Protein 9OP2 (pdb70)

InterPro domains:
  IPR004617 Bis(5'-nucleosyl)-tetraphosphatase, symmetrical [MF_00199] (1-271)
  IPR004617 Bis(5'-nucleosyl)-tetraphosphatase, symmetrical [PIRSF000903] (1-272)
  IPR004617 Bis(5'-nucleosyl)-tetraphosphatase, symmetrical [TIGR00668] (1-278)
  IPR004617 Bis(5'-nucleosyl)-tetraphosphatase, symmetrical [cd07422] (3-259)
  IPR004843 Calcineurin-like, phosphoesterase domain [PF00149] (4-126)
  IPR029052 Metallo-dependent phosphatase-like [G3DSA:3.60.21.10] (1-280)
  IPR029052 Metallo-dependent phosphatase-like [SSF56300] (1-259)

B-factor: mean 23.91, std 8.94, range [7.49, 66.82]

Nearest PDB structures (foldseek):
  2dfj-assembly1_B  TM=1.000E+00  e=1.066E-49  Shigella flexneri 2a
  2qjc-assembly1_A  TM=8.490E-01  e=8.755E-14  Trypanosoma brucei
  1g5b-assembly2_B  TM=6.052E-01  e=8.150E-08  Lambdavirus lambda
  1wao-assembly4_4  TM=6.183E-01  e=1.266E-05  Homo sapiens
  4ja7-assembly1_A  TM=6.057E-01  e=1.792E-05  Rattus norvegicus

Sequence (538 aa):
ATYLIGDVHGCYDELIALLHKVEFTPGKDTLWLTGDLVARGPGSLDVLRYVKSLGDSVRLVLGNHDLHLLAVFAGISRNKPKDRRLTPLLEAPDADELLNWLRRQPLLQIDEEKKLVMAHAGITPQWDLQTAKECARDVEAVLSSDSYPFFLDAMYGDMPNNWSPELRGLGRLRFITNAFTRMRFCFPNGQLDMMYSKESPEEAPAPLKPWFAIPGPVAEEYSIAFGHWASLEGKGTPEGIYALDTGCCWGGTLTCLRWEDKQQYFVQPSNRATYLIGDVHGCYDELIALLHKVEFTPGKDTLWLTGDLVARGPGSLDVLRYVKSLGDSVRLVLGNHDLHLLAVFAGISRNKPKDRRLTPLLEAPDADELLNWLRRQPLLQIDEEKKLVMAHAGITPQWDLQTAKECARDVEAVLSSSDSYPFFFLDAMMYGDMPNNNWSPELRGLGRLRFITNAFTRMRFCFPNGQLDMYSKESPEEAPAPLKPWFAIPGPVAEEYSIAFGHWASLEGKGTPEGIYALDTGCCWGGTLTCLRWEDKQYFVQPSNR

Organism: Escherichia coli (strain K12) (NCBI:txid83333)

Structure (mmCIF, N/CA/C/O backbone):
data_9OP2
#
_entry.id   9OP2
#
_cell.length_a   166.666
_cell.length_b   55.048
_cell.length_c   120.249
_cell.angle_alpha   90.00
_cell.angle_beta   129.90
_cell.angle_gamma   90.00
#
_symmetry.space_group_name_H-M   'C 1 2 1'
#
loop_
_entity.id
_entity.type
_entity.pdbx_description
1 polymer "Bis(5'-nucleosyl)-tetraphosphatase [symmetrical]"
2 non-polymer '[[(2~{R},3~{S},4~{R},5~{R})-5-(6-aminopurin-9-yl)-3,4-bis(oxidanyl)oxolan-2-yl]methoxy-oxidanyl-phosphoryl] [[[(2~{R},3~{S},4~{R},5~{R})-5-(2-azanyl-6-oxidanylidene-1~{H}-purin-9-yl)-3,4-bis(oxidanyl)oxolan-2-yl]methoxy-oxidanyl-phosphoryl]oxy-oxidanyl-phosphoryl] hydrogen phosphate'
3 non-polymer 'SULFATE ION'
4 non-polymer 'MANGANESE (II) ION'
5 non-polymer 'MAGNESIUM ION'
6 non-polymer '4-(2-HYDROXYETHYL)-1-PIPERAZINE ETHANESULFONIC ACID'
7 water water
#
loop_
_atom_site.group_PDB
_atom_site.id
_atom_site.type_symbol
_atom_site.label_atom_id
_atom_site.label_alt_id
_atom_site.label_comp_id
_atom_site.label_asym_id
_atom_site.label_entity_id
_atom_site.label_seq_id
_atom_site.pdbx_PDB_ins_code
_atom_site.Cartn_x
_atom_site.Cartn_y
_atom_site.Cartn_z
_atom_site.occupancy
_atom_site.B_iso_or_equiv
_atom_site.auth_seq_id
_atom_site.auth_comp_id
_atom_site.auth_asym_id
_atom_site.auth_atom_id
_atom_site.pdbx_PDB_model_num
ATOM 1 N N . ALA A 1 2 ? 45.569 -25.709 -3.128 1.00 18.82 2 ALA A N 1
ATO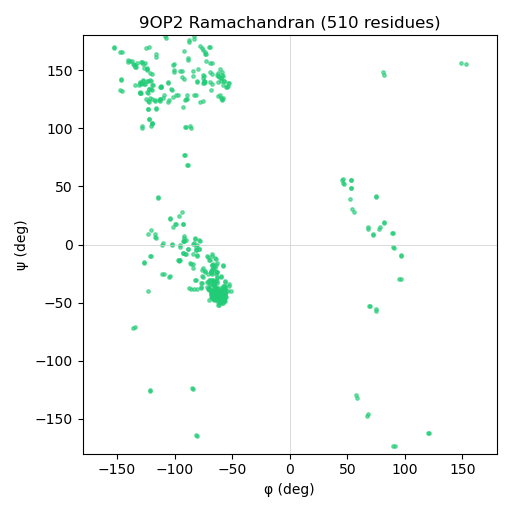M 2 C CA . ALA A 1 2 ? 44.699 -26.203 -2.059 1.00 15.02 2 ALA A CA 1
ATOM 3 C C . ALA A 1 2 ? 43.307 -25.657 -2.258 1.00 16.15 2 ALA A C 1
ATOM 4 O O . ALA A 1 2 ? 43.125 -24.604 -2.880 1.00 16.41 2 ALA A O 1
ATOM 6 N N . THR A 1 3 ? 42.334 -26.372 -1.697 1.00 15.90 3 THR A N 1
ATOM 7 C CA . THR A 1 3 ? 40.926 -25.991 -1.761 1.00 14.82 3 THR A CA 1
ATOM 8 C C . THR A 1 3 ? 40.466 -25.624 -0.365 1.00 14.18 3 THR A C 1
ATOM 9 O O . THR A 1 3 ? 40.564 -26.445 0.556 1.00 15.10 3 THR A O 1
ATOM 13 N N . TYR A 1 4 ? 39.942 -24.412 -0.203 1.00 13.47 4 TYR A N 1
ATOM 14 C CA . TYR A 1 4 ? 39.462 -23.945 1.088 1.00 14.30 4 TYR A CA 1
ATOM 15 C C . TYR A 1 4 ? 37.983 -23.632 0.981 1.00 14.63 4 TYR A C 1
ATOM 16 O O . TYR A 1 4 ? 37.550 -23.039 -0.013 1.00 15.98 4 TYR A O 1
ATOM 25 N N . LEU A 1 5 ? 37.219 -24.035 1.995 1.00 13.70 5 LEU A N 1
ATOM 26 C CA . LEU A 1 5 ? 35.784 -23.776 2.060 1.00 14.25 5 LEU A CA 1
ATOM 27 C C . LEU A 1 5 ? 35.478 -22.995 3.324 1.00 14.69 5 LEU A C 1
ATOM 28 O O . LEU A 1 5 ? 35.852 -23.418 4.425 1.00 15.09 5 LEU A O 1
ATOM 33 N N . ILE A 1 6 ? 34.811 -21.851 3.172 1.00 13.16 6 ILE A N 1
ATOM 34 C CA . ILE A 1 6 ? 34.496 -20.988 4.304 1.00 12.43 6 ILE A CA 1
ATOM 35 C C . ILE A 1 6 ? 32.987 -20.771 4.366 1.00 14.08 6 ILE A C 1
ATOM 36 O O . ILE A 1 6 ? 32.327 -20.656 3.328 1.00 13.73 6 ILE A O 1
ATOM 41 N N . GLY A 1 7 ? 32.444 -20.754 5.584 1.00 15.66 7 GLY A N 1
ATOM 42 C CA . GLY A 1 7 ? 31.019 -20.551 5.797 1.00 13.87 7 GLY A CA 1
ATOM 43 C C . GLY A 1 7 ? 30.611 -19.086 5.745 1.00 16.85 7 GLY A C 1
ATOM 44 O O . GLY A 1 7 ? 31.345 -18.224 5.253 1.00 16.65 7 GLY A O 1
ATOM 45 N N . ASP A 1 8 ? 29.406 -18.803 6.256 1.00 15.28 8 ASP A N 1
ATOM 46 C CA . ASP A 1 8 ? 28.786 -17.492 6.023 1.00 14.66 8 ASP A CA 1
ATOM 47 C C . ASP A 1 8 ? 29.656 -16.369 6.580 1.00 13.80 8 ASP A C 1
ATOM 48 O O . ASP A 1 8 ? 29.960 -16.342 7.773 1.00 16.27 8 ASP A O 1
ATOM 53 N N . VAL A 1 9 ? 29.984 -15.394 5.734 1.00 14.30 9 VAL A N 1
ATOM 54 C CA . VAL A 1 9 ? 30.863 -14.299 6.147 1.00 13.83 9 VAL A CA 1
ATOM 55 C C . VAL A 1 9 ? 30.085 -13.155 6.788 1.00 15.91 9 VAL A C 1
ATOM 56 O O . VAL A 1 9 ? 30.557 -12.532 7.742 1.00 15.25 9 VAL A O 1
ATOM 60 N N . HIS A 1 10 ? 28.890 -12.857 6.278 1.00 15.35 10 HIS A N 1
ATOM 61 C CA . HIS A 1 10 ? 28.013 -11.842 6.867 1.00 15.82 10 HIS A CA 1
ATOM 62 C C . HIS A 1 10 ? 28.762 -10.552 7.204 1.00 16.10 10 HIS A C 1
ATOM 63 O O . HIS A 1 10 ? 28.692 -10.033 8.320 1.00 16.08 10 HIS A O 1
ATOM 70 N N . GLY A 1 11 ? 29.471 -10.017 6.214 1.00 15.54 11 GLY A N 1
ATOM 71 C CA . GLY A 1 11 ? 30.107 -8.719 6.394 1.00 15.95 11 GLY A CA 1
ATOM 72 C C . GLY A 1 11 ? 31.304 -8.713 7.314 1.00 17.50 11 GLY A C 1
ATOM 73 O O . GLY A 1 11 ? 31.805 -7.633 7.654 1.00 17.64 11 GLY A O 1
ATOM 74 N N . CYS A 1 12 ? 31.780 -9.879 7.730 1.00 15.64 12 CYS A N 1
ATOM 75 C CA . CYS A 1 12 ? 32.894 -9.973 8.678 1.00 16.36 12 CYS A CA 1
ATOM 76 C C . CYS A 1 12 ? 34.198 -9.997 7.879 1.00 16.35 12 CYS A C 1
ATOM 77 O O . CYS A 1 12 ? 34.918 -10.994 7.813 1.00 17.61 12 CYS A O 1
ATOM 80 N N . TYR A 1 13 ? 34.487 -8.845 7.262 1.00 16.25 13 TYR A N 1
ATOM 81 C CA . TYR A 1 13 ? 35.642 -8.731 6.378 1.00 16.26 13 TYR A CA 1
ATOM 82 C C . TYR A 1 13 ? 36.950 -8.973 7.129 1.00 15.67 13 TYR A C 1
ATOM 83 O O . TYR A 1 13 ? 37.825 -9.704 6.649 1.00 15.21 13 TYR A O 1
ATOM 92 N N . ASP A 1 14 ? 37.112 -8.366 8.309 1.00 15.98 14 ASP A N 1
ATOM 93 C CA . ASP A 1 14 ? 38.379 -8.521 9.019 1.00 16.48 14 ASP A CA 1
ATOM 94 C C . ASP A 1 14 ? 38.645 -9.980 9.343 1.00 17.15 14 ASP A C 1
ATOM 95 O O . ASP A 1 14 ? 39.775 -10.474 9.196 1.00 18.00 14 ASP A O 1
ATOM 100 N N . GLU A 1 15 ? 37.608 -10.698 9.775 1.00 17.16 15 GLU A N 1
ATOM 101 C CA . GLU A 1 15 ? 37.795 -12.105 10.113 1.00 16.09 15 GLU A CA 1
ATOM 102 C C . GLU A 1 15 ? 38.091 -12.934 8.875 1.00 17.23 15 GLU A C 1
ATOM 103 O O . GLU A 1 15 ? 38.894 -13.874 8.931 1.00 16.89 15 GLU A O 1
ATOM 109 N N . LEU A 1 16 ? 37.422 -12.629 7.758 1.00 15.63 16 LEU A N 1
ATOM 110 C CA . LEU A 1 16 ? 37.679 -13.364 6.525 1.00 15.68 16 LEU A CA 1
ATOM 111 C C . LEU A 1 16 ? 39.140 -13.239 6.115 1.00 15.90 16 LEU A C 1
ATOM 112 O O . LEU A 1 16 ? 39.812 -14.239 5.839 1.00 15.49 16 LEU A O 1
ATOM 117 N N . ILE A 1 17 ? 39.652 -12.008 6.076 1.00 16.03 17 ILE A N 1
ATOM 118 C CA . ILE A 1 17 ? 41.037 -11.807 5.659 1.00 14.81 17 ILE A CA 1
ATOM 119 C C . ILE A 1 17 ? 42.002 -12.453 6.640 1.00 15.51 17 ILE A C 1
ATOM 120 O O . ILE A 1 17 ? 43.008 -13.047 6.229 1.00 15.63 17 ILE A O 1
ATOM 125 N N . ALA A 1 18 ? 41.727 -12.339 7.945 1.00 16.01 18 ALA A N 1
ATOM 126 C CA . ALA A 1 18 ? 42.606 -12.967 8.928 1.00 15.60 18 ALA A CA 1
ATOM 127 C C . ALA A 1 18 ? 42.646 -14.478 8.747 1.00 15.89 18 ALA A C 1
ATOM 128 O O . ALA A 1 18 ? 43.712 -15.098 8.847 1.00 17.48 18 ALA A O 1
ATOM 130 N N . LEU A 1 19 ? 41.494 -15.085 8.461 1.00 15.86 19 LEU A N 1
ATOM 131 C CA . LEU A 1 19 ? 41.454 -16.530 8.268 1.00 15.26 19 LEU A CA 1
ATOM 132 C C . LEU A 1 19 ? 42.196 -16.934 7.001 1.00 15.67 19 LEU A C 1
ATOM 133 O O . LEU A 1 19 ? 42.921 -17.941 6.981 1.00 17.03 19 LEU A O 1
ATOM 138 N N . LEU A 1 20 ? 42.019 -16.170 5.921 1.00 15.58 20 LEU A N 1
ATOM 139 C CA . LEU A 1 20 ? 42.727 -16.479 4.689 1.00 15.09 20 LEU A CA 1
ATOM 140 C C . LEU A 1 20 ? 44.230 -16.301 4.872 1.00 17.17 20 LEU A C 1
ATOM 141 O O . LEU A 1 20 ? 45.020 -17.049 4.296 1.00 17.54 20 LEU A O 1
ATOM 146 N N . HIS A 1 21 ? 44.647 -15.319 5.670 1.00 18.03 21 HIS A N 1
ATOM 147 C CA . HIS A 1 21 ? 46.080 -15.167 5.916 1.00 19.06 21 HIS A CA 1
ATOM 148 C C . HIS A 1 21 ? 46.606 -16.329 6.756 1.00 19.34 21 HIS A C 1
ATOM 149 O O . HIS A 1 21 ? 47.741 -16.782 6.551 1.00 21.18 21 HIS A O 1
ATOM 156 N N . LYS A 1 22 ? 45.784 -16.852 7.673 1.00 18.12 22 LYS A N 1
ATOM 157 C CA . LYS A 1 22 ? 46.181 -17.998 8.487 1.00 20.15 22 LYS A CA 1
ATOM 158 C C . LYS A 1 22 ? 46.538 -19.199 7.618 1.00 22.20 22 LYS A C 1
ATOM 159 O O . LYS A 1 22 ? 47.499 -19.923 7.912 1.00 25.91 22 LYS A O 1
ATOM 165 N N . VAL A 1 23 ? 45.761 -19.449 6.553 1.00 17.86 23 VAL A N 1
ATOM 166 C CA . VAL A 1 23 ? 46.033 -20.581 5.665 1.00 18.04 23 VAL A CA 1
ATOM 167 C C . VAL A 1 23 ? 46.930 -20.199 4.492 1.00 19.39 23 VAL A C 1
ATOM 168 O O . VAL A 1 23 ? 47.213 -21.042 3.628 1.00 20.32 23 VAL A O 1
ATOM 172 N N . GLU A 1 24 ? 47.397 -18.958 4.438 1.00 17.72 24 GLU A N 1
ATOM 173 C CA . GLU A 1 24 ? 48.212 -18.463 3.330 1.00 16.67 24 GLU A CA 1
ATOM 174 C C . GLU A 1 24 ? 47.519 -18.705 1.989 1.00 17.30 24 GLU A C 1
ATOM 175 O O . GLU A 1 24 ? 48.103 -19.199 1.022 1.00 19.29 24 GLU A O 1
ATOM 181 N N . PHE A 1 25 ? 46.240 -18.321 1.930 1.00 17.35 25 PHE A N 1
ATOM 182 C CA . PHE A 1 25 ? 45.483 -18.453 0.692 1.00 17.22 25 PHE A CA 1
ATOM 183 C C . PHE A 1 25 ? 46.150 -17.663 -0.425 1.00 19.37 25 PHE A C 1
ATOM 184 O O . PHE A 1 25 ? 46.372 -16.450 -0.301 1.00 20.60 25 PHE A O 1
ATOM 192 N N . THR A 1 26 ? 46.447 -18.343 -1.526 1.00 17.54 26 THR A N 1
ATOM 193 C CA . THR A 1 26 ? 47.161 -17.745 -2.652 1.00 18.73 26 THR A CA 1
ATOM 194 C C . THR A 1 26 ? 46.408 -17.993 -3.958 1.00 17.90 26 THR A C 1
ATOM 195 O O . THR A 1 26 ? 46.488 -19.095 -4.526 1.00 19.42 26 THR A O 1
ATOM 199 N N . PRO A 1 27 ? 45.661 -17.008 -4.462 1.00 18.90 27 PRO A N 1
ATOM 200 C CA . PRO A 1 27 ? 45.007 -17.173 -5.765 1.00 21.29 27 PRO A CA 1
ATOM 201 C C . PRO A 1 27 ? 46.034 -17.594 -6.802 1.00 24.09 27 PRO A C 1
ATOM 202 O O . PRO A 1 27 ? 47.169 -17.107 -6.813 1.00 25.48 27 PRO A O 1
ATOM 206 N N . GLY A 1 28 ? 45.634 -18.524 -7.669 1.00 30.21 28 GLY A N 1
ATOM 207 C CA . GLY A 1 28 ? 46.515 -19.122 -8.642 1.00 29.34 28 GLY A CA 1
ATOM 208 C C . GLY A 1 28 ? 47.089 -20.452 -8.203 1.00 29.16 28 GLY A C 1
ATOM 209 O O . GLY A 1 28 ? 47.384 -21.302 -9.049 1.00 38.88 28 GLY A O 1
ATOM 210 N N . LYS A 1 29 ? 47.268 -20.640 -6.900 1.00 23.35 29 LYS A N 1
ATOM 211 C CA . LYS A 1 29 ? 47.624 -21.922 -6.304 1.00 20.83 29 LYS A CA 1
ATOM 212 C C . LYS A 1 29 ? 46.430 -22.567 -5.607 1.00 21.66 29 LYS A C 1
ATOM 213 O O . LYS A 1 29 ? 46.343 -23.802 -5.531 1.00 23.89 29 LYS A O 1
ATOM 219 N N . ASP A 1 30 ? 45.498 -21.745 -5.123 1.00 19.46 30 ASP A N 1
ATOM 220 C CA . ASP A 1 30 ? 44.421 -22.188 -4.250 1.00 16.45 30 ASP A CA 1
ATOM 221 C C . ASP A 1 30 ? 43.097 -21.688 -4.806 1.00 16.97 30 ASP A C 1
ATOM 222 O O . ASP A 1 30 ? 43.041 -20.672 -5.510 1.00 19.45 30 ASP A O 1
ATOM 227 N N . THR A 1 31 ? 42.016 -22.382 -4.432 1.00 16.14 31 THR A N 1
ATOM 228 C CA . THR A 1 31 ? 40.660 -21.976 -4.778 1.00 16.08 31 THR A CA 1
ATOM 229 C C . THR A 1 31 ? 39.844 -21.897 -3.495 1.00 14.95 31 THR A C 1
ATOM 230 O O . THR A 1 31 ? 39.976 -22.753 -2.614 1.00 16.92 31 THR A O 1
ATOM 234 N N . LEU A 1 32 ? 39.015 -20.861 -3.381 1.00 13.56 32 LEU A N 1
ATOM 235 C CA . LEU A 1 32 ? 38.165 -20.639 -2.215 1.00 15.43 32 LEU A CA 1
ATOM 236 C C . LEU A 1 32 ? 36.712 -20.887 -2.602 1.00 15.79 32 LEU A C 1
ATOM 237 O O . LEU A 1 32 ? 36.241 -20.358 -3.609 1.00 15.42 32 LEU A O 1
ATOM 242 N N . TRP A 1 33 ? 36.022 -21.723 -1.827 1.00 13.69 33 TRP A N 1
ATOM 243 C CA . TRP A 1 33 ? 34.576 -21.899 -1.927 1.00 12.35 33 TRP A CA 1
ATOM 244 C C . TRP A 1 33 ? 33.915 -21.148 -0.778 1.00 13.51 33 TRP A C 1
ATOM 245 O O . TRP A 1 33 ? 34.352 -21.263 0.380 1.00 14.31 33 TRP A O 1
ATOM 256 N N . LEU A 1 34 ? 32.863 -20.384 -1.085 1.00 12.38 34 LEU A N 1
ATOM 257 C CA . LEU A 1 34 ? 32.123 -19.641 -0.071 1.00 12.30 34 LEU A CA 1
ATOM 258 C C . LEU A 1 34 ? 30.660 -20.055 -0.093 1.00 12.55 34 LEU A C 1
ATOM 259 O O . LEU A 1 34 ? 30.030 -20.077 -1.160 1.00 13.43 34 LEU A O 1
ATOM 264 N N . THR A 1 35 ? 30.110 -20.312 1.097 1.00 14.55 35 THR A N 1
ATOM 265 C CA . THR A 1 35 ? 28.742 -20.813 1.200 1.00 12.88 35 THR A CA 1
ATOM 266 C C . THR A 1 35 ? 27.684 -19.736 1.029 1.00 15.54 35 THR A C 1
ATOM 267 O O . THR A 1 35 ? 26.498 -20.057 1.146 1.00 17.40 35 THR A O 1
ATOM 271 N N . GLY A 1 36 ? 28.058 -18.503 0.739 1.00 13.99 36 GLY A N 1
ATOM 272 C CA . GLY A 1 36 ? 27.050 -17.465 0.566 1.00 16.00 36 GLY A CA 1
ATOM 273 C C . GLY A 1 36 ? 26.761 -16.754 1.874 1.00 15.84 36 GLY A C 1
ATOM 274 O O . GLY A 1 36 ? 27.426 -16.945 2.904 1.00 16.61 36 GLY A O 1
ATOM 275 N N . ASP A 1 37 ? 25.752 -15.879 1.820 1.00 14.85 37 ASP A N 1
ATOM 276 C CA . ASP A 1 37 ? 25.517 -14.910 2.890 1.00 15.39 37 ASP A CA 1
ATOM 277 C C . ASP A 1 37 ? 26.806 -14.124 3.159 1.00 14.77 37 ASP A C 1
ATOM 278 O O . ASP A 1 37 ? 27.341 -14.096 4.272 1.00 14.86 37 ASP A O 1
ATOM 283 N N . LEU A 1 38 ? 27.315 -13.521 2.088 1.00 14.72 38 LEU A N 1
ATOM 284 C CA . LEU A 1 38 ? 28.508 -12.690 2.156 1.00 13.84 38 LEU A CA 1
ATOM 285 C C . LEU A 1 38 ? 28.257 -11.412 2.920 1.00 16.51 38 LEU A C 1
ATOM 286 O O . LEU A 1 38 ? 29.201 -10.803 3.431 1.00 15.34 38 LEU A O 1
ATOM 291 N N . VAL A 1 39 ? 26.998 -10.983 2.969 1.00 15.44 39 VAL A N 1
ATOM 292 C CA . VAL A 1 39 ? 26.640 -9.643 3.398 1.00 14.88 39 VAL A CA 1
ATOM 293 C C . VAL A 1 39 ? 25.681 -9.727 4.577 1.00 16.23 39 VAL A C 1
ATOM 294 O O . VAL A 1 39 ? 25.125 -10.783 4.889 1.00 16.05 39 VAL A O 1
ATOM 298 N N . ALA A 1 40 ? 25.461 -8.554 5.184 1.00 15.77 40 ALA A N 1
ATOM 299 C CA . ALA A 1 40 ? 24.501 -8.272 6.249 1.00 17.67 40 ALA A CA 1
ATOM 300 C C . ALA A 1 40 ? 24.997 -8.648 7.631 1.00 17.08 40 ALA A C 1
ATOM 301 O O . ALA A 1 40 ? 25.687 -9.655 7.821 1.00 18.50 40 ALA A O 1
ATOM 303 N N . ARG A 1 41 ? 24.571 -7.837 8.598 1.00 18.15 41 ARG A N 1
ATOM 304 C CA . ARG A 1 41 ? 24.845 -7.901 10.030 1.00 17.29 41 ARG A CA 1
ATOM 305 C C . ARG A 1 41 ? 26.240 -7.444 10.414 1.00 17.70 41 ARG A C 1
ATOM 306 O O . ARG A 1 41 ? 26.369 -6.524 11.230 1.00 20.85 41 ARG A O 1
ATOM 314 N N . GLY A 1 42 ? 27.282 -8.034 9.841 1.00 18.55 42 GLY A N 1
ATOM 315 C CA . GLY A 1 42 ? 28.623 -7.556 10.094 1.00 17.53 42 GLY A CA 1
ATOM 316 C C . GLY A 1 42 ? 28.833 -6.195 9.454 1.00 18.01 42 GLY A C 1
ATOM 317 O O . GLY A 1 42 ? 28.006 -5.717 8.673 1.00 20.25 42 GLY A O 1
ATOM 318 N N . PRO A 1 43 ? 29.942 -5.542 9.769 1.00 18.38 43 PRO A N 1
ATOM 319 C CA . PRO A 1 43 ? 30.109 -4.135 9.369 1.00 19.16 43 PRO A CA 1
ATOM 320 C C . PRO A 1 43 ? 30.657 -3.945 7.966 1.00 21.00 43 PRO A C 1
ATOM 321 O O . PRO A 1 43 ? 30.517 -2.852 7.401 1.00 22.83 43 PRO A O 1
ATOM 325 N N . GLY A 1 44 ? 31.250 -4.991 7.380 1.00 16.97 44 GLY A N 1
ATOM 326 C CA . GLY A 1 44 ? 32.025 -4.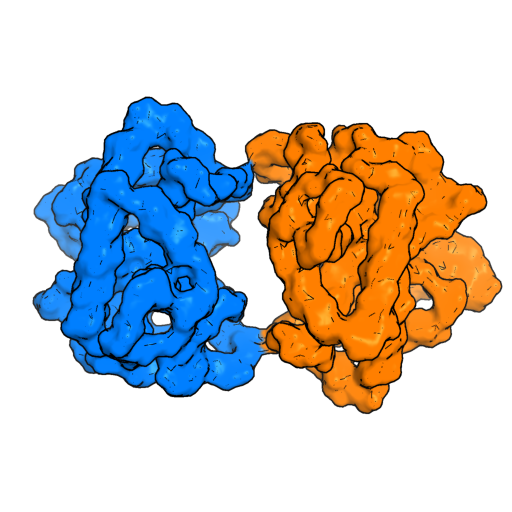814 6.166 1.00 17.60 44 GLY A CA 1
ATOM 327 C C . GLY A 1 44 ? 31.496 -5.470 4.906 1.00 15.72 44 GLY A C 1
ATOM 328 O O . GLY A 1 44 ? 32.279 -5.963 4.086 1.00 15.88 44 GLY A O 1
ATOM 329 N N . SER A 1 45 ? 30.179 -5.428 4.700 1.00 15.97 45 SER A N 1
ATOM 330 C CA . SER A 1 45 ? 29.606 -6.034 3.504 1.00 14.76 45 SER A CA 1
ATOM 331 C C . SER A 1 45 ? 30.232 -5.475 2.232 1.00 14.55 45 SER A C 1
ATOM 332 O O . SER A 1 45 ? 30.439 -6.213 1.261 1.00 14.16 45 SER A O 1
ATOM 335 N N . LEU A 1 46 ? 30.499 -4.157 2.197 1.00 15.24 46 LEU A N 1
ATOM 336 C CA . LEU A 1 46 ? 31.064 -3.548 0.998 1.00 15.26 46 LEU A CA 1
ATOM 337 C C . LEU A 1 46 ? 32.445 -4.113 0.686 1.00 13.68 46 LEU A C 1
ATOM 338 O O . LEU A 1 46 ? 32.729 -4.496 -0.462 1.00 13.94 46 LEU A O 1
ATOM 343 N N . ASP A 1 47 ? 33.304 -4.191 1.702 1.00 14.16 47 ASP A N 1
ATOM 344 C CA . ASP A 1 47 ? 34.650 -4.722 1.497 1.00 14.19 47 ASP A CA 1
ATOM 345 C C . ASP A 1 47 ? 34.604 -6.204 1.130 1.00 13.64 47 ASP A C 1
ATOM 346 O O . ASP A 1 47 ? 35.378 -6.652 0.278 1.00 13.95 47 ASP A O 1
ATOM 351 N N . VAL A 1 48 ? 33.698 -6.980 1.744 1.00 13.66 48 VAL A N 1
ATOM 352 C CA . VAL A 1 48 ? 33.599 -8.397 1.398 1.00 14.39 48 VAL A CA 1
ATOM 353 C C . VAL A 1 48 ? 33.262 -8.555 -0.073 1.00 13.51 48 VAL A C 1
ATOM 354 O O . VAL A 1 48 ? 33.894 -9.337 -0.794 1.00 13.46 48 VAL A O 1
ATOM 358 N N . LEU A 1 49 ? 32.234 -7.839 -0.550 1.00 12.77 49 LEU A N 1
ATOM 359 C CA . LEU A 1 49 ? 31.858 -8.025 -1.953 1.00 13.89 49 LEU A CA 1
ATOM 360 C C . LEU A 1 49 ? 32.956 -7.551 -2.895 1.00 13.90 49 LEU A C 1
ATOM 361 O O . LEU A 1 49 ? 33.244 -8.214 -3.898 1.00 14.50 49 LEU A O 1
ATOM 366 N N . ARG A 1 50 ? 33.596 -6.418 -2.590 1.00 14.29 50 ARG A N 1
ATOM 367 C CA . ARG A 1 50 ? 34.708 -5.976 -3.428 1.00 14.82 50 ARG A CA 1
ATOM 368 C C . ARG A 1 50 ? 35.779 -7.055 -3.520 1.00 13.83 50 ARG A C 1
ATOM 369 O O . ARG A 1 50 ? 36.269 -7.377 -4.604 1.00 13.35 50 ARG A O 1
ATOM 377 N N . TYR A 1 51 ? 36.172 -7.609 -2.375 1.00 13.77 51 TYR A N 1
ATOM 378 C CA . TYR A 1 51 ? 37.242 -8.609 -2.370 1.00 12.94 51 TYR A CA 1
ATOM 379 C C . TYR A 1 51 ? 36.819 -9.890 -3.098 1.00 14.25 51 TYR A C 1
ATOM 380 O O . TYR A 1 51 ? 37.564 -10.423 -3.927 1.00 14.61 51 TYR A O 1
ATOM 389 N N . VAL A 1 52 ? 35.624 -10.413 -2.804 1.00 13.13 52 VAL A N 1
ATOM 390 C CA . VAL A 1 52 ? 35.246 -11.693 -3.406 1.00 13.52 52 VAL A CA 1
ATOM 391 C C . VAL A 1 52 ? 35.112 -11.559 -4.920 1.00 14.15 52 VAL A C 1
ATOM 392 O O . VAL A 1 52 ? 35.558 -12.436 -5.677 1.00 15.02 52 VAL A O 1
ATOM 396 N N . LYS A 1 53 ? 34.530 -10.451 -5.396 1.00 13.58 53 LYS A N 1
ATOM 397 C CA . LYS A 1 53 ? 34.458 -10.240 -6.840 1.00 13.90 53 LYS A CA 1
ATOM 398 C C . LYS A 1 53 ? 35.854 -10.219 -7.464 1.00 15.32 53 LYS A C 1
ATOM 399 O O . LYS A 1 53 ? 36.060 -10.731 -8.570 1.00 17.46 53 LYS A O 1
ATOM 405 N N . SER A 1 54 ? 36.826 -9.629 -6.763 1.00 14.01 54 SER A N 1
ATOM 406 C CA . SER A 1 54 ? 38.167 -9.507 -7.324 1.00 15.30 54 SER A CA 1
ATOM 407 C C . SER A 1 54 ? 38.862 -10.855 -7.481 1.00 16.53 54 SER A C 1
ATOM 408 O O . SER A 1 54 ? 39.815 -10.956 -8.263 1.00 17.29 54 SER A O 1
ATOM 411 N N . LEU A 1 55 ? 38.387 -11.906 -6.798 1.00 15.10 55 LEU A N 1
ATOM 412 C CA . LEU A 1 55 ? 39.060 -13.194 -6.894 1.00 16.66 55 LEU A CA 1
ATOM 413 C C . LEU A 1 55 ? 38.781 -13.916 -8.204 1.00 15.29 55 LEU A C 1
ATOM 414 O O . LEU A 1 55 ? 39.554 -14.810 -8.571 1.00 17.18 55 LEU A O 1
ATOM 419 N N . GLY A 1 56 ? 37.688 -13.588 -8.896 1.00 16.20 56 GLY A N 1
ATOM 420 C CA . GLY A 1 56 ? 37.435 -14.206 -10.197 1.00 17.03 56 GLY A CA 1
ATOM 421 C C . GLY A 1 56 ? 37.381 -15.721 -10.103 1.00 17.69 56 GLY A C 1
ATOM 422 O O . GLY A 1 56 ? 36.689 -16.293 -9.252 1.00 17.89 56 GLY A O 1
ATOM 423 N N . ASP A 1 57 ? 38.139 -16.390 -10.976 1.00 18.90 57 ASP A N 1
ATOM 424 C CA . ASP A 1 57 ? 38.131 -17.848 -11.036 1.00 21.22 57 ASP A CA 1
ATOM 425 C C . ASP A 1 57 ? 38.721 -18.509 -9.799 1.00 19.18 57 ASP A C 1
ATOM 426 O O . ASP A 1 57 ? 38.619 -19.740 -9.662 1.00 20.33 57 ASP A O 1
ATOM 431 N N . SER A 1 58 ? 39.343 -17.745 -8.904 1.00 16.32 58 SER A N 1
ATOM 432 C CA . SER A 1 58 ? 39.863 -18.332 -7.680 1.00 14.59 58 SER A CA 1
ATOM 433 C C . SER A 1 58 ? 38.815 -18.451 -6.585 1.00 16.43 58 SER A C 1
ATOM 434 O O . SER A 1 58 ? 39.158 -18.899 -5.485 1.00 16.37 58 SER A O 1
ATOM 437 N N . VAL A 1 59 ? 37.568 -18.039 -6.833 1.00 14.59 59 VAL A N 1
ATOM 438 C CA . VAL A 1 59 ? 36.497 -18.246 -5.861 1.00 14.25 59 VAL A CA 1
ATOM 439 C C . VAL A 1 59 ? 35.314 -18.927 -6.540 1.00 13.93 59 VAL A C 1
ATOM 440 O O . VAL A 1 59 ? 35.010 -18.660 -7.707 1.00 15.22 59 VAL A O 1
ATOM 444 N N . ARG A 1 60 ? 34.674 -19.843 -5.816 1.00 14.41 60 ARG A N 1
ATOM 445 C CA . ARG A 1 60 ? 33.436 -20.501 -6.248 1.00 13.18 60 ARG A CA 1
ATOM 446 C C . ARG A 1 60 ? 32.392 -20.159 -5.193 1.00 13.87 60 ARG A C 1
ATOM 447 O O . ARG A 1 60 ? 32.444 -20.684 -4.078 1.00 14.99 60 ARG A O 1
ATOM 455 N N . LEU A 1 61 ? 31.480 -19.244 -5.522 1.00 14.12 61 LEU A N 1
ATOM 456 C CA . LEU A 1 61 ? 30.459 -18.753 -4.605 1.00 14.44 61 LEU A CA 1
ATOM 457 C C . LEU A 1 61 ? 29.134 -19.448 -4.893 1.00 13.82 61 LEU A C 1
ATOM 458 O O . LEU A 1 61 ? 28.849 -19.794 -6.039 1.00 15.32 61 LEU A O 1
ATOM 463 N N . VAL A 1 62 ? 28.323 -19.634 -3.848 1.00 12.71 62 VAL A N 1
ATOM 464 C CA . VAL A 1 62 ? 26.883 -19.846 -4.007 1.00 13.54 62 VAL A CA 1
ATOM 465 C C . VAL A 1 62 ? 26.157 -18.723 -3.278 1.00 13.40 62 VAL A C 1
ATOM 466 O O . VAL A 1 62 ? 26.617 -18.228 -2.243 1.00 15.29 62 VAL A O 1
ATOM 470 N N . LEU A 1 63 ? 25.007 -18.322 -3.824 1.00 13.41 63 LEU A N 1
ATOM 471 C CA . LEU A 1 63 ? 24.227 -17.245 -3.216 1.00 13.32 63 LEU A CA 1
ATOM 472 C C . LEU A 1 63 ? 23.395 -17.761 -2.045 1.00 14.14 63 LEU A C 1
ATOM 473 O O . LEU A 1 63 ? 22.814 -18.851 -2.102 1.00 14.63 63 LEU A O 1
ATOM 478 N N . GLY A 1 64 ? 23.338 -16.961 -0.981 1.00 13.78 64 GLY A N 1
ATOM 479 C CA . GLY A 1 64 ? 22.529 -17.245 0.183 1.00 15.22 64 GLY A CA 1
ATOM 480 C C . GLY A 1 64 ? 21.308 -16.337 0.275 1.00 14.91 64 GLY A C 1
ATOM 481 O O . GLY A 1 64 ? 21.085 -15.450 -0.550 1.00 14.60 64 GLY A O 1
ATOM 482 N N . ASN A 1 65 ? 20.502 -16.587 1.318 1.00 15.22 65 ASN A N 1
ATOM 483 C CA . ASN A 1 65 ? 19.259 -15.823 1.446 1.00 16.55 65 ASN A CA 1
ATOM 484 C C . ASN A 1 65 ? 19.511 -14.342 1.707 1.00 16.29 65 ASN A C 1
ATOM 485 O O . ASN A 1 65 ? 18.724 -13.495 1.248 1.00 16.37 65 ASN A O 1
ATOM 490 N N . HIS A 1 66 ? 20.593 -13.990 2.413 1.00 14.67 66 HIS A N 1
ATOM 491 C CA . HIS A 1 66 ? 20.871 -12.571 2.633 1.00 13.43 66 HIS A CA 1
ATOM 492 C C . HIS A 1 66 ? 21.447 -11.904 1.402 1.00 15.56 66 HIS A C 1
ATOM 493 O O . HIS A 1 66 ? 21.264 -10.694 1.227 1.00 15.86 66 HIS A O 1
ATOM 500 N N . ASP A 1 67 ? 22.134 -12.668 0.547 1.00 13.88 67 ASP A N 1
ATOM 501 C CA . ASP A 1 67 ? 22.592 -12.111 -0.717 1.00 13.33 67 ASP A CA 1
ATOM 502 C C . ASP A 1 67 ? 21.398 -11.762 -1.600 1.00 15.44 67 ASP A C 1
ATOM 503 O O . ASP A 1 67 ? 21.347 -10.673 -2.182 1.00 14.28 67 ASP A O 1
ATOM 508 N N . LEU A 1 68 ? 20.407 -12.656 -1.668 1.00 15.64 68 LEU A N 1
ATOM 509 C CA . LEU A 1 68 ? 19.197 -12.371 -2.439 1.00 14.96 68 LEU A CA 1
ATOM 510 C C . LEU A 1 68 ? 18.424 -11.208 -1.834 1.00 14.85 68 LEU A C 1
ATOM 511 O O . LEU A 1 68 ? 17.896 -10.360 -2.575 1.00 14.63 68 LEU A O 1
ATOM 516 N N . HIS A 1 69 ? 18.333 -11.145 -0.504 1.00 14.70 69 HIS A N 1
ATOM 517 C CA . HIS A 1 69 ? 17.649 -10.009 0.114 1.00 14.82 69 HIS A CA 1
ATOM 518 C C . HIS A 1 69 ? 18.337 -8.694 -0.244 1.00 15.91 69 HIS A C 1
ATOM 519 O O . HIS A 1 69 ? 17.669 -7.694 -0.541 1.00 15.25 69 HIS A O 1
ATOM 526 N N . LEU A 1 70 ? 19.677 -8.662 -0.201 1.00 14.21 70 LEU A N 1
ATOM 527 C CA . LEU A 1 70 ? 20.383 -7.456 -0.625 1.00 14.67 70 LEU A CA 1
ATOM 528 C C . LEU A 1 70 ? 19.987 -7.042 -2.038 1.00 14.36 70 LEU A C 1
ATOM 529 O O . LEU A 1 70 ? 19.744 -5.852 -2.304 1.00 14.90 70 LEU A O 1
ATOM 534 N N . LEU A 1 71 ? 19.922 -8.002 -2.960 1.00 15.01 71 LEU A N 1
ATOM 535 C CA . LEU A 1 71 ? 19.537 -7.679 -4.332 1.00 14.41 71 LEU A CA 1
ATOM 536 C C . LEU A 1 71 ? 18.125 -7.107 -4.378 1.00 15.76 71 LEU A C 1
ATOM 537 O O . LEU A 1 71 ? 17.857 -6.154 -5.125 1.00 16.64 71 LEU A O 1
ATOM 542 N N . ALA A 1 72 ? 17.219 -7.667 -3.567 1.00 14.60 72 ALA A N 1
ATOM 543 C CA . ALA A 1 72 ? 15.852 -7.156 -3.497 1.00 16.39 72 ALA A CA 1
ATOM 544 C C . ALA A 1 72 ? 15.812 -5.728 -2.962 1.00 17.93 72 ALA A C 1
ATOM 545 O O . ALA A 1 72 ? 15.036 -4.892 -3.454 1.00 17.11 72 ALA A O 1
ATOM 547 N N . VAL A 1 73 ? 16.647 -5.414 -1.968 1.00 15.31 73 VAL A N 1
ATOM 548 C CA . VAL A 1 73 ? 16.679 -4.043 -1.470 1.00 13.97 73 VAL A CA 1
ATOM 549 C C . VAL A 1 73 ? 17.204 -3.106 -2.550 1.00 17.35 73 VAL A C 1
ATOM 550 O O . VAL A 1 73 ? 16.641 -2.031 -2.808 1.00 18.69 73 VAL A O 1
ATOM 554 N N . PHE A 1 74 ? 18.301 -3.505 -3.195 1.00 17.74 74 PHE A N 1
ATOM 555 C CA . PHE A 1 74 ? 18.906 -2.707 -4.256 1.00 18.15 74 PHE A CA 1
ATOM 556 C C . PHE A 1 74 ? 17.905 -2.413 -5.373 1.00 21.18 74 PHE A C 1
ATOM 557 O O . PHE A 1 74 ? 17.860 -1.289 -5.902 1.00 21.11 74 PHE A O 1
ATOM 565 N N . ALA A 1 75 ? 17.083 -3.400 -5.728 1.00 17.56 75 ALA A N 1
ATOM 566 C CA . ALA A 1 75 ? 16.111 -3.265 -6.806 1.00 18.35 75 ALA A CA 1
ATOM 567 C C . ALA A 1 75 ? 14.838 -2.546 -6.382 1.00 19.50 75 ALA A C 1
ATOM 568 O O . ALA A 1 75 ? 13.941 -2.381 -7.221 1.00 22.13 75 ALA A O 1
ATOM 570 N N . GLY A 1 76 ? 14.719 -2.136 -5.120 1.00 19.10 76 GLY A N 1
ATOM 571 C CA . GLY A 1 76 ? 13.524 -1.446 -4.651 1.00 19.66 76 GLY A CA 1
ATOM 572 C C . GLY A 1 76 ? 12.351 -2.356 -4.376 1.00 22.90 76 GLY A C 1
ATOM 573 O O . GLY A 1 76 ? 11.214 -1.883 -4.257 1.00 23.23 76 GLY A O 1
ATOM 574 N N . ILE A 1 77 ? 12.601 -3.660 -4.290 1.00 18.52 77 ILE A N 1
ATOM 575 C CA . ILE A 1 77 ? 11.573 -4.660 -4.035 1.00 18.90 77 ILE A CA 1
ATOM 576 C C . ILE A 1 77 ? 11.288 -4.786 -2.542 1.00 20.62 77 ILE A C 1
ATOM 577 O O . ILE A 1 77 ? 10.143 -5.013 -2.131 1.00 25.27 77 ILE A O 1
ATOM 582 N N . SER A 1 78 ? 12.323 -4.699 -1.709 1.00 19.22 78 SER A N 1
ATOM 583 C CA . SER A 1 78 ? 12.198 -4.956 -0.282 1.00 19.39 78 SER A CA 1
ATOM 584 C C . SER A 1 78 ? 12.777 -3.803 0.522 1.00 19.98 78 SER A C 1
ATOM 585 O O . SER A 1 78 ? 13.657 -3.073 0.064 1.00 20.98 78 SER A O 1
ATOM 588 N N . ARG A 1 79 ? 12.319 -3.692 1.763 1.00 23.40 79 ARG A N 1
ATOM 589 C CA . ARG A 1 79 ? 12.742 -2.593 2.610 1.00 23.52 79 ARG A CA 1
ATOM 590 C C . ARG A 1 79 ? 14.072 -2.934 3.268 1.00 18.25 79 ARG A C 1
ATOM 591 O O . ARG A 1 79 ? 14.376 -4.097 3.553 1.00 23.77 79 ARG A O 1
ATOM 593 N N . ASN A 1 80 ? 14.887 -1.902 3.433 1.00 22.94 80 ASN A N 1
ATOM 594 C CA . ASN A 1 80 ? 16.185 -2.010 4.082 1.00 20.34 80 ASN A CA 1
ATOM 595 C C . ASN A 1 80 ? 15.992 -2.066 5.592 1.00 23.65 80 ASN A C 1
ATOM 596 O O . ASN A 1 80 ? 15.409 -1.151 6.181 1.00 29.27 80 ASN A O 1
ATOM 601 N N . LYS A 1 81 ? 16.481 -3.123 6.224 1.00 17.14 81 LYS A N 1
ATOM 602 C CA . LYS A 1 81 ? 16.427 -3.223 7.680 1.00 18.65 81 LYS A CA 1
ATOM 603 C C . LYS A 1 81 ? 17.696 -2.641 8.284 1.00 21.70 81 LYS A C 1
ATOM 604 O O . LYS A 1 81 ? 18.800 -3.075 7.912 1.00 19.85 81 LYS A O 1
ATOM 610 N N . PRO A 1 82 ? 17.601 -1.662 9.189 1.00 18.10 82 PRO A N 1
ATOM 611 C CA . PRO A 1 82 ? 18.827 -1.068 9.754 1.00 17.08 82 PRO A CA 1
ATOM 612 C C . PRO A 1 82 ? 19.811 -2.100 10.280 1.00 18.25 82 PRO A C 1
ATOM 613 O O . PRO A 1 82 ? 21.023 -1.939 10.090 1.00 18.97 82 PRO A O 1
ATOM 617 N N . LYS A 1 83 ? 19.332 -3.160 10.934 1.00 18.66 83 LYS A N 1
ATOM 618 C CA . LYS A 1 83 ? 20.264 -4.109 11.531 1.00 22.45 83 LYS A CA 1
ATOM 619 C C . LYS A 1 83 ? 21.127 -4.841 10.502 1.00 20.55 83 LYS A C 1
ATOM 620 O O . LYS A 1 83 ? 22.193 -5.349 10.871 1.00 20.73 83 LYS A O 1
ATOM 626 N N . ASP A 1 84 ? 20.743 -4.853 9.218 1.00 18.51 84 ASP A N 1
ATOM 627 C CA . ASP A 1 84 ? 21.583 -5.518 8.220 1.00 19.04 84 ASP A CA 1
ATOM 628 C C . ASP A 1 84 ? 22.831 -4.724 7.853 1.00 19.31 84 ASP A C 1
ATOM 629 O O . ASP A 1 84 ? 23.766 -5.306 7.290 1.00 18.19 84 ASP A O 1
ATOM 634 N N A ARG A 1 85 ? 22.871 -3.423 8.151 0.47 17.38 85 ARG A N 1
ATOM 635 N N B ARG A 1 85 ? 22.853 -3.417 8.120 0.53 17.35 85 ARG A N 1
ATOM 636 C CA A ARG A 1 85 ? 24.051 -2.586 7.902 0.47 18.03 85 ARG A CA 1
ATOM 637 C CA B ARG A 1 85 ? 24.043 -2.590 7.905 0.53 18.02 85 ARG A CA 1
ATOM 638 C C A ARG A 1 85 ? 24.494 -2.635 6.440 0.47 18.14 85 ARG A C 1
ATOM 639 C C B ARG A 1 85 ? 24.495 -2.621 6.446 0.53 18.14 85 ARG A C 1
ATOM 640 O O A ARG A 1 85 ? 25.687 -2.710 6.130 0.47 19.78 85 ARG A O 1
ATOM 641 O O B ARG A 1 85 ? 25.690 -2.678 6.140 0.53 19.80 85 ARG A O 1
ATOM 656 N N . LEU A 1 86 ? 23.529 -2.559 5.535 1.00 18.14 86 LEU A N 1
ATOM 657 C CA . LEU A 1 86 ? 23.802 -2.589 4.105 1.00 15.36 86 LEU A CA 1
ATOM 658 C C . LEU A 1 86 ? 23.979 -1.215 3.479 1.00 16.92 86 LEU A C 1
ATOM 659 O O . LEU A 1 86 ? 24.285 -1.150 2.286 1.00 18.42 86 LEU A O 1
ATOM 664 N N . THR A 1 87 ? 23.785 -0.123 4.221 1.00 19.31 87 THR A N 1
ATOM 665 C CA . THR A 1 87 ? 23.765 1.179 3.558 1.00 17.91 87 THR A CA 1
ATOM 666 C C . THR A 1 87 ? 25.104 1.558 2.925 1.00 17.86 87 THR A C 1
ATOM 667 O O . THR A 1 87 ? 25.090 2.037 1.778 1.00 20.20 87 THR A O 1
ATOM 671 N N . PRO A 1 88 ? 26.267 1.334 3.548 1.00 18.00 88 PRO A N 1
ATOM 672 C CA . PRO A 1 88 ? 27.518 1.669 2.843 1.00 20.22 88 PRO A CA 1
ATOM 673 C C . PRO A 1 88 ? 27.645 0.965 1.507 1.00 20.05 88 PRO A C 1
ATOM 674 O O . PRO A 1 88 ? 28.103 1.564 0.525 1.00 19.10 88 PRO A O 1
ATOM 678 N N . LEU A 1 89 ? 27.263 -0.306 1.434 1.00 17.70 89 LEU A N 1
ATOM 679 C CA . LEU A 1 89 ? 27.304 -1.002 0.155 1.00 15.24 89 LEU A CA 1
ATOM 680 C C . LEU A 1 89 ? 26.294 -0.415 -0.831 1.00 17.97 89 LEU A C 1
ATOM 681 O O . LEU A 1 89 ? 26.627 -0.147 -1.991 1.00 18.78 89 LEU A O 1
ATOM 686 N N . LEU A 1 90 ? 25.046 -0.202 -0.390 1.00 18.86 90 LEU A N 1
ATOM 687 C CA . LEU A 1 90 ? 24.019 0.291 -1.307 1.00 19.29 90 LEU A CA 1
ATOM 688 C C . LEU A 1 90 ? 24.353 1.678 -1.840 1.00 19.76 90 LEU A C 1
ATOM 689 O O . LEU A 1 90 ? 23.935 2.026 -2.951 1.00 23.25 90 LEU A O 1
ATOM 694 N N . GLU A 1 91 ? 25.092 2.479 -1.075 1.00 18.57 91 GLU A N 1
ATOM 695 C CA . GLU A 1 91 ? 25.427 3.842 -1.473 1.00 20.49 91 GLU A CA 1
ATOM 696 C C . GLU A 1 91 ? 26.785 3.936 -2.150 1.00 22.33 91 GLU A C 1
A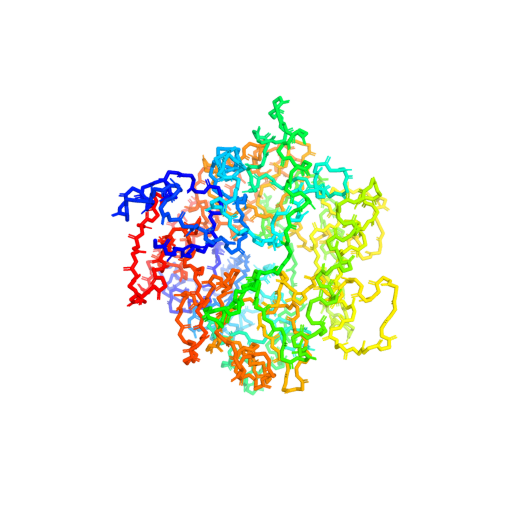TOM 697 O O . GLU A 1 91 ? 27.194 5.032 -2.550 1.00 23.83 91 GLU A O 1
ATOM 703 N N . ALA A 1 92 ? 27.494 2.818 -2.283 1.00 20.94 92 ALA A N 1
ATOM 704 C CA . ALA A 1 92 ? 28.824 2.861 -2.856 1.00 20.18 92 ALA A CA 1
ATOM 705 C C . ALA A 1 92 ? 28.755 3.236 -4.336 1.00 18.40 92 ALA A C 1
ATOM 706 O O . ALA A 1 92 ? 27.808 2.874 -5.047 1.00 21.04 92 ALA A O 1
ATOM 708 N N . PRO A 1 93 ? 29.762 3.952 -4.837 1.00 20.06 93 PRO A N 1
ATOM 709 C CA . PRO A 1 93 ? 29.753 4.304 -6.262 1.00 22.35 93 PRO A CA 1
ATOM 710 C C . PRO A 1 93 ? 29.845 3.108 -7.164 1.00 22.51 93 PRO A C 1
ATOM 711 O O . PRO A 1 93 ? 29.404 3.195 -8.319 1.00 23.38 93 PRO A O 1
ATOM 715 N N . ASP A 1 94 ? 30.384 1.982 -6.677 1.00 18.12 94 ASP A N 1
ATOM 716 C CA . ASP A 1 94 ? 30.464 0.762 -7.461 1.00 18.16 94 ASP A CA 1
ATOM 717 C C . ASP A 1 94 ? 29.363 -0.240 -7.116 1.00 17.06 94 ASP A C 1
ATOM 718 O O . ASP A 1 94 ? 29.471 -1.408 -7.490 1.00 18.35 94 ASP A O 1
ATOM 723 N N . ALA A 1 95 ? 28.287 0.207 -6.459 1.00 17.79 95 ALA A N 1
ATOM 724 C CA . ALA A 1 95 ? 27.215 -0.719 -6.100 1.00 19.59 95 ALA A CA 1
ATOM 725 C C . ALA A 1 95 ? 26.661 -1.440 -7.323 1.00 17.43 95 ALA A C 1
ATOM 726 O O . ALA A 1 95 ? 26.439 -2.656 -7.283 1.00 17.72 95 ALA A O 1
ATOM 728 N N . ASP A 1 96 ? 26.439 -0.723 -8.434 1.00 19.03 96 ASP A N 1
ATOM 729 C CA . ASP A 1 96 ? 25.902 -1.393 -9.616 1.00 20.43 96 ASP A CA 1
ATOM 730 C C . ASP A 1 96 ? 26.835 -2.501 -10.094 1.00 19.41 96 ASP A C 1
ATOM 731 O O . ASP A 1 96 ? 26.398 -3.628 -10.345 1.00 20.32 96 ASP A O 1
ATOM 736 N N . GLU A 1 97 ? 28.137 -2.201 -10.198 1.00 18.57 97 GLU A N 1
ATOM 737 C CA . GLU A 1 97 ? 29.118 -3.198 -10.613 1.00 17.65 97 GLU A CA 1
ATOM 738 C C . GLU A 1 97 ? 29.083 -4.413 -9.699 1.00 16.08 97 GLU A C 1
ATOM 739 O O . GLU A 1 97 ? 29.085 -5.557 -10.169 1.00 17.31 97 GLU A O 1
ATOM 745 N N . LEU A 1 98 ? 29.078 -4.172 -8.387 1.00 15.92 98 LEU A N 1
ATOM 746 C CA . LEU A 1 98 ? 29.167 -5.264 -7.419 1.00 14.28 98 LEU A CA 1
ATOM 747 C C . LEU A 1 98 ? 27.901 -6.105 -7.431 1.00 15.72 98 LEU A C 1
ATOM 748 O O . LEU A 1 98 ? 27.968 -7.342 -7.381 1.00 15.13 98 LEU A O 1
ATOM 753 N N . LEU A 1 99 ? 26.737 -5.450 -7.494 1.00 16.49 99 LEU A N 1
ATOM 754 C CA . LEU A 1 99 ? 25.495 -6.203 -7.367 1.00 16.94 99 LEU A CA 1
ATOM 755 C C . LEU A 1 99 ? 25.091 -6.856 -8.678 1.00 16.60 99 LEU A C 1
ATOM 756 O O . LEU A 1 99 ? 24.514 -7.952 -8.664 1.00 16.77 99 LEU A O 1
ATOM 761 N N . ASN A 1 100 ? 25.441 -6.254 -9.818 1.00 17.17 100 ASN A N 1
ATOM 762 C CA . ASN A 1 100 ? 25.228 -6.955 -11.078 1.00 18.61 100 ASN A CA 1
ATOM 763 C C . ASN A 1 100 ? 26.133 -8.176 -11.186 1.00 16.93 100 ASN A C 1
ATOM 764 O O . ASN A 1 100 ? 25.741 -9.180 -11.777 1.00 19.07 100 ASN A O 1
ATOM 769 N N . TRP A 1 101 ? 27.333 -8.131 -10.594 1.00 16.13 101 TRP A N 1
ATOM 770 C CA . TRP A 1 101 ? 28.140 -9.340 -10.500 1.00 16.21 101 TRP A CA 1
ATOM 771 C C . TRP A 1 101 ? 27.487 -10.358 -9.568 1.00 15.45 101 TRP A C 1
ATOM 772 O O . TRP A 1 101 ? 27.394 -11.547 -9.890 1.00 15.65 101 TRP A O 1
ATOM 783 N N . LEU A 1 102 ? 27.018 -9.903 -8.412 1.00 14.39 102 LEU A N 1
ATOM 784 C CA . LEU A 1 102 ? 26.513 -10.845 -7.421 1.00 13.06 102 LEU A CA 1
ATOM 785 C C . LEU A 1 102 ? 25.331 -11.639 -7.960 1.00 13.81 102 LEU A C 1
ATOM 786 O O . LEU A 1 102 ? 25.254 -12.863 -7.760 1.00 14.96 102 LEU A O 1
ATOM 791 N N . ARG A 1 103 ? 24.419 -10.969 -8.670 1.00 15.00 103 ARG A N 1
ATOM 792 C CA . ARG A 1 103 ? 23.228 -11.668 -9.134 1.00 17.05 103 ARG A CA 1
ATOM 793 C C . ARG A 1 103 ? 23.518 -12.659 -10.251 1.00 18.26 103 ARG A C 1
ATOM 794 O O . ARG A 1 103 ? 22.639 -13.464 -10.577 1.00 17.91 103 ARG A O 1
ATOM 802 N N . ARG A 1 104 ? 24.719 -12.646 -10.829 1.00 14.87 104 ARG A N 1
ATOM 803 C CA . ARG A 1 104 ? 25.120 -13.617 -11.839 1.00 15.80 104 ARG A CA 1
ATOM 804 C C . ARG A 1 104 ? 25.822 -14.835 -11.244 1.00 15.81 104 ARG A C 1
ATOM 805 O O . ARG A 1 104 ? 26.276 -15.702 -12.003 1.00 17.75 104 ARG A O 1
ATOM 813 N N . GLN A 1 105 ? 25.944 -14.919 -9.911 1.00 15.27 105 GLN A N 1
ATOM 814 C CA . GLN A 1 105 ? 26.691 -16.036 -9.350 1.00 16.67 105 GLN A CA 1
ATOM 815 C C . GLN A 1 105 ? 25.785 -17.231 -9.114 1.00 16.74 105 GLN A C 1
ATOM 816 O O . GLN A 1 105 ? 24.559 -17.098 -9.046 1.00 16.38 105 GLN A O 1
ATOM 822 N N . PRO A 1 106 ? 26.354 -18.425 -8.991 1.00 13.95 106 PRO A N 1
ATOM 823 C CA . PRO A 1 106 ? 25.520 -19.631 -8.940 1.00 15.22 106 PRO A CA 1
ATOM 824 C C . PRO A 1 106 ? 24.785 -19.797 -7.621 1.00 13.71 106 PRO A C 1
ATOM 825 O O . PRO A 1 106 ? 25.135 -19.211 -6.591 1.00 14.63 106 PRO A O 1
ATOM 829 N N . LEU A 1 107 ? 23.773 -20.672 -7.663 1.00 14.78 107 LEU A N 1
ATOM 830 C CA . LEU A 1 107 ? 23.145 -21.211 -6.464 1.00 14.51 107 LEU A CA 1
ATOM 831 C C . LEU A 1 107 ? 23.729 -22.556 -6.062 1.00 13.81 107 LEU A C 1
ATOM 832 O O . LEU A 1 107 ? 23.515 -23.004 -4.925 1.00 15.67 107 LEU A O 1
ATOM 837 N N . LEU A 1 108 ? 24.499 -23.176 -6.953 1.00 14.93 108 LEU A N 1
ATOM 838 C CA . LEU A 1 108 ? 24.974 -24.544 -6.780 1.00 14.44 108 LEU A CA 1
ATOM 839 C C . LEU A 1 108 ? 26.363 -24.656 -7.397 1.00 14.70 108 LEU A C 1
ATOM 840 O O . LEU A 1 108 ? 26.569 -24.199 -8.521 1.00 17.04 108 LEU A O 1
ATOM 845 N N . GLN A 1 109 ? 27.307 -25.252 -6.663 1.00 14.79 109 GLN A N 1
ATOM 846 C CA . GLN A 1 109 ? 28.641 -25.561 -7.176 1.00 15.21 109 GLN A CA 1
ATOM 847 C C . GLN A 1 109 ? 28.870 -27.063 -7.093 1.00 14.33 109 GLN A C 1
ATOM 848 O O . GLN A 1 109 ? 28.614 -27.666 -6.048 1.00 15.82 109 GLN A O 1
ATOM 854 N N . ILE A 1 110 ? 29.393 -27.659 -8.167 1.00 16.11 110 ILE A N 1
ATOM 855 C CA . ILE A 1 110 ? 29.680 -29.094 -8.202 1.00 15.70 110 ILE A CA 1
ATOM 856 C C . ILE A 1 110 ? 31.103 -29.295 -8.704 1.00 15.98 110 ILE A C 1
ATOM 857 O O . ILE A 1 110 ? 31.477 -28.745 -9.746 1.00 18.53 110 ILE A O 1
ATOM 862 N N . ASP A 1 111 ? 31.881 -30.106 -7.989 1.00 17.90 111 ASP A N 1
ATOM 863 C CA . ASP A 1 111 ? 33.207 -30.524 -8.446 1.00 16.32 111 ASP A CA 1
ATOM 864 C C . ASP A 1 111 ? 33.204 -32.047 -8.507 1.00 17.74 111 ASP A C 1
ATOM 865 O O . ASP A 1 111 ? 33.186 -32.716 -7.467 1.00 18.25 111 ASP A O 1
ATOM 870 N N . GLU A 1 112 ? 33.194 -32.589 -9.727 1.00 18.75 112 GLU A N 1
ATOM 871 C CA . GLU A 1 112 ? 33.055 -34.034 -9.892 1.00 18.97 112 GLU A CA 1
ATOM 872 C C . GLU A 1 112 ? 34.308 -34.787 -9.464 1.00 22.03 112 GLU A C 1
ATOM 873 O O . GLU A 1 112 ? 34.210 -35.918 -8.976 1.00 23.25 112 GLU A O 1
ATOM 879 N N . GLU A 1 113 ? 35.488 -34.194 -9.637 1.00 19.71 113 GLU A N 1
ATOM 880 C CA . GLU A 1 113 ? 36.709 -34.874 -9.209 1.00 20.59 113 GLU A CA 1
ATOM 881 C C . GLU A 1 113 ? 36.805 -34.960 -7.692 1.00 21.11 113 GLU A C 1
ATOM 882 O O . GLU A 1 113 ? 37.410 -35.894 -7.155 1.00 20.42 113 GLU A O 1
ATOM 888 N N . LYS A 1 114 ? 36.241 -33.995 -6.981 1.00 18.15 114 LYS A N 1
ATOM 889 C CA . LYS A 1 114 ? 36.210 -34.054 -5.532 1.00 18.66 114 LYS A CA 1
ATOM 890 C C . LYS A 1 114 ? 34.964 -34.758 -5.021 1.00 19.22 114 LYS A C 1
ATOM 891 O O . LYS A 1 114 ? 34.870 -35.015 -3.814 1.00 23.19 114 LYS A O 1
ATOM 897 N N . LYS A 1 115 ? 34.018 -35.065 -5.912 1.00 20.26 115 LYS A N 1
ATOM 898 C CA . LYS A 1 115 ? 32.679 -35.529 -5.551 1.00 20.19 115 LYS A CA 1
ATOM 899 C C . LYS A 1 115 ? 32.116 -34.645 -4.444 1.00 17.62 115 LYS A C 1
ATOM 900 O O . LYS A 1 115 ? 31.755 -35.092 -3.353 1.00 20.53 115 LYS A O 1
ATOM 906 N N . LEU A 1 116 ? 32.089 -33.346 -4.750 1.00 16.76 116 LEU A N 1
ATOM 907 C CA . LEU A 1 116 ? 31.743 -32.318 -3.783 1.00 17.10 116 LEU A CA 1
ATOM 908 C C . LEU A 1 116 ? 30.679 -31.398 -4.364 1.00 16.38 116 LEU A C 1
ATOM 909 O O . LEU A 1 116 ? 30.822 -30.905 -5.492 1.00 17.27 116 LEU A O 1
ATOM 914 N N . VAL A 1 117 ? 29.618 -31.175 -3.590 1.00 14.69 117 VAL A N 1
ATOM 915 C CA . VAL A 1 117 ? 28.532 -30.268 -3.940 1.00 17.00 117 VAL A CA 1
ATOM 916 C C . VAL A 1 117 ? 28.432 -29.211 -2.856 1.00 14.98 117 VAL A C 1
ATOM 917 O O . VAL A 1 117 ? 28.534 -29.534 -1.665 1.00 15.87 117 VAL A O 1
ATOM 921 N N . MET A 1 118 ? 28.164 -27.960 -3.257 1.00 14.76 118 MET A N 1
ATOM 922 C CA . MET A 1 118 ? 27.926 -26.883 -2.310 1.00 14.08 118 MET A CA 1
ATOM 923 C C . MET A 1 118 ? 26.663 -26.127 -2.698 1.00 14.30 118 MET A C 1
ATOM 924 O O . MET A 1 118 ? 26.468 -25.804 -3.877 1.00 13.93 118 MET A O 1
ATOM 929 N N . ALA A 1 119 ? 25.842 -25.804 -1.696 1.00 13.84 119 ALA A N 1
ATOM 930 C CA . ALA A 1 119 ? 24.752 -24.841 -1.841 1.00 14.32 119 ALA A CA 1
ATOM 931 C C . ALA A 1 119 ? 24.604 -24.151 -0.496 1.00 13.75 119 ALA A C 1
ATOM 932 O O . ALA A 1 119 ? 25.160 -24.596 0.508 1.00 15.61 119 ALA A O 1
ATOM 934 N N . HIS A 1 120 ? 23.874 -23.030 -0.464 1.00 13.01 120 HIS A N 1
ATOM 935 C CA . HIS A 1 120 ? 23.851 -22.270 0.788 1.00 14.33 120 HIS A CA 1
ATOM 936 C C . HIS A 1 120 ? 23.261 -23.094 1.927 1.00 14.91 120 HIS A C 1
ATOM 937 O O . HIS A 1 120 ? 23.840 -23.175 3.020 1.00 14.56 120 HIS A O 1
ATOM 944 N N . ALA A 1 121 ? 22.071 -23.661 1.708 1.00 14.19 121 ALA A N 1
ATOM 945 C CA . ALA A 1 121 ? 21.370 -24.401 2.747 1.00 14.90 121 ALA A CA 1
ATOM 946 C C . ALA A 1 121 ? 21.567 -25.905 2.664 1.00 16.49 121 ALA A C 1
ATOM 947 O O . ALA A 1 121 ? 21.239 -26.601 3.628 1.00 18.16 121 ALA A O 1
ATOM 949 N N . GLY A 1 122 ? 22.089 -26.420 1.558 1.00 16.15 122 GLY A N 1
ATOM 950 C CA . GLY A 1 122 ? 22.231 -27.857 1.373 1.00 15.84 122 GLY A CA 1
ATOM 951 C C . GLY A 1 122 ? 21.455 -28.321 0.157 1.00 17.96 122 GLY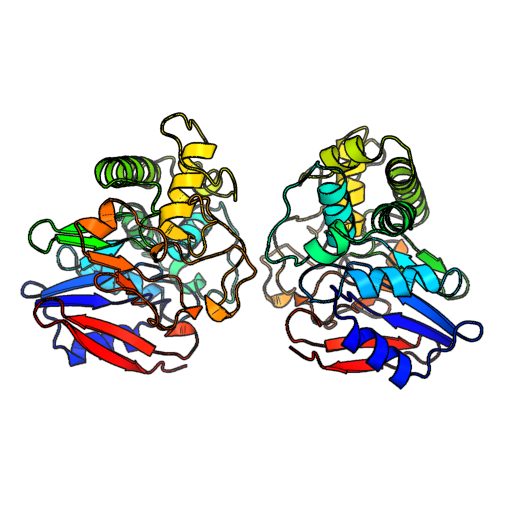 A C 1
ATOM 952 O O . GLY A 1 122 ? 21.091 -27.516 -0.712 1.00 17.73 122 GLY A O 1
ATOM 953 N N . ILE A 1 123 ? 21.198 -29.625 0.075 1.00 17.26 123 ILE A N 1
ATOM 954 C CA . ILE A 1 123 ? 20.470 -30.225 -1.041 1.00 17.11 123 ILE A CA 1
ATOM 955 C C . ILE A 1 123 ? 19.278 -30.964 -0.456 1.00 20.70 123 ILE A C 1
ATOM 956 O O . ILE A 1 123 ? 19.457 -31.931 0.298 1.00 21.24 123 ILE A O 1
ATOM 961 N N . THR A 1 124 ? 18.065 -30.531 -0.807 1.00 18.89 124 THR A N 1
ATOM 962 C CA . THR A 1 124 ? 16.910 -31.243 -0.277 1.00 19.03 124 THR A CA 1
ATOM 963 C C . THR A 1 124 ? 16.969 -32.724 -0.665 1.00 16.40 124 THR A C 1
ATOM 964 O O . THR A 1 124 ? 17.331 -33.067 -1.793 1.00 18.39 124 THR A O 1
ATOM 968 N N . PRO A 1 125 ? 16.589 -33.629 0.242 1.00 20.37 125 PRO A N 1
ATOM 969 C CA . PRO A 1 125 ? 16.557 -35.056 -0.117 1.00 23.68 125 PRO A CA 1
ATOM 970 C C . PRO A 1 125 ? 15.536 -35.377 -1.190 1.00 24.58 125 PRO A C 1
ATOM 971 O O . PRO A 1 125 ? 15.566 -36.491 -1.733 1.00 21.62 125 PRO A O 1
ATOM 975 N N . GLN A 1 126 ? 14.638 -34.447 -1.517 1.00 22.49 126 GLN A N 1
ATOM 976 C CA . GLN A 1 126 ? 13.694 -34.677 -2.602 1.00 20.98 126 GLN A CA 1
ATOM 977 C C . GLN A 1 126 ? 14.302 -34.475 -3.985 1.00 22.91 126 GLN A C 1
ATOM 978 O O . GLN A 1 126 ? 13.618 -34.719 -4.984 1.00 24.01 126 GLN A O 1
ATOM 984 N N . TRP A 1 127 ? 15.561 -34.044 -4.080 1.00 20.54 127 TRP A N 1
ATOM 985 C CA . TRP A 1 127 ? 16.215 -33.800 -5.355 1.00 21.80 127 TRP A CA 1
ATOM 986 C C . TRP A 1 127 ? 17.323 -34.809 -5.617 1.00 20.43 127 TRP A C 1
ATOM 987 O O . TRP A 1 127 ? 18.150 -35.081 -4.737 1.00 24.32 127 TRP A O 1
ATOM 998 N N . ASP A 1 128 ? 17.370 -35.315 -6.842 1.00 22.69 128 ASP A N 1
ATOM 999 C CA . ASP A 1 128 ? 18.576 -35.948 -7.344 1.00 22.31 128 ASP A CA 1
ATOM 1000 C C . ASP A 1 128 ? 19.468 -34.879 -7.974 1.00 24.35 128 ASP A C 1
ATOM 1001 O O . ASP A 1 128 ? 19.123 -33.693 -8.016 1.00 21.67 128 ASP A O 1
ATOM 1006 N N . LEU A 1 129 ? 20.665 -35.281 -8.406 1.00 22.14 129 LEU A N 1
ATOM 1007 C CA . LEU A 1 129 ? 21.624 -34.282 -8.867 1.00 20.96 129 LEU A CA 1
ATOM 1008 C C . LEU A 1 129 ? 21.131 -33.579 -10.123 1.00 27.23 129 LEU A C 1
ATOM 1009 O O . LEU A 1 129 ? 21.277 -32.359 -10.252 1.00 23.12 129 LEU A O 1
ATOM 1014 N N . GLN A 1 130 ? 20.555 -34.328 -11.068 1.00 24.69 130 GLN A N 1
ATOM 1015 C CA . GLN A 1 130 ? 20.091 -33.701 -12.304 1.00 25.38 130 GLN A CA 1
ATOM 1016 C C . GLN A 1 130 ? 19.002 -32.669 -12.026 1.00 21.22 130 GLN A C 1
ATOM 1017 O O . GLN A 1 130 ? 18.983 -31.592 -12.640 1.00 22.15 130 GLN A O 1
ATOM 1023 N N . THR A 1 131 ? 18.097 -32.966 -11.094 1.00 21.65 131 THR A N 1
ATOM 1024 C CA . THR A 1 131 ? 17.052 -32.006 -10.760 1.00 21.22 131 THR A CA 1
ATOM 1025 C C . THR A 1 131 ? 17.644 -30.778 -10.079 1.00 21.16 131 THR A C 1
ATOM 1026 O O . THR A 1 131 ? 17.281 -29.641 -10.413 1.00 20.71 131 THR A O 1
ATOM 1030 N N . ALA A 1 132 ? 18.577 -30.984 -9.140 1.00 20.91 132 ALA A N 1
ATOM 1031 C CA . ALA A 1 132 ? 19.223 -29.838 -8.504 1.00 19.30 132 ALA A CA 1
ATOM 1032 C C . ALA A 1 132 ? 19.902 -28.947 -9.537 1.00 18.84 132 ALA A C 1
ATOM 1033 O O . ALA A 1 132 ? 19.784 -27.714 -9.484 1.00 18.69 132 ALA A O 1
ATOM 1035 N N . LYS A 1 133 ? 20.592 -29.548 -10.510 1.00 19.44 133 LYS A N 1
ATOM 1036 C CA . LYS A 1 133 ? 21.267 -28.750 -11.534 1.00 19.65 133 LYS A CA 1
ATOM 1037 C C . LYS A 1 133 ? 20.265 -27.968 -12.369 1.00 21.20 133 LYS A C 1
ATOM 1038 O O . LYS A 1 133 ? 20.483 -26.790 -12.680 1.00 20.95 133 LYS A O 1
ATOM 1044 N N . GLU A 1 134 ? 19.169 -28.616 -12.762 1.00 21.22 134 GLU A N 1
ATOM 1045 C CA . GLU A 1 134 ? 18.165 -27.952 -13.583 1.00 23.31 134 GLU A CA 1
ATOM 1046 C C . GLU A 1 134 ? 17.511 -26.810 -12.817 1.00 20.24 134 GLU A C 1
ATOM 1047 O O . GLU A 1 134 ? 17.283 -25.726 -13.373 1.00 20.90 134 GLU A O 1
ATOM 1053 N N . CYS A 1 135 ? 17.214 -27.033 -11.531 1.00 19.69 135 CYS A N 1
ATOM 1054 C CA . CYS A 1 135 ? 16.583 -25.987 -10.736 1.00 19.81 135 CYS A CA 1
ATOM 1055 C C . CYS A 1 135 ? 17.531 -24.823 -10.512 1.00 18.51 135 CYS A C 1
ATOM 1056 O O . CYS A 1 135 ? 17.121 -23.664 -10.597 1.00 18.29 135 CYS A O 1
ATOM 1059 N N . ALA A 1 136 ? 18.807 -25.104 -10.233 1.00 17.39 136 ALA A N 1
ATOM 1060 C CA . ALA A 1 136 ? 19.753 -24.000 -10.099 1.00 16.69 136 ALA A CA 1
ATOM 1061 C C . ALA A 1 136 ? 19.841 -23.204 -11.387 1.00 18.27 136 ALA A C 1
ATOM 1062 O O . ALA A 1 136 ? 19.852 -21.970 -11.355 1.00 19.02 136 ALA A O 1
ATOM 1064 N N . ARG A 1 137 ? 19.917 -23.891 -12.533 1.00 17.59 137 ARG A N 1
ATOM 1065 C CA . ARG A 1 137 ? 20.002 -23.178 -13.803 1.00 18.86 137 ARG A CA 1
ATOM 1066 C C . ARG A 1 137 ? 18.788 -22.283 -14.009 1.00 20.60 137 ARG A C 1
ATOM 1067 O O . ARG A 1 137 ? 18.914 -21.147 -14.488 1.00 20.89 137 ARG A O 1
ATOM 1069 N N . ASP A 1 138 ? 17.602 -22.767 -13.642 1.00 20.15 138 ASP A N 1
ATOM 1070 C CA . ASP A 1 138 ? 16.395 -21.986 -13.891 1.00 21.32 138 ASP A CA 1
ATOM 1071 C C . ASP A 1 138 ? 16.359 -20.706 -13.062 1.00 19.70 138 ASP A C 1
ATOM 1072 O O . ASP A 1 138 ? 15.939 -19.651 -13.563 1.00 22.41 138 ASP A O 1
ATOM 1077 N N . VAL A 1 139 ? 16.759 -20.770 -11.788 1.00 18.46 139 VAL A N 1
ATOM 1078 C CA . VAL A 1 139 ? 16.725 -19.555 -10.985 1.00 16.58 139 VAL A CA 1
ATOM 1079 C C . VAL A 1 139 ? 17.908 -18.655 -11.334 1.00 18.06 139 VAL A C 1
ATOM 1080 O O . VAL A 1 139 ? 17.777 -17.426 -11.360 1.00 18.06 139 VAL A O 1
ATOM 1084 N N . GLU A 1 140 ? 19.078 -19.245 -11.610 1.00 17.41 140 GLU A N 1
ATOM 1085 C CA . GLU A 1 140 ? 20.215 -18.440 -12.049 1.00 19.17 140 GLU A CA 1
ATOM 1086 C C . GLU A 1 140 ? 19.858 -17.666 -13.314 1.00 18.58 140 GLU A C 1
ATOM 1087 O O . GLU A 1 140 ? 20.282 -16.517 -13.499 1.00 18.54 140 GLU A O 1
ATOM 1093 N N . ALA A 1 141 ? 19.053 -18.280 -14.189 1.00 19.01 141 ALA A N 1
ATOM 1094 C CA . ALA A 1 141 ? 18.666 -17.614 -15.427 1.00 22.07 141 ALA A CA 1
ATOM 1095 C C . ALA A 1 141 ? 17.833 -16.368 -15.155 1.00 20.49 141 ALA A C 1
ATOM 1096 O O . ALA A 1 141 ? 18.060 -15.321 -15.774 1.00 23.12 141 ALA A O 1
ATOM 1098 N N . VAL A 1 142 ? 16.874 -16.444 -14.226 1.00 18.84 142 VAL A N 1
ATOM 1099 C CA . VAL A 1 142 ? 16.061 -15.261 -13.942 1.00 21.38 142 VAL A CA 1
ATOM 1100 C C . VAL A 1 142 ? 16.891 -14.197 -13.229 1.00 21.04 142 VAL A C 1
ATOM 1101 O O . VAL A 1 142 ? 16.766 -12.997 -13.511 1.00 23.11 142 VAL A O 1
ATOM 1105 N N . LEU A 1 143 ? 17.771 -14.616 -12.313 1.00 17.49 143 LEU A N 1
ATOM 1106 C CA . LEU A 1 143 ? 18.564 -13.649 -11.561 1.00 17.05 143 LEU A CA 1
ATOM 1107 C C . LEU A 1 143 ? 19.555 -12.912 -12.444 1.00 15.80 143 LEU A C 1
ATOM 1108 O O . LEU A 1 143 ? 19.888 -11.755 -12.162 1.00 17.01 143 LEU A O 1
ATOM 1113 N N . SER A 1 144 ? 20.038 -13.569 -13.502 1.00 18.41 144 SER A N 1
ATOM 1114 C CA . SER A 1 144 ? 20.997 -13.011 -14.443 1.00 21.05 144 SER A CA 1
ATOM 1115 C C . SER A 1 144 ? 20.349 -12.168 -15.529 1.00 25.19 144 SER A C 1
ATOM 1116 O O . SER A 1 144 ? 21.065 -11.529 -16.307 1.00 24.81 144 SER A O 1
ATOM 1119 N N . SER A 1 145 ? 19.028 -12.158 -15.610 1.00 21.30 145 SER A N 1
ATOM 1120 C CA . SER A 1 145 ? 18.341 -11.487 -16.702 1.00 20.94 145 SER A CA 1
ATOM 1121 C C . SER A 1 145 ? 17.999 -10.041 -16.337 1.00 20.35 145 SER A C 1
ATOM 1122 O O . SER A 1 145 ? 18.030 -9.634 -15.175 1.00 20.52 145 SER A O 1
ATOM 1125 N N . ASP A 1 146 ? 17.624 -9.262 -17.356 1.00 22.41 146 ASP A N 1
ATOM 1126 C CA . ASP A 1 146 ? 17.248 -7.877 -17.109 1.00 22.57 146 ASP A CA 1
ATOM 1127 C C . ASP A 1 146 ? 15.998 -7.761 -16.255 1.00 22.67 146 ASP A C 1
ATOM 1128 O O . ASP A 1 146 ? 15.775 -6.712 -15.636 1.00 28.79 146 ASP A O 1
ATOM 1133 N N . SER A 1 147 ? 15.192 -8.816 -16.198 1.00 23.02 147 SER A N 1
ATOM 1134 C CA . SER A 1 147 ? 13.929 -8.824 -15.487 1.00 24.08 147 SER A CA 1
ATOM 1135 C C . SER A 1 147 ? 14.065 -9.340 -14.057 1.00 24.63 147 SER A C 1
ATOM 1136 O O . SER A 1 147 ? 13.058 -9.687 -13.431 1.00 23.19 147 SER A O 1
ATOM 1139 N N . TYR A 1 148 ? 15.278 -9.369 -13.510 1.00 22.74 148 TYR A N 1
ATOM 1140 C CA . TYR A 1 148 ? 15.455 -9.994 -12.203 1.00 22.68 148 TYR A CA 1
ATOM 1141 C C . TYR A 1 148 ? 14.634 -9.366 -11.075 1.00 21.50 148 TYR A C 1
ATOM 1142 O O . TYR A 1 148 ? 14.306 -10.099 -10.130 1.00 21.99 148 TYR A O 1
ATOM 1151 N N . PRO A 1 149 ? 14.255 -8.083 -11.093 1.00 19.06 149 PRO A N 1
ATOM 1152 C CA . PRO A 1 149 ? 13.434 -7.575 -9.980 1.00 20.58 149 PRO A CA 1
ATOM 1153 C C . PRO A 1 149 ? 12.075 -8.256 -9.872 1.00 21.66 149 PRO A C 1
ATOM 1154 O O . PRO A 1 149 ? 11.576 -8.447 -8.756 1.00 18.84 149 PRO A O 1
ATOM 1158 N N . PHE A 1 150 ? 11.460 -8.662 -10.990 1.00 25.25 150 PHE A N 1
ATOM 1159 C CA . PHE A 1 150 ? 10.197 -9.398 -10.898 1.00 25.48 150 PHE A CA 1
ATOM 1160 C C . PHE A 1 150 ? 10.367 -10.724 -10.173 1.00 20.96 150 PHE A C 1
ATOM 1161 O O . PHE A 1 150 ? 9.522 -11.096 -9.354 1.00 22.60 150 PHE A O 1
ATOM 1169 N N . PHE A 1 151 ? 11.449 -11.468 -10.462 1.00 22.61 151 PHE A N 1
ATOM 1170 C CA . PHE A 1 151 ? 11.670 -12.711 -9.725 1.00 26.44 151 PHE A CA 1
ATOM 1171 C C . PHE A 1 151 ? 11.944 -12.447 -8.253 1.00 24.71 151 PHE A C 1
ATOM 1172 O O . PHE A 1 151 ? 11.454 -13.177 -7.383 1.00 26.50 151 PHE A O 1
ATOM 1180 N N . LEU A 1 152 ? 12.766 -11.435 -7.946 1.00 19.29 152 LEU A N 1
ATOM 1181 C CA . LEU A 1 152 ? 13.055 -11.153 -6.545 1.00 21.34 152 LEU A CA 1
ATOM 1182 C C . LEU A 1 152 ? 11.770 -10.907 -5.770 1.00 28.36 152 LEU A C 1
ATOM 1183 O O . LEU A 1 152 ? 11.663 -11.262 -4.591 1.00 28.88 152 LEU A O 1
ATOM 1188 N N . ASP A 1 153 ? 10.787 -10.276 -6.407 1.00 18.97 153 ASP A N 1
ATOM 1189 C CA . ASP A 1 153 ? 9.529 -10.013 -5.725 1.00 19.18 153 ASP A CA 1
ATOM 1190 C C . ASP A 1 153 ? 8.732 -11.291 -5.537 1.00 24.26 153 ASP A C 1
ATOM 1191 O O . ASP A 1 153 ? 8.056 -11.475 -4.519 1.00 29.03 153 ASP A O 1
ATOM 1196 N N . ALA A 1 154 ? 8.793 -12.178 -6.520 1.00 24.11 154 ALA A N 1
ATOM 1197 C CA . ALA A 1 154 ? 8.062 -13.432 -6.432 1.00 27.90 154 ALA A CA 1
ATOM 1198 C C . ALA A 1 154 ? 8.663 -14.384 -5.399 1.00 34.11 154 ALA A C 1
ATOM 1199 O O . ALA A 1 154 ? 7.949 -15.233 -4.849 1.00 30.98 154 ALA A O 1
ATOM 1201 N N . MET A 1 155 ? 9.956 -14.250 -5.097 1.00 32.63 155 MET A N 1
ATOM 1202 C CA . MET A 1 155 ? 10.627 -15.295 -4.326 1.00 35.16 155 MET A CA 1
ATOM 1203 C C . MET A 1 155 ? 10.119 -15.372 -2.894 1.00 40.05 155 MET A C 1
ATOM 1204 O O . MET A 1 155 ? 10.213 -16.433 -2.264 1.00 39.24 155 MET A O 1
ATOM 1209 N N . TYR A 1 156 ? 9.591 -14.278 -2.357 1.00 32.77 156 TYR A N 1
ATOM 1210 C CA . TYR A 1 156 ? 9.127 -14.281 -0.979 1.00 35.43 156 TYR A CA 1
ATOM 1211 C C . TYR A 1 156 ? 7.899 -15.181 -0.861 1.00 37.24 156 TYR A C 1
ATOM 1212 O O . TYR A 1 156 ? 6.997 -15.140 -1.706 1.00 37.87 156 TYR A O 1
ATOM 1221 N N . GLY A 1 157 ? 7.899 -16.038 0.144 1.00 35.62 157 GLY A N 1
ATOM 1222 C CA . GLY A 1 157 ? 6.806 -16.967 0.347 1.00 36.51 157 GLY A CA 1
ATOM 1223 C C . GLY A 1 157 ? 7.301 -18.252 0.974 1.00 37.42 157 GLY A C 1
ATOM 1224 O O . GLY A 1 157 ? 8.468 -18.635 0.865 1.00 26.37 157 GLY A O 1
ATOM 1225 N N . ASP A 1 158 ? 6.383 -18.952 1.637 1.00 28.59 158 ASP A N 1
ATOM 1226 C CA . ASP A 1 158 ? 6.726 -20.181 2.334 1.00 26.51 158 ASP A CA 1
ATOM 1227 C C . ASP A 1 158 ? 6.142 -21.435 1.695 1.00 28.85 158 ASP A C 1
ATOM 1228 O O . ASP A 1 158 ? 6.417 -22.538 2.180 1.00 30.80 158 ASP A O 1
ATOM 1233 N N . MET A 1 159 ? 5.394 -21.314 0.604 1.00 27.11 159 MET A N 1
ATOM 1234 C CA . MET A 1 159 ? 4.791 -22.439 -0.094 1.00 24.33 159 MET A CA 1
ATOM 1235 C C . MET A 1 159 ? 5.036 -22.318 -1.590 1.00 29.55 159 MET A C 1
ATOM 1236 O O . MET A 1 159 ? 5.264 -21.216 -2.097 1.00 28.63 159 MET A O 1
ATOM 1241 N N . PRO A 1 160 ? 4.998 -23.438 -2.331 1.00 26.16 160 PRO A N 1
ATOM 1242 C CA . PRO A 1 160 ? 4.817 -24.821 -1.865 1.00 23.18 160 PRO A CA 1
ATOM 1243 C C . PRO A 1 160 ? 6.070 -25.319 -1.173 1.00 32.61 160 PRO A C 1
ATOM 1244 O O . PRO A 1 160 ? 7.159 -24.800 -1.399 1.00 27.37 160 PRO A O 1
ATOM 1248 N N . ASN A 1 161 ? 5.932 -26.328 -0.317 1.00 27.91 161 ASN A N 1
ATOM 1249 C CA . ASN A 1 161 ? 7.058 -26.858 0.442 1.00 24.56 161 ASN A CA 1
ATOM 1250 C C . ASN A 1 161 ? 7.354 -28.311 0.091 1.00 24.16 161 ASN A C 1
ATOM 1251 O O . ASN A 1 161 ? 8.196 -28.941 0.745 1.00 25.98 161 ASN A O 1
ATOM 1256 N N . ASN A 1 162 ? 6.719 -28.848 -0.945 1.00 27.78 162 ASN A N 1
ATOM 1257 C CA . ASN A 1 162 ? 6.921 -30.220 -1.383 1.00 26.31 162 ASN A CA 1
ATOM 1258 C C . ASN A 1 162 ? 7.304 -30.208 -2.859 1.00 30.01 162 ASN A C 1
ATOM 1259 O O . ASN A 1 162 ? 6.569 -29.652 -3.685 1.00 29.46 162 ASN A O 1
ATOM 1264 N N . TRP A 1 163 ? 8.436 -30.827 -3.201 1.00 24.36 163 TRP A N 1
ATOM 1265 C CA . TRP A 1 163 ? 8.864 -30.850 -4.596 1.00 25.57 163 TRP A CA 1
ATOM 1266 C C . TRP A 1 163 ? 8.030 -31.811 -5.429 1.00 30.54 163 TRP A C 1
ATOM 1267 O O . TRP A 1 163 ? 7.699 -32.920 -4.993 1.00 29.05 163 TRP A O 1
ATOM 1278 N N . SER A 1 164 ? 7.724 -31.391 -6.658 1.00 26.41 164 SER A N 1
ATOM 1279 C CA . SER A 1 164 ? 7.250 -32.283 -7.703 1.00 26.14 164 SER A CA 1
ATOM 1280 C C . SER A 1 164 ? 7.760 -31.779 -9.043 1.00 26.39 164 SER A C 1
ATOM 1281 O O . SER A 1 164 ? 7.793 -30.556 -9.257 1.00 27.00 164 SER A O 1
ATOM 1284 N N . PRO A 1 165 ? 8.145 -32.670 -9.962 1.00 24.54 165 PRO A N 1
ATOM 1285 C CA . PRO A 1 165 ? 8.463 -32.222 -11.326 1.00 29.01 165 PRO A CA 1
ATOM 1286 C C . PRO A 1 165 ? 7.305 -31.513 -12.003 1.00 30.81 165 PRO A C 1
ATOM 1287 O O . PRO A 1 165 ? 7.522 -30.805 -12.993 1.00 32.57 165 PRO A O 1
ATOM 1291 N N . GLU A 1 166 ? 6.084 -31.689 -11.501 1.00 30.63 166 GLU A N 1
ATOM 1292 C CA . GLU A 1 166 ? 4.902 -31.046 -12.057 1.00 34.32 166 GLU A CA 1
ATOM 1293 C C . GLU A 1 166 ? 4.731 -29.605 -11.598 1.00 33.18 166 GLU A C 1
ATOM 1294 O O . GLU A 1 166 ? 3.846 -28.913 -12.116 1.00 28.93 166 GLU A O 1
ATOM 1300 N N . LEU A 1 167 ? 5.525 -29.141 -10.634 1.00 25.63 167 LEU A N 1
ATOM 1301 C CA . LEU A 1 167 ? 5.411 -27.756 -10.193 1.00 29.17 167 LEU A CA 1
ATOM 1302 C C . LEU A 1 167 ? 5.675 -26.827 -11.365 1.00 26.50 167 LEU A C 1
ATOM 1303 O O . LEU A 1 167 ? 6.514 -27.109 -12.222 1.00 27.12 167 LEU A O 1
ATOM 1308 N N . ARG A 1 168 ? 4.940 -25.721 -11.409 1.00 28.82 168 ARG A N 1
ATOM 1309 C CA . ARG A 1 168 ? 5.077 -24.754 -12.486 1.00 29.60 168 ARG A CA 1
ATOM 1310 C C . ARG A 1 168 ? 5.013 -23.348 -11.908 1.00 26.20 168 ARG A C 1
ATOM 1311 O O . ARG A 1 168 ? 4.466 -23.122 -10.827 1.00 31.57 168 ARG A O 1
ATOM 1319 N N . GLY A 1 169 ? 5.560 -22.390 -12.658 1.00 26.71 169 GLY A N 1
ATOM 1320 C CA . GLY A 1 169 ? 5.291 -20.990 -12.358 1.00 25.41 169 GLY A CA 1
ATOM 1321 C C . GLY A 1 169 ? 5.879 -20.482 -11.049 1.00 21.36 169 GLY A C 1
ATOM 1322 O O . GLY A 1 169 ? 6.966 -20.880 -10.622 1.00 26.39 169 GLY A O 1
ATOM 1323 N N . LEU A 1 170 ? 5.138 -19.569 -10.411 1.00 22.54 170 LEU A N 1
ATOM 1324 C CA . LEU A 1 170 ? 5.633 -18.928 -9.198 1.00 22.90 170 LEU A CA 1
ATOM 1325 C C . LEU A 1 170 ? 5.992 -19.959 -8.137 1.00 23.55 170 LEU A C 1
ATOM 1326 O O . LEU A 1 170 ? 7.042 -19.849 -7.486 1.00 24.98 170 LEU A O 1
ATOM 1331 N N . GLY A 1 171 ? 5.153 -20.980 -7.966 1.00 26.05 171 GLY A N 1
ATOM 1332 C CA . GLY A 1 171 ? 5.411 -21.962 -6.922 1.00 24.71 171 GLY A CA 1
ATOM 1333 C C . GLY A 1 171 ? 6.694 -22.735 -7.151 1.00 24.70 171 GLY A C 1
ATOM 1334 O O . GLY A 1 171 ? 7.425 -23.042 -6.202 1.00 23.24 171 GLY A O 1
ATOM 1335 N N . ARG A 1 172 ? 6.981 -23.061 -8.409 1.00 22.76 172 ARG A N 1
ATOM 1336 C CA . ARG A 1 172 ? 8.208 -23.778 -8.731 1.00 20.41 172 ARG A CA 1
ATOM 1337 C C . ARG A 1 172 ? 9.435 -22.961 -8.338 1.00 22.25 172 ARG A C 1
ATOM 1338 O O . ARG A 1 172 ? 10.333 -23.469 -7.654 1.00 20.57 172 ARG A O 1
ATOM 1346 N N . LEU A 1 173 ? 9.497 -21.689 -8.756 1.00 19.01 173 LEU A N 1
ATOM 1347 C CA . LEU A 1 173 ? 10.672 -20.888 -8.394 1.00 21.22 173 LEU A CA 1
ATOM 1348 C C . LEU A 1 173 ? 10.758 -20.614 -6.908 1.00 20.04 173 LEU A C 1
ATOM 1349 O O . LEU A 1 173 ? 11.871 -20.563 -6.371 1.00 20.21 173 LEU A O 1
ATOM 1354 N N . ARG A 1 174 ? 9.620 -20.438 -6.229 1.00 19.50 174 ARG A N 1
ATOM 1355 C CA . ARG A 1 174 ? 9.648 -20.205 -4.787 1.00 19.77 174 ARG A CA 1
ATOM 1356 C C . ARG A 1 174 ? 10.195 -21.426 -4.059 1.00 19.35 174 ARG A C 1
ATOM 1357 O O . ARG A 1 174 ? 11.057 -21.298 -3.175 1.00 20.22 174 ARG A O 1
ATOM 1365 N N . PHE A 1 175 ? 9.748 -22.626 -4.442 1.00 18.16 175 PHE A N 1
ATOM 1366 C CA . PHE A 1 175 ? 10.288 -23.820 -3.800 1.00 19.12 175 PHE A CA 1
ATOM 1367 C C . PHE A 1 175 ? 11.791 -23.913 -4.023 1.00 18.64 175 PHE A C 1
ATOM 1368 O O . PHE A 1 175 ? 12.555 -24.182 -3.085 1.00 19.05 175 PHE A O 1
ATOM 1376 N N . ILE A 1 176 ? 12.228 -23.717 -5.266 1.00 18.75 176 ILE A N 1
ATOM 1377 C CA . ILE A 1 176 ? 13.652 -23.835 -5.583 1.00 18.15 176 ILE A CA 1
ATOM 1378 C C . ILE A 1 176 ? 14.464 -22.879 -4.721 1.00 18.22 176 ILE A C 1
ATOM 1379 O O . ILE A 1 176 ? 15.489 -23.254 -4.135 1.00 18.22 176 ILE A O 1
ATOM 1384 N N . THR A 1 177 ? 14.021 -21.624 -4.642 1.00 17.92 177 THR A N 1
ATOM 1385 C CA . THR A 1 177 ? 14.722 -20.627 -3.840 1.00 17.25 177 THR A CA 1
ATOM 1386 C C . THR A 1 177 ? 14.779 -21.046 -2.380 1.00 19.15 177 THR A C 1
ATOM 1387 O O . THR A 1 177 ? 15.818 -20.916 -1.719 1.00 17.99 177 THR A O 1
ATOM 1391 N N . ASN A 1 178 ? 13.665 -21.561 -1.857 1.00 16.83 178 ASN A N 1
ATOM 1392 C CA . ASN A 1 178 ? 13.624 -21.936 -0.448 1.00 16.12 178 ASN A CA 1
ATOM 1393 C C . ASN A 1 178 ? 14.514 -23.145 -0.173 1.00 15.22 178 ASN A C 1
ATOM 1394 O O . ASN A 1 178 ? 15.208 -23.190 0.853 1.00 17.27 178 ASN A O 1
ATOM 1399 N N . ALA A 1 179 ? 14.504 -24.128 -1.079 1.00 15.36 179 ALA A N 1
ATOM 1400 C CA . ALA A 1 179 ? 15.341 -25.317 -0.910 1.00 15.42 179 ALA A CA 1
ATOM 1401 C C . ALA A 1 179 ? 16.821 -24.958 -0.891 1.00 17.16 179 ALA A C 1
ATOM 1402 O O . ALA A 1 179 ? 17.568 -25.439 -0.030 1.00 17.68 179 ALA A O 1
ATOM 1404 N N . PHE A 1 180 ? 17.255 -24.085 -1.804 1.00 16.54 180 PHE A N 1
ATOM 1405 C CA . PHE A 1 180 ? 18.679 -23.762 -1.878 1.00 17.13 180 PHE A CA 1
ATOM 1406 C C . PHE A 1 180 ? 19.118 -22.807 -0.778 1.00 16.30 180 PHE A C 1
ATOM 1407 O O . PHE A 1 180 ? 20.283 -22.865 -0.349 1.00 14.74 180 PHE A O 1
ATOM 1415 N N . THR A 1 181 ? 18.249 -21.882 -0.335 1.00 15.20 181 THR A N 1
ATOM 1416 C CA . THR A 1 181 ? 18.723 -20.779 0.495 1.00 14.80 181 THR A CA 1
ATOM 1417 C C . THR A 1 181 ? 18.079 -20.652 1.868 1.00 14.26 181 THR A C 1
ATOM 1418 O O . THR A 1 181 ? 18.556 -19.831 2.660 1.00 15.09 181 THR A O 1
ATOM 1422 N N . ARG A 1 182 ? 17.000 -21.399 2.172 1.00 15.58 182 ARG A N 1
ATOM 1423 C CA . ARG A 1 182 ? 16.340 -21.272 3.471 1.00 16.34 182 ARG A CA 1
ATOM 1424 C C . ARG A 1 182 ? 16.176 -22.584 4.228 1.00 16.39 182 ARG A C 1
ATOM 1425 O O . ARG A 1 182 ? 15.944 -22.535 5.441 1.00 18.13 182 ARG A O 1
ATOM 1433 N N . MET A 1 183 ? 16.351 -23.728 3.568 1.00 16.83 183 MET A N 1
ATOM 1434 C CA . MET A 1 183 ? 16.128 -25.052 4.145 1.00 18.61 183 MET A CA 1
ATOM 1435 C C . MET A 1 183 ? 16.895 -25.269 5.439 1.00 18.43 183 MET A C 1
ATOM 1436 O O . MET A 1 183 ? 18.091 -24.970 5.529 1.00 18.85 183 MET A O 1
ATOM 1441 N N . ARG A 1 184 ? 16.219 -25.857 6.427 1.00 18.21 184 ARG A N 1
ATOM 1442 C CA . ARG A 1 184 ? 16.888 -26.450 7.581 1.00 17.39 184 ARG A CA 1
ATOM 1443 C C . ARG A 1 184 ? 16.223 -27.793 7.867 1.00 19.69 184 ARG A C 1
ATOM 1444 O O . ARG A 1 184 ? 16.782 -28.857 7.583 1.00 20.77 184 ARG A O 1
ATOM 1452 N N . PHE A 1 185 ? 14.994 -27.755 8.377 1.00 21.71 185 PHE A N 1
ATOM 1453 C CA . PHE A 1 185 ? 14.284 -28.960 8.775 1.00 22.96 185 PHE A CA 1
ATOM 1454 C C . PHE A 1 185 ? 13.354 -29.483 7.687 1.00 23.95 185 PHE A C 1
ATOM 1455 O O . PHE A 1 185 ? 12.777 -28.721 6.905 1.00 23.10 185 PHE A O 1
ATOM 1463 N N . CYS A 1 186 ? 13.179 -30.804 7.684 1.00 22.87 186 CYS A N 1
ATOM 1464 C CA . CYS A 1 186 ? 12.262 -31.506 6.805 1.00 22.04 186 CYS A CA 1
ATOM 1465 C C . CYS A 1 186 ? 11.301 -32.345 7.632 1.00 27.89 186 CYS A C 1
ATOM 1466 O O . CYS A 1 186 ? 11.635 -32.790 8.736 1.00 28.78 186 CYS A O 1
ATOM 1469 N N . PHE A 1 187 ? 10.102 -32.545 7.092 1.00 24.77 187 PHE A N 1
ATOM 1470 C CA . PHE A 1 187 ? 9.225 -33.588 7.589 1.00 28.75 187 PHE A CA 1
ATOM 1471 C C . PHE A 1 187 ? 9.751 -34.935 7.097 1.00 27.13 187 PHE A C 1
ATOM 1472 O O . PHE A 1 187 ? 10.608 -34.997 6.213 1.00 26.70 187 PHE A O 1
ATOM 1480 N N . PRO A 1 188 ? 9.257 -36.049 7.648 1.00 34.84 188 PRO A N 1
ATOM 1481 C CA . PRO A 1 188 ? 9.818 -37.353 7.258 1.00 29.99 188 PRO A CA 1
ATOM 1482 C C . PRO A 1 188 ? 9.776 -37.632 5.767 1.00 30.05 188 PRO A C 1
ATOM 1483 O O . PRO A 1 188 ? 10.667 -38.320 5.249 1.00 34.23 188 PRO A O 1
ATOM 1487 N N . ASN A 1 189 ? 8.776 -37.120 5.053 1.00 30.75 189 ASN A N 1
ATOM 1488 C CA . ASN A 1 189 ? 8.676 -37.310 3.613 1.00 30.00 189 ASN A CA 1
ATOM 1489 C C . ASN A 1 189 ? 9.535 -36.334 2.809 1.00 28.43 189 ASN A C 1
ATOM 1490 O O . ASN A 1 189 ? 9.469 -36.347 1.574 1.00 29.65 189 ASN A O 1
ATOM 1495 N N . GLY A 1 190 ? 10.336 -35.501 3.467 1.00 29.44 190 GLY A N 1
ATOM 1496 C CA . GLY A 1 190 ? 11.237 -34.593 2.783 1.00 27.47 190 GLY A CA 1
ATOM 1497 C C . GLY A 1 190 ? 10.702 -33.190 2.611 1.00 28.55 190 GLY A C 1
ATOM 1498 O O . GLY A 1 190 ? 11.447 -32.302 2.184 1.00 24.59 190 GLY A O 1
ATOM 1499 N N . GLN A 1 191 ? 9.431 -32.971 2.912 1.00 26.71 191 GLN A N 1
ATOM 1500 C CA . GLN A 1 191 ? 8.827 -31.657 2.751 1.00 25.62 191 GLN A CA 1
ATOM 1501 C C . GLN A 1 191 ? 9.515 -30.624 3.650 1.00 25.31 191 GLN A C 1
ATOM 1502 O O . GLN A 1 191 ? 9.878 -30.905 4.797 1.00 23.63 191 GLN A O 1
ATOM 1508 N N . LEU A 1 192 ? 9.708 -29.415 3.118 1.00 23.57 192 LEU A N 1
ATOM 1509 C CA . LEU A 1 192 ? 10.390 -28.365 3.865 1.00 25.31 192 LEU A CA 1
ATOM 1510 C C . LEU A 1 192 ? 9.507 -27.782 4.960 1.00 28.40 192 LEU A C 1
ATOM 1511 O O . LEU A 1 192 ? 8.317 -27.538 4.752 1.00 26.88 192 LEU A O 1
ATOM 1516 N N . ASP A 1 193 ? 10.108 -27.536 6.122 1.00 22.43 193 ASP A N 1
ATOM 1517 C CA . ASP A 1 193 ? 9.551 -26.658 7.152 1.00 21.12 193 ASP A CA 1
ATOM 1518 C C . ASP A 1 193 ? 10.241 -25.296 7.089 1.00 29.49 193 ASP A C 1
ATOM 1519 O O . ASP A 1 193 ? 11.472 -25.213 7.178 1.00 25.03 193 ASP A O 1
ATOM 1524 N N A MET A 1 194 ? 9.458 -24.228 6.929 0.58 24.52 194 MET A N 1
ATOM 1525 N N B MET A 1 194 ? 9.450 -24.234 6.956 0.42 24.59 194 MET A N 1
ATOM 1526 C CA A MET A 1 194 ? 10.022 -22.892 6.767 0.58 24.17 194 MET A CA 1
ATOM 1527 C CA B MET A 1 194 ? 9.988 -22.895 6.767 0.42 24.18 194 MET A CA 1
ATOM 1528 C C A MET A 1 194 ? 9.988 -22.053 8.042 0.58 25.56 194 MET A C 1
ATOM 1529 C C B MET A 1 194 ? 10.001 -22.059 8.043 0.42 25.58 194 MET A C 1
ATOM 1530 O O A MET A 1 194 ? 10.266 -20.850 7.982 0.58 27.49 194 MET A O 1
ATOM 1531 O O B MET A 1 194 ? 10.319 -20.867 7.983 0.42 27.41 194 MET A O 1
ATOM 1540 N N . TYR A 1 195 ? 9.698 -22.646 9.198 1.00 24.52 195 TYR A N 1
ATOM 1541 C CA . TYR A 1 195 ? 9.573 -21.857 10.419 1.00 23.12 195 TYR A CA 1
ATOM 1542 C C . TYR A 1 195 ? 10.648 -22.111 11.465 1.00 24.58 195 TYR A C 1
ATOM 1543 O O . TYR A 1 195 ? 11.140 -21.160 12.068 1.00 27.90 195 TYR A O 1
ATOM 1552 N N . SER A 1 196 ? 11.050 -23.353 11.698 1.00 24.62 196 SER A N 1
ATOM 1553 C CA . SER A 1 196 ? 11.960 -23.622 12.798 1.00 25.28 196 SER A CA 1
ATOM 1554 C C . SER A 1 196 ? 13.408 -23.361 12.384 1.00 25.73 196 SER A C 1
ATOM 1555 O O . SER A 1 196 ? 13.873 -23.882 11.363 1.00 27.00 196 SER A O 1
ATOM 1558 N N . LYS A 1 197 ? 14.120 -22.573 13.192 1.00 28.31 197 LYS A N 1
ATOM 1559 C CA . LYS A 1 197 ? 15.510 -22.205 12.938 1.00 28.33 197 LYS A CA 1
ATOM 1560 C C . LYS A 1 197 ? 16.424 -22.662 14.068 1.00 28.75 197 LYS A C 1
ATOM 1561 O O . LYS A 1 197 ? 17.586 -22.227 14.136 1.00 28.04 197 LYS A O 1
ATOM 1567 N N . GLU A 1 198 ? 15.928 -23.512 14.961 1.00 29.45 198 GLU A N 1
ATOM 1568 C CA . GLU A 1 198 ? 16.673 -23.945 16.131 1.00 30.68 198 GLU A CA 1
ATOM 1569 C C . GLU A 1 198 ? 17.624 -25.093 15.786 1.00 28.31 198 GLU A C 1
ATOM 1570 O O . GLU A 1 198 ? 17.638 -25.623 14.672 1.00 25.97 198 GLU A O 1
ATOM 1573 N N . SER A 1 199 ? 18.400 -25.508 16.786 1.00 27.62 199 SER A N 1
ATOM 1574 C CA . SER A 1 199 ? 19.256 -26.677 16.654 1.00 28.09 199 SER A CA 1
ATOM 1575 C C . SER A 1 199 ? 18.421 -27.957 16.583 1.00 30.39 199 SER A C 1
ATOM 1576 O O . SER A 1 199 ? 17.281 -27.995 17.059 1.00 30.35 199 SER A O 1
ATOM 1579 N N . PRO A 1 200 ? 18.972 -29.026 15.996 1.00 26.63 200 PRO A N 1
ATOM 1580 C CA . PRO A 1 200 ? 18.182 -30.262 15.848 1.00 26.51 200 PRO A CA 1
ATOM 1581 C C . PRO A 1 200 ? 17.643 -30.805 17.160 1.00 34.32 200 PRO A C 1
ATOM 1582 O O . PRO A 1 200 ? 16.520 -31.322 17.194 1.00 37.13 200 PRO A O 1
ATOM 1586 N N . GLU A 1 201 ? 18.419 -30.713 18.240 1.00 33.38 201 GLU A N 1
ATOM 1587 C CA . GLU A 1 201 ? 17.961 -31.228 19.524 1.00 39.72 201 GLU A CA 1
ATOM 1588 C C . GLU A 1 201 ? 16.797 -30.420 20.081 1.00 43.99 201 GLU A C 1
ATOM 1589 O O . GLU A 1 201 ? 16.042 -30.932 20.915 1.00 45.99 201 GLU A O 1
ATOM 1591 N N . GLU A 1 202 ? 16.624 -29.180 19.627 1.00 38.14 202 GLU A N 1
ATOM 1592 C CA . GLU A 1 202 ? 15.611 -28.281 20.162 1.00 34.08 202 GLU A CA 1
ATOM 1593 C C . GLU A 1 202 ? 14.389 -28.172 19.264 1.00 41.08 202 GLU A C 1
ATOM 1594 O O . GLU A 1 202 ? 13.472 -27.405 19.577 1.00 43.85 202 GLU A O 1
ATOM 1597 N N . ALA A 1 203 ? 14.371 -28.885 18.144 1.00 38.24 203 ALA A N 1
ATOM 1598 C CA . ALA A 1 203 ? 13.255 -28.777 17.225 1.00 41.71 203 ALA A CA 1
ATOM 1599 C C . ALA A 1 203 ? 12.117 -29.702 17.652 1.00 45.21 203 ALA A C 1
ATOM 1600 O O . ALA A 1 20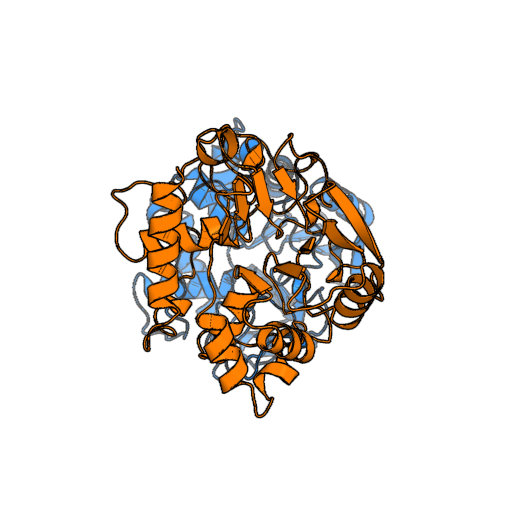3 ? 12.355 -30.762 18.236 1.00 47.25 203 ALA A O 1
ATOM 1602 N N . PRO A 1 204 ? 10.874 -29.325 17.360 1.00 46.63 204 PRO A N 1
ATOM 1603 C CA . PRO A 1 204 ? 9.739 -30.200 17.682 1.00 45.65 204 PRO A CA 1
ATOM 1604 C C . PRO A 1 204 ? 9.627 -31.367 16.710 1.00 42.91 204 PRO A C 1
ATOM 1605 O O . PRO A 1 204 ? 9.898 -31.237 15.513 1.00 42.99 204 PRO A O 1
ATOM 1609 N N . ALA A 1 205 ? 9.236 -32.524 17.242 1.00 43.14 205 ALA A N 1
ATOM 1610 C CA . ALA A 1 205 ? 8.928 -33.665 16.390 1.00 38.43 205 ALA A CA 1
ATOM 1611 C C . ALA A 1 205 ? 7.775 -33.319 15.446 1.00 39.64 205 ALA A C 1
ATOM 1612 O O . ALA A 1 205 ? 6.944 -32.459 15.755 1.00 48.75 205 ALA A O 1
ATOM 1614 N N . PRO A 1 206 ? 7.726 -33.939 14.262 1.00 37.71 206 PRO A N 1
ATOM 1615 C CA . PRO A 1 206 ? 8.656 -34.938 13.739 1.00 38.53 206 PRO A CA 1
ATOM 1616 C C . PRO A 1 206 ? 9.755 -34.309 12.881 1.00 28.47 206 PRO A C 1
ATOM 1617 O O . PRO A 1 206 ? 10.258 -34.971 11.982 1.00 35.01 206 PRO A O 1
ATOM 1621 N N . LEU A 1 207 ? 10.123 -33.053 13.129 1.00 34.67 207 LEU A N 1
ATOM 1622 C CA . LEU A 1 207 ? 11.100 -32.382 12.280 1.00 27.60 207 LEU A CA 1
ATOM 1623 C C . LEU A 1 207 ? 12.472 -33.024 12.449 1.00 33.41 207 LEU A C 1
ATOM 1624 O O . LEU A 1 207 ? 12.887 -33.350 13.566 1.00 30.80 207 LEU A O 1
ATOM 1629 N N . LYS A 1 208 ? 13.174 -33.204 11.334 1.00 26.19 208 LYS A N 1
ATOM 1630 C CA . LYS A 1 208 ? 14.545 -33.686 11.331 1.00 26.85 208 LYS A CA 1
ATOM 1631 C C . LYS A 1 208 ? 15.365 -32.841 10.368 1.00 26.37 208 LYS A C 1
ATOM 1632 O O . LYS A 1 208 ? 14.824 -32.301 9.400 1.00 23.85 208 LYS A O 1
ATOM 1638 N N . PRO A 1 209 ? 16.672 -32.744 10.581 1.00 22.97 209 PRO A N 1
ATOM 1639 C CA . PRO A 1 209 ? 17.509 -32.023 9.615 1.00 22.06 209 PRO A CA 1
ATOM 1640 C C . PRO A 1 209 ? 17.389 -32.637 8.231 1.00 21.09 209 PRO A C 1
ATOM 1641 O O . PRO A 1 209 ? 17.262 -33.849 8.072 1.00 21.55 209 PRO A O 1
ATOM 1645 N N . TRP A 1 210 ? 17.448 -31.776 7.204 1.00 19.96 210 TRP A N 1
ATOM 1646 C CA . TRP A 1 210 ? 17.426 -32.257 5.836 1.00 18.58 210 TRP A CA 1
ATOM 1647 C C . TRP A 1 210 ? 18.488 -33.323 5.599 1.00 19.40 210 TRP A C 1
ATOM 1648 O O . TRP A 1 210 ? 18.267 -34.258 4.827 1.00 21.98 210 TRP A O 1
ATOM 1659 N N . PHE A 1 211 ? 19.641 -33.204 6.264 1.00 20.66 211 PHE A N 1
ATOM 1660 C CA . PHE A 1 211 ? 20.726 -34.138 6.011 1.00 18.81 211 PHE A CA 1
ATOM 1661 C C . PHE A 1 211 ? 20.550 -35.452 6.761 1.00 24.65 211 PHE A C 1
ATOM 1662 O O . PHE A 1 211 ? 21.343 -36.373 6.542 1.00 24.21 211 PHE A O 1
ATOM 1670 N N . ALA A 1 212 ? 19.526 -35.558 7.610 1.00 22.73 212 ALA A N 1
ATOM 1671 C CA . ALA A 1 212 ? 19.198 -36.801 8.313 1.00 25.06 212 ALA A CA 1
ATOM 1672 C C . ALA A 1 212 ? 18.253 -37.693 7.520 1.00 29.61 212 ALA A C 1
ATOM 1673 O O . ALA A 1 212 ? 17.956 -38.813 7.954 1.00 31.04 212 ALA A O 1
ATOM 1675 N N . ILE A 1 213 ? 17.780 -37.234 6.373 1.00 24.24 213 ILE A N 1
ATOM 1676 C CA . ILE A 1 213 ? 16.897 -37.989 5.494 1.00 26.04 213 ILE A CA 1
ATOM 1677 C C . ILE A 1 213 ? 17.720 -38.465 4.304 1.00 31.52 213 ILE A C 1
ATOM 1678 O O . ILE A 1 213 ? 18.348 -37.641 3.625 1.00 27.87 213 ILE A O 1
ATOM 1683 N N . PRO A 1 214 ? 17.766 -39.764 4.020 1.00 27.81 214 PRO A N 1
ATOM 1684 C CA . PRO A 1 214 ? 18.599 -40.232 2.907 1.00 26.86 214 PRO A CA 1
ATOM 1685 C C . PRO A 1 214 ? 18.121 -39.646 1.588 1.00 31.21 214 PRO A C 1
ATOM 1686 O O . PRO A 1 214 ? 16.932 -39.689 1.256 1.00 32.29 214 PRO A O 1
ATOM 1690 N N . GLY A 1 215 ? 19.056 -39.051 0.858 1.00 29.21 215 GLY A N 1
ATOM 1691 C CA . GLY A 1 215 ? 18.771 -38.474 -0.430 1.00 27.59 215 GLY A CA 1
ATOM 1692 C C . GLY A 1 215 ? 19.832 -38.876 -1.431 1.00 24.64 215 GLY A C 1
ATOM 1693 O O . GLY A 1 215 ? 20.988 -39.116 -1.072 1.00 26.30 215 GLY A O 1
ATOM 1694 N N . PRO A 1 216 ? 19.464 -38.920 -2.711 1.00 21.96 216 PRO A N 1
ATOM 1695 C CA . PRO A 1 216 ? 20.385 -39.460 -3.722 1.00 22.07 216 PRO A CA 1
ATOM 1696 C C . PRO A 1 216 ? 21.646 -38.637 -3.898 1.00 25.58 216 PRO A C 1
ATOM 1697 O O . PRO A 1 216 ? 22.690 -39.207 -4.232 1.00 26.40 216 PRO A O 1
ATOM 1701 N N . VAL A 1 217 ? 21.588 -37.315 -3.724 1.00 23.52 217 VAL A N 1
ATOM 1702 C CA . VAL A 1 217 ? 22.813 -36.533 -3.864 1.00 22.40 217 VAL A CA 1
ATOM 1703 C C . VAL A 1 217 ? 23.746 -36.824 -2.702 1.00 22.87 217 VAL A C 1
ATOM 1704 O O . VAL A 1 217 ? 24.938 -37.090 -2.893 1.00 23.71 217 VAL A O 1
ATOM 1708 N N . ALA A 1 218 ? 23.213 -36.799 -1.482 1.00 22.31 218 ALA A N 1
ATOM 1709 C CA . ALA A 1 218 ? 24.052 -37.030 -0.313 1.00 21.88 218 ALA A CA 1
ATOM 1710 C C . ALA A 1 218 ? 24.633 -38.438 -0.315 1.00 25.95 218 ALA A C 1
ATOM 1711 O O . ALA A 1 218 ? 25.696 -38.672 0.273 1.00 26.86 218 ALA A O 1
ATOM 1713 N N . GLU A 1 219 ? 23.969 -39.387 -0.979 1.00 27.91 219 GLU A N 1
ATOM 1714 C CA . GLU A 1 219 ? 24.501 -40.746 -0.991 1.00 26.61 219 GLU A CA 1
ATOM 1715 C C . GLU A 1 219 ? 25.721 -40.888 -1.890 1.00 30.07 219 GLU A C 1
ATOM 1716 O O . GLU A 1 219 ? 26.539 -41.783 -1.663 1.00 33.11 219 GLU A O 1
ATOM 1722 N N . GLU A 1 220 ? 25.879 -40.014 -2.882 1.00 24.68 220 GLU A N 1
ATOM 1723 C CA . GLU A 1 220 ? 26.979 -40.079 -3.833 1.00 24.92 220 GLU A CA 1
ATOM 1724 C C . GLU A 1 220 ? 28.021 -38.982 -3.665 1.00 26.03 220 GLU A C 1
ATOM 1725 O O . GLU A 1 220 ? 29.177 -39.179 -4.059 1.00 26.78 220 GLU A O 1
ATOM 1731 N N . TYR A 1 221 ? 27.642 -37.837 -3.107 1.00 21.88 221 TYR A N 1
ATOM 1732 C CA . TYR A 1 221 ? 28.509 -36.670 -3.042 1.00 20.95 221 TYR A CA 1
ATOM 1733 C C . TYR A 1 221 ? 28.653 -36.224 -1.599 1.00 18.06 221 TYR A C 1
ATOM 1734 O O . TYR A 1 221 ? 27.755 -36.421 -0.776 1.00 21.04 221 TYR A O 1
ATOM 1743 N N . SER A 1 222 ? 29.793 -35.600 -1.290 1.00 16.79 222 SER A N 1
ATOM 1744 C CA . SER A 1 222 ? 29.892 -34.798 -0.079 1.00 16.41 222 SER A CA 1
ATOM 1745 C C . SER A 1 222 ? 29.131 -33.500 -0.315 1.00 15.05 222 SER A C 1
ATOM 1746 O O . SER A 1 222 ? 29.095 -32.999 -1.441 1.00 16.00 222 SER A O 1
ATOM 1749 N N . ILE A 1 223 ? 28.490 -32.976 0.728 1.00 14.82 223 ILE A N 1
ATOM 1750 C CA . ILE A 1 223 ? 27.770 -31.702 0.624 1.00 14.34 223 ILE A CA 1
ATOM 1751 C C . ILE A 1 223 ? 28.329 -30.740 1.657 1.00 14.83 223 ILE A C 1
ATOM 1752 O O . ILE A 1 223 ? 28.344 -31.041 2.856 1.00 16.64 223 ILE A O 1
ATOM 1757 N N . ALA A 1 224 ? 28.790 -29.584 1.190 1.00 14.88 224 ALA A N 1
ATOM 1758 C CA . ALA A 1 224 ? 29.172 -28.484 2.053 1.00 14.72 224 ALA A CA 1
ATOM 1759 C C . ALA A 1 224 ? 28.098 -27.408 1.974 1.00 14.17 224 ALA A C 1
ATOM 1760 O O . ALA A 1 224 ? 27.565 -27.123 0.897 1.00 15.45 224 ALA A O 1
ATOM 1762 N N . PHE A 1 225 ? 27.783 -26.815 3.117 1.00 13.44 225 PHE A N 1
ATOM 1763 C CA . PHE A 1 225 ? 26.762 -25.778 3.154 1.00 15.35 225 PHE A CA 1
ATOM 1764 C C . PHE A 1 225 ? 27.035 -24.831 4.311 1.00 14.78 225 PHE A C 1
ATOM 1765 O O . PHE A 1 225 ? 27.910 -25.066 5.153 1.00 14.84 225 PHE A O 1
ATOM 1773 N N . GLY A 1 226 ? 26.293 -23.728 4.330 1.00 14.32 226 GLY A N 1
ATOM 1774 C CA . GLY A 1 226 ? 26.400 -22.796 5.432 1.00 14.74 226 GLY A CA 1
ATOM 1775 C C . GLY A 1 226 ? 25.053 -22.629 6.096 1.00 16.60 226 GLY A C 1
ATOM 1776 O O . GLY A 1 226 ? 24.444 -23.622 6.505 1.00 16.42 226 GLY A O 1
ATOM 1777 N N . HIS A 1 227 ? 24.604 -21.376 6.209 1.00 16.24 227 HIS A N 1
ATOM 1778 C CA . HIS A 1 227 ? 23.225 -21.012 6.545 1.00 16.15 227 HIS A CA 1
ATOM 1779 C C . HIS A 1 227 ? 22.740 -21.298 7.964 1.00 16.45 227 HIS A C 1
ATOM 1780 O O . HIS A 1 227 ? 22.202 -20.400 8.625 1.00 17.74 227 HIS A O 1
ATOM 1787 N N . TRP A 1 228 ? 22.897 -22.530 8.430 1.00 17.59 228 TRP A N 1
ATOM 1788 C CA . TRP A 1 228 ? 22.221 -22.997 9.644 1.00 18.57 228 TRP A CA 1
ATOM 1789 C C . TRP A 1 228 ? 23.115 -22.750 10.859 1.00 18.90 228 TRP A C 1
ATOM 1790 O O . TRP A 1 228 ? 23.760 -23.650 11.404 1.00 22.23 228 TRP A O 1
ATOM 1801 N N . ALA A 1 229 ? 23.148 -21.490 11.295 1.00 19.46 229 ALA A N 1
ATOM 1802 C CA . ALA A 1 229 ? 24.087 -21.117 12.349 1.00 21.04 229 ALA A CA 1
ATOM 1803 C C . ALA A 1 229 ? 23.775 -21.821 13.668 1.00 25.73 229 ALA A C 1
ATOM 1804 O O . ALA A 1 229 ? 24.702 -22.124 14.426 1.00 22.72 229 ALA A O 1
ATOM 1806 N N . SER A 1 230 ? 22.496 -22.115 13.956 1.00 24.05 230 SER A N 1
ATOM 1807 C CA . SER A 1 230 ? 22.204 -22.746 15.246 1.00 25.89 230 SER A CA 1
ATOM 1808 C C . SER A 1 230 ? 22.700 -24.182 15.310 1.00 26.55 230 SER A C 1
ATOM 1809 O O . SER A 1 230 ? 22.762 -24.751 16.405 1.00 27.14 230 SER A O 1
ATOM 1812 N N . LEU A 1 231 ? 23.058 -24.771 14.170 1.00 24.65 231 LEU A N 1
ATOM 1813 C CA . LEU A 1 231 ? 23.717 -26.067 14.137 1.00 25.50 231 LEU A CA 1
ATOM 1814 C C . LEU A 1 231 ? 25.131 -25.993 14.705 1.00 23.25 231 LEU A C 1
ATOM 1815 O O . LEU A 1 231 ? 25.676 -27.018 15.136 1.00 25.97 231 LEU A O 1
ATOM 1820 N N . GLU A 1 232 ? 25.733 -24.805 14.695 1.00 23.97 232 GLU A N 1
ATOM 1821 C CA . GLU A 1 232 ? 27.085 -24.567 15.201 1.00 25.68 232 GLU A CA 1
ATOM 1822 C C . GLU A 1 232 ? 28.117 -25.477 14.539 1.00 22.91 232 GLU A C 1
ATOM 1823 O O . GLU A 1 232 ? 29.167 -25.764 15.122 1.00 26.46 232 GLU A O 1
ATOM 1829 N N . GLY A 1 233 ? 27.847 -25.885 13.300 1.00 22.93 233 GLY A N 1
ATOM 1830 C CA . GLY A 1 233 ? 28.748 -26.739 12.553 1.00 23.46 233 GLY A CA 1
ATOM 1831 C C . GLY A 1 233 ? 28.889 -28.149 13.083 1.00 27.24 233 GLY A C 1
ATOM 1832 O O . GLY A 1 233 ? 29.773 -28.878 12.623 1.00 30.06 233 GLY A O 1
ATOM 1833 N N . LYS A 1 234 ? 28.008 -28.574 13.989 1.00 26.76 234 LYS A N 1
ATOM 1834 C CA . LYS A 1 234 ? 28.115 -29.843 14.698 1.00 29.56 234 LYS A CA 1
ATOM 1835 C C . LYS A 1 234 ? 26.948 -30.752 14.341 1.00 27.39 234 LYS A C 1
ATOM 1836 O O . LYS A 1 234 ? 25.929 -30.310 13.805 1.00 27.67 234 LYS A O 1
ATOM 1842 N N . GLY A 1 235 ? 27.100 -32.038 14.650 1.00 29.74 235 GLY A N 1
ATOM 1843 C CA . GLY A 1 235 ? 25.966 -32.940 14.583 1.00 27.71 235 GLY A CA 1
ATOM 1844 C C . GLY A 1 235 ? 25.638 -33.472 13.211 1.00 27.69 235 GLY A C 1
ATOM 1845 O O . GLY A 1 235 ? 24.520 -33.949 12.994 1.00 28.83 235 GLY A O 1
ATOM 1846 N N . THR A 1 236 ? 26.576 -33.414 12.271 1.00 24.28 236 THR A N 1
ATOM 1847 C CA . THR A 1 236 ? 26.302 -33.874 10.924 1.00 20.74 236 THR A CA 1
ATOM 1848 C C . THR A 1 236 ? 26.886 -35.261 10.686 1.00 20.62 236 THR A C 1
ATOM 1849 O O . THR A 1 236 ? 27.886 -35.641 11.309 1.00 25.81 236 THR A O 1
ATOM 1853 N N . PRO A 1 237 ? 26.306 -36.004 9.754 1.00 20.27 237 PRO A N 1
ATOM 1854 C CA . PRO A 1 237 ? 26.836 -37.326 9.406 1.00 22.24 237 PRO A CA 1
ATOM 1855 C C . PRO A 1 237 ? 28.058 -37.220 8.501 1.00 24.58 237 PRO A C 1
ATOM 18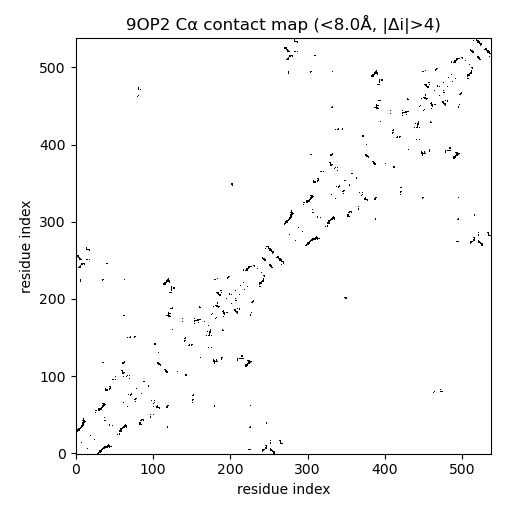56 O O . PRO A 1 237 ? 28.428 -36.145 8.024 1.00 22.20 237 PRO A O 1
ATOM 1860 N N . GLU A 1 238 ? 28.710 -38.364 8.287 1.00 26.66 238 GLU A N 1
ATOM 1861 C CA . GLU A 1 238 ? 29.851 -38.399 7.381 1.00 24.59 238 GLU A CA 1
ATOM 1862 C C . GLU A 1 238 ? 29.469 -37.842 6.015 1.00 23.14 238 GLU A C 1
ATOM 1863 O O . GLU A 1 238 ? 28.397 -38.140 5.482 1.00 26.75 238 GLU A O 1
ATOM 1865 N N . GLY A 1 239 ? 30.342 -37.003 5.460 1.00 21.85 239 GLY A N 1
ATOM 1866 C CA . GLY A 1 239 ? 30.110 -36.471 4.132 1.00 21.29 239 GLY A CA 1
ATOM 1867 C C . GLY A 1 239 ? 29.322 -35.181 4.101 1.00 19.28 239 GLY A C 1
ATOM 1868 O O . GLY A 1 239 ? 29.072 -34.663 3.006 1.00 20.70 239 GLY A O 1
ATOM 1869 N N . ILE A 1 240 ? 28.878 -34.686 5.253 1.00 18.87 240 ILE A N 1
ATOM 1870 C CA . ILE A 1 240 ? 28.080 -33.462 5.354 1.00 18.15 240 ILE A CA 1
ATOM 1871 C C . ILE A 1 240 ? 28.893 -32.466 6.155 1.00 17.99 240 ILE A C 1
ATOM 1872 O O . ILE A 1 240 ? 29.289 -32.757 7.290 1.00 18.54 240 ILE A O 1
ATOM 1877 N N . TYR A 1 241 ? 29.133 -31.286 5.577 1.00 17.10 241 TYR A N 1
ATOM 1878 C CA . TYR A 1 241 ? 30.014 -30.284 6.172 1.00 17.43 241 TYR A CA 1
ATOM 1879 C C . TYR A 1 241 ? 29.228 -28.996 6.406 1.00 16.50 241 TYR A C 1
ATOM 1880 O O . TYR A 1 241 ? 28.996 -28.216 5.475 1.00 17.30 241 TYR A O 1
ATOM 1889 N N . ALA A 1 242 ? 28.844 -28.769 7.655 1.00 15.93 242 ALA A N 1
ATOM 1890 C CA . ALA A 1 242 ? 28.124 -27.560 8.062 1.00 14.59 242 ALA A CA 1
ATOM 1891 C C . ALA A 1 242 ? 29.150 -26.507 8.463 1.00 18.12 242 ALA A C 1
ATOM 1892 O O . ALA A 1 242 ? 29.687 -26.528 9.575 1.00 19.06 242 ALA A O 1
ATOM 1894 N N . LEU A 1 243 ? 29.413 -25.564 7.563 1.00 15.14 243 LEU A N 1
ATOM 1895 C CA . LEU A 1 243 ? 30.508 -24.622 7.756 1.00 15.68 243 LEU A CA 1
ATOM 1896 C C . LEU A 1 243 ? 30.125 -23.311 8.440 1.00 16.30 243 LEU A C 1
ATOM 1897 O O . LEU A 1 243 ? 31.022 -22.522 8.757 1.00 17.37 243 LEU A O 1
ATOM 1902 N N . ASP A 1 244 ? 28.838 -23.038 8.671 1.00 17.09 244 ASP A N 1
ATOM 1903 C CA . ASP A 1 244 ? 28.428 -21.775 9.288 1.00 16.85 244 ASP A CA 1
ATOM 1904 C C . ASP A 1 244 ? 28.481 -21.879 10.806 1.00 18.67 244 ASP A C 1
ATOM 1905 O O . ASP A 1 244 ? 27.566 -22.407 11.441 1.00 18.88 244 ASP A O 1
ATOM 1910 N N . THR A 1 245 ? 29.549 -21.344 11.392 1.00 17.47 245 THR A N 1
ATOM 1911 C CA . THR A 1 245 ? 29.727 -21.342 12.838 1.00 17.84 245 THR A CA 1
ATOM 1912 C C . THR A 1 245 ? 29.451 -19.970 13.456 1.00 19.31 245 THR A C 1
ATOM 1913 O O . THR A 1 245 ? 29.918 -19.675 14.566 1.00 19.66 245 THR A O 1
ATOM 1917 N N . GLY A 1 246 ? 28.685 -19.137 12.762 1.00 17.34 246 GLY A N 1
ATOM 1918 C CA . GLY A 1 246 ? 28.080 -17.949 13.349 1.00 19.21 246 GLY A CA 1
ATOM 1919 C C . GLY A 1 246 ? 28.998 -16.775 13.608 1.00 21.62 246 GLY A C 1
ATOM 1920 O O . GLY A 1 246 ? 28.878 -16.119 14.651 1.00 21.19 246 GLY A O 1
ATOM 1921 N N . CYS A 1 247 ? 29.901 -16.461 12.679 1.00 20.43 247 CYS A N 1
ATOM 1922 C CA . CYS A 1 247 ? 30.877 -15.419 12.974 1.00 20.96 247 CYS A CA 1
ATOM 1923 C C . CYS A 1 247 ? 30.187 -14.093 13.310 1.00 25.05 247 CYS A C 1
ATOM 1924 O O . CYS A 1 247 ? 30.533 -13.433 14.299 1.00 24.47 247 CYS A O 1
ATOM 1927 N N . CYS A 1 248 ? 29.185 -13.696 12.521 1.00 21.99 248 CYS A N 1
ATOM 1928 C CA . CYS A 1 248 ? 28.549 -12.401 12.765 1.00 23.80 248 CYS A CA 1
ATOM 1929 C C . CYS A 1 248 ? 27.798 -12.357 14.089 1.00 27.05 248 CYS A C 1
ATOM 1930 O O . CYS A 1 248 ? 27.457 -11.261 14.554 1.00 28.12 248 CYS A O 1
ATOM 1933 N N . TRP A 1 249 ? 27.512 -13.516 14.680 1.00 23.10 249 TRP A N 1
ATOM 1934 C CA . TRP A 1 249 ? 26.790 -13.645 15.943 1.00 27.47 249 TRP A CA 1
ATOM 1935 C C . TRP A 1 249 ? 27.720 -13.685 17.144 1.00 29.52 249 TRP A C 1
ATOM 1936 O O . TRP A 1 249 ? 27.260 -13.951 18.260 1.00 33.93 249 TRP A O 1
ATOM 1947 N N . GLY A 1 250 ? 29.010 -13.458 16.946 1.00 24.42 250 GLY A N 1
ATOM 1948 C CA . GLY A 1 250 ? 29.960 -13.626 18.021 1.00 24.67 250 GLY A CA 1
ATOM 1949 C C . GLY A 1 250 ? 30.506 -15.027 18.131 1.00 26.56 250 GLY A C 1
ATOM 1950 O O . GLY A 1 250 ? 31.156 -15.347 19.135 1.00 27.79 250 GLY A O 1
ATOM 1951 N N . GLY A 1 251 ? 30.233 -15.886 17.148 1.00 22.15 251 GLY A N 1
ATOM 1952 C CA . GLY A 1 251 ? 30.836 -17.202 17.083 1.00 23.34 251 GLY A CA 1
ATOM 1953 C C . GLY A 1 251 ? 32.202 -17.181 16.423 1.00 23.12 251 GLY A C 1
ATOM 1954 O O . GLY A 1 251 ? 33.098 -16.449 16.855 1.00 25.13 251 GLY A O 1
ATOM 1955 N N . THR A 1 252 ? 32.376 -17.986 15.376 1.00 21.46 252 THR A N 1
ATOM 1956 C CA . THR A 1 252 ? 33.663 -18.096 14.707 1.00 17.56 252 THR A CA 1
ATOM 1957 C C . THR A 1 252 ? 33.420 -18.177 13.210 1.00 16.78 252 THR A C 1
ATOM 1958 O O . THR A 1 252 ? 32.343 -18.569 12.756 1.00 19.63 252 THR A O 1
ATOM 1962 N N . LEU A 1 253 ? 34.441 -17.806 12.450 1.00 17.44 253 LEU A N 1
ATOM 1963 C CA . LEU A 1 253 ? 34.488 -18.100 11.028 1.00 14.99 253 LEU A CA 1
ATOM 1964 C C . LEU A 1 253 ? 35.327 -19.355 10.830 1.00 15.59 253 LEU A C 1
ATOM 1965 O O . LEU A 1 253 ? 36.457 -19.433 11.337 1.00 17.01 253 LEU A O 1
ATOM 1970 N N . THR A 1 254 ? 34.782 -20.322 10.100 1.00 15.78 254 THR A N 1
ATOM 1971 C CA . THR A 1 254 ? 35.400 -21.629 9.916 1.00 15.22 254 THR A CA 1
ATOM 1972 C C . THR A 1 254 ? 35.845 -21.823 8.475 1.00 16.70 254 THR A C 1
ATOM 1973 O O . THR A 1 254 ? 35.104 -21.527 7.531 1.00 16.17 254 THR A O 1
ATOM 1977 N N . CYS A 1 255 ? 37.063 -22.346 8.320 1.00 14.92 255 CYS A N 1
ATOM 1978 C CA . CYS A 1 255 ? 37.624 -22.696 7.027 1.00 13.64 255 CYS A CA 1
ATOM 1979 C C . CYS A 1 255 ? 38.020 -24.160 7.050 1.00 16.79 255 CYS A C 1
ATOM 1980 O O . CYS A 1 255 ? 38.698 -24.603 7.984 1.00 18.50 255 CYS A O 1
ATOM 1983 N N . LEU A 1 256 ? 37.611 -24.895 6.029 1.00 13.73 256 LEU A N 1
ATOM 1984 C CA . LEU A 1 256 ? 37.966 -26.301 5.868 1.00 13.07 256 LEU A CA 1
ATOM 1985 C C . LEU A 1 256 ? 38.866 -26.448 4.652 1.00 15.41 256 LEU A C 1
ATOM 1986 O O . LEU A 1 256 ? 38.493 -26.025 3.551 1.00 15.02 256 LEU A O 1
ATOM 1991 N N . ARG A 1 257 ? 40.042 -27.057 4.832 1.00 12.99 257 ARG A N 1
ATOM 1992 C CA . ARG A 1 257 ? 40.861 -27.388 3.671 1.00 14.15 257 ARG A CA 1
ATOM 1993 C C . ARG A 1 257 ? 40.486 -28.783 3.176 1.00 14.19 257 ARG A C 1
ATOM 1994 O O . ARG A 1 257 ? 40.513 -29.751 3.950 1.00 15.62 257 ARG A O 1
ATOM 2002 N N . TRP A 1 258 ? 40.135 -28.889 1.893 1.00 13.86 258 TRP A N 1
ATOM 2003 C CA . TRP A 1 258 ? 39.522 -30.126 1.419 1.00 14.05 258 TRP A CA 1
ATOM 2004 C C . TRP A 1 258 ? 40.515 -31.281 1.382 1.00 16.47 258 TRP A C 1
ATOM 2005 O O . TRP A 1 258 ? 40.153 -32.426 1.683 1.00 17.47 258 TRP A O 1
ATOM 2016 N N . GLU A 1 259 ? 41.767 -31.018 1.007 1.00 15.58 259 GLU A N 1
ATOM 2017 C CA . GLU A 1 259 ? 42.678 -32.132 0.727 1.00 16.40 259 GLU A CA 1
ATOM 2018 C C . GLU A 1 259 ? 42.940 -32.983 1.964 1.00 16.29 259 GLU A C 1
ATOM 2019 O O . GLU A 1 259 ? 43.063 -34.212 1.859 1.00 16.91 259 GLU A O 1
ATOM 2025 N N . ASP A 1 260 ? 43.047 -32.362 3.142 1.00 14.77 260 ASP A N 1
ATOM 2026 C CA . ASP A 1 260 ? 43.308 -33.088 4.382 1.00 15.67 260 ASP A CA 1
ATOM 2027 C C . ASP A 1 260 ? 42.176 -32.954 5.391 1.00 16.83 260 ASP A C 1
ATOM 2028 O O . ASP A 1 260 ? 42.314 -33.428 6.532 1.00 18.12 260 ASP A O 1
ATOM 2033 N N . LYS A 1 261 ? 41.058 -32.336 5.000 1.00 16.84 261 LYS A N 1
ATOM 2034 C CA . LYS A 1 261 ? 39.942 -32.086 5.921 1.00 17.45 261 LYS A CA 1
ATOM 2035 C C . LYS A 1 261 ? 40.417 -31.421 7.209 1.00 16.04 261 LYS A C 1
ATOM 2036 O O . LYS A 1 261 ? 39.953 -31.725 8.312 1.00 17.96 261 LYS A O 1
ATOM 2042 N N A GLN A 1 262 ? 41.347 -30.484 7.076 0.58 15.53 262 GLN A N 1
ATOM 2043 N N B GLN A 1 262 ? 41.338 -30.471 7.069 0.42 15.57 262 GLN A N 1
ATOM 2044 C CA A GLN A 1 262 ? 41.850 -29.759 8.225 0.58 15.63 262 GLN A CA 1
ATOM 2045 C CA B GLN A 1 262 ? 41.873 -29.734 8.204 0.42 15.67 262 GLN A CA 1
ATOM 2046 C C A GLN A 1 262 ? 41.043 -28.484 8.408 0.58 16.34 262 GLN A C 1
ATOM 2047 C C B GLN A 1 262 ? 41.083 -28.449 8.410 0.42 16.33 262 GLN A C 1
ATOM 2048 O O A GLN A 1 262 ? 40.822 -27.737 7.448 0.58 16.97 262 GLN A O 1
ATOM 2049 O O B GLN A 1 262 ? 40.907 -27.662 7.473 0.42 17.14 262 GLN A O 1
ATOM 2060 N N . TYR A 1 263 ? 40.615 -28.237 9.637 1.00 16.08 263 TYR A N 1
ATOM 2061 C CA . TYR A 1 263 ? 39.841 -27.053 9.975 1.00 16.53 263 TYR A CA 1
ATOM 2062 C C . TYR A 1 263 ? 40.735 -25.951 10.533 1.00 16.51 263 TYR A C 1
ATOM 2063 O O . TYR A 1 263 ? 41.684 -26.207 11.287 1.00 17.50 263 TYR A O 1
ATOM 2072 N N . PHE A 1 264 ? 40.401 -24.714 10.183 1.00 16.39 264 PHE A N 1
ATOM 2073 C CA . PHE A 1 264 ? 41.029 -23.511 10.703 1.00 16.43 264 PHE A CA 1
ATOM 2074 C C . PHE A 1 264 ? 39.912 -22.592 11.173 1.00 16.92 264 PHE A C 1
ATOM 2075 O O . PHE A 1 264 ? 38.881 -22.494 10.505 1.00 18.16 264 PHE A O 1
ATOM 2083 N N . VAL A 1 265 ? 40.090 -21.935 12.317 1.00 17.75 265 VAL A N 1
ATOM 2084 C CA . VAL A 1 265 ? 39.013 -21.136 12.893 1.00 18.08 265 VAL A CA 1
ATOM 2085 C C . VAL A 1 265 ? 39.518 -19.741 13.232 1.00 21.88 265 VAL A C 1
ATOM 2086 O O . VAL A 1 265 ? 40.629 -19.571 13.748 1.00 21.92 265 VAL A O 1
ATOM 2090 N N . GLN A 1 266 ? 38.699 -18.738 12.933 1.00 18.20 266 GLN A N 1
ATOM 2091 C CA . GLN A 1 266 ? 38.987 -17.351 13.279 1.00 19.58 266 GLN A CA 1
ATOM 2092 C C . GLN A 1 266 ? 37.934 -16.865 14.258 1.00 20.63 266 GLN A C 1
ATOM 2093 O O . GLN A 1 266 ? 36.746 -16.813 13.906 1.00 21.41 266 GLN A O 1
ATOM 2099 N N . PRO A 1 267 ? 38.305 -16.507 15.479 1.00 21.23 267 PRO A N 1
ATOM 2100 C CA . PRO A 1 267 ? 37.312 -15.993 16.421 1.00 24.57 267 PRO A CA 1
ATOM 2101 C C . PRO A 1 267 ? 36.682 -14.704 15.916 1.00 22.67 267 PRO A C 1
ATOM 2102 O O . PRO A 1 267 ? 37.315 -13.902 15.228 1.00 24.59 267 PRO A O 1
ATOM 2106 N N . SER A 1 268 ? 35.411 -14.524 16.261 1.00 23.16 268 SER A N 1
ATOM 2107 C CA . SER A 1 268 ? 34.731 -13.266 15.990 1.00 28.05 268 SER A CA 1
ATOM 2108 C C . SER A 1 268 ? 35.421 -12.122 16.717 1.00 30.47 268 SER A C 1
ATOM 2109 O O . SER A 1 268 ? 35.889 -12.275 17.849 1.00 31.88 268 SER A O 1
ATOM 2112 N N . ASN A 1 269 ? 35.451 -10.958 16.073 1.00 28.67 269 ASN A N 1
ATOM 2113 C CA . ASN A 1 269 ? 35.974 -9.759 16.712 1.00 32.31 269 ASN A CA 1
ATOM 2114 C C . ASN A 1 269 ? 34.927 -9.060 17.559 1.00 44.33 269 ASN A C 1
ATOM 2115 O O . ASN A 1 269 ? 35.280 -8.263 18.438 1.00 49.55 269 ASN A O 1
ATOM 2120 N N . ARG A 1 270 ? 33.655 -9.337 17.299 1.00 43.83 270 ARG A N 1
ATOM 2121 C CA . ARG A 1 270 ? 32.532 -8.747 18.012 1.00 52.16 270 ARG A CA 1
ATOM 2122 C C . ARG A 1 270 ? 32.466 -9.210 19.468 1.00 53.74 270 ARG A C 1
ATOM 2123 O O . ARG A 1 270 ? 32.382 -10.409 19.750 1.00 60.08 270 ARG A O 1
ATOM 2131 N N . ALA B 1 2 ? 0.024 -0.708 49.674 1.00 18.21 2 ALA B N 1
ATOM 2132 C CA . ALA B 1 2 ? 1.146 -0.264 48.842 1.00 19.17 2 ALA B CA 1
ATOM 2133 C C . ALA B 1 2 ? 0.997 -0.808 47.434 1.00 17.92 2 ALA B C 1
ATOM 2134 O O . ALA B 1 2 ? 0.334 -1.823 47.225 1.00 18.17 2 ALA B O 1
ATOM 2136 N N . THR B 1 3 ? 1.622 -0.135 46.478 1.00 16.11 3 THR B N 1
ATOM 2137 C CA . THR B 1 3 ? 1.613 -0.524 45.068 1.00 14.99 3 THR B CA 1
ATOM 2138 C C . THR B 1 3 ? 3.017 -0.938 44.652 1.00 14.94 3 THR B C 1
ATOM 2139 O O . THR B 1 3 ? 3.955 -0.143 44.767 1.00 16.18 3 THR B O 1
ATOM 2143 N N . TYR B 1 4 ? 3.161 -2.157 44.128 1.00 13.03 4 TYR B N 1
ATOM 2144 C CA . TYR B 1 4 ? 4.452 -2.668 43.688 1.00 12.66 4 TYR B CA 1
ATOM 2145 C C . TYR B 1 4 ? 4.371 -2.989 42.206 1.00 15.21 4 TYR B C 1
ATOM 2146 O O . TYR B 1 4 ? 3.382 -3.572 41.753 1.00 18.14 4 TYR B O 1
ATOM 2155 N N . LEU B 1 5 ? 5.420 -2.628 41.469 1.00 13.95 5 LEU B N 1
ATOM 2156 C CA . LEU B 1 5 ? 5.527 -2.912 40.036 1.00 13.48 5 LEU B CA 1
ATOM 2157 C C . LEU B 1 5 ? 6.761 -3.766 39.820 1.00 15.76 5 LEU B C 1
ATOM 2158 O O . LEU B 1 5 ? 7.856 -3.396 40.258 1.00 16.75 5 LEU B O 1
ATOM 2163 N N . ILE B 1 6 ? 6.588 -4.922 39.176 1.00 14.38 6 ILE B N 1
ATOM 2164 C CA . ILE B 1 6 ? 7.693 -5.839 38.934 1.00 13.95 6 ILE B CA 1
ATOM 2165 C C . ILE B 1 6 ? 7.796 -6.123 37.440 1.00 14.03 6 ILE B C 1
ATOM 2166 O O . ILE B 1 6 ? 6.774 -6.241 36.753 1.00 15.03 6 ILE B O 1
ATOM 2171 N N . GLY B 1 7 ? 9.041 -6.209 36.937 1.00 14.65 7 GLY B N 1
ATOM 2172 C CA . GLY B 1 7 ? 9.305 -6.467 35.529 1.00 15.70 7 GLY B CA 1
ATOM 2173 C C . GLY B 1 7 ? 9.204 -7.936 35.164 1.00 17.38 7 GLY B C 1
ATOM 2174 O O . GLY B 1 7 ? 8.652 -8.753 35.903 1.00 16.55 7 GLY B O 1
ATOM 2175 N N . ASP B 1 8 ? 9.732 -8.273 33.984 1.00 15.93 8 ASP B N 1
ATOM 2176 C CA . ASP B 1 8 ? 9.468 -9.593 33.409 1.00 14.93 8 ASP B CA 1
ATOM 2177 C C . ASP B 1 8 ? 9.932 -10.703 34.349 1.00 14.80 8 ASP B C 1
ATOM 2178 O O . ASP B 1 8 ? 11.108 -10.772 34.702 1.00 16.05 8 ASP B O 1
ATOM 2183 N N . VAL B 1 9 ? 9.021 -11.607 34.694 1.00 13.57 9 VAL B N 1
ATOM 2184 C CA . VAL B 1 9 ? 9.353 -12.688 35.619 1.00 15.21 9 VAL B CA 1
ATOM 2185 C C . VAL B 1 9 ? 9.971 -13.883 34.900 1.00 17.91 9 VAL B C 1
ATOM 2186 O O . VAL B 1 9 ? 10.907 -14.493 35.416 1.00 17.26 9 VAL B O 1
ATOM 2190 N N . HIS B 1 10 ? 9.499 -14.223 33.696 1.00 16.73 10 HIS B N 1
ATOM 2191 C CA . HIS B 1 10 ? 10.085 -15.292 32.876 1.00 15.87 10 HIS B CA 1
ATOM 2192 C C . HIS B 1 10 ? 10.345 -16.563 33.686 1.00 17.15 10 HIS B C 1
ATOM 2193 O O . HIS B 1 10 ? 11.443 -17.120 33.681 1.00 18.98 10 HIS B O 1
ATOM 2200 N N . GLY B 1 11 ? 9.316 -17.027 34.384 1.00 17.45 11 GLY B N 1
ATOM 2201 C CA . GLY B 1 11 ? 9.450 -18.304 35.077 1.00 16.39 11 GLY B CA 1
ATOM 2202 C C . GLY B 1 11 ? 10.342 -18.290 36.294 1.00 20.47 11 GLY B C 1
ATOM 2203 O O . GLY B 1 11 ? 10.605 -19.368 36.854 1.00 20.03 11 GLY B O 1
ATOM 2204 N N . CYS B 1 12 ? 10.800 -17.115 36.742 1.00 19.13 12 CYS B N 1
ATOM 2205 C CA . CYS B 1 12 ? 11.691 -17.025 37.906 1.00 18.63 12 CYS B CA 1
ATOM 2206 C C . CYS B 1 12 ? 10.839 -16.909 39.177 1.00 17.63 12 CYS B C 1
ATOM 2207 O O . CYS B 1 12 ? 10.796 -15.882 39.854 1.00 18.55 12 CYS B O 1
ATOM 2210 N N . TYR B 1 13 ? 10.152 -18.019 39.478 1.00 18.60 13 TYR B N 1
ATOM 2211 C CA . TYR B 1 13 ? 9.214 -18.070 40.596 1.00 17.19 13 TYR B CA 1
ATOM 2212 C C . TYR B 1 13 ? 9.917 -17.829 41.927 1.00 19.09 13 TYR B C 1
ATOM 2213 O O . TYR B 1 13 ? 9.439 -17.052 42.761 1.00 17.86 13 TYR B O 1
ATOM 2222 N N . ASP B 1 14 ? 11.053 -18.493 42.151 1.00 19.26 14 ASP B N 1
ATOM 2223 C CA . ASP B 1 14 ? 11.726 -18.337 43.441 1.00 19.31 14 ASP B CA 1
ATOM 2224 C C . ASP B 1 14 ? 12.134 -16.893 43.672 1.00 20.08 14 ASP B C 1
ATOM 2225 O O . ASP B 1 14 ? 11.993 -16.371 44.787 1.00 19.17 14 ASP B O 1
ATOM 2230 N N . GLU B 1 15 ? 12.631 -16.222 42.626 1.00 17.63 15 GLU B N 1
ATOM 2231 C CA . GLU B 1 15 ? 13.041 -14.832 42.767 1.00 19.04 15 GLU B CA 1
ATOM 2232 C C . GLU B 1 15 ? 11.840 -13.927 42.997 1.00 17.97 15 GLU B C 1
ATOM 2233 O O . GLU B 1 15 ? 11.914 -12.991 43.803 1.00 17.53 15 GLU B O 1
ATOM 2239 N N . LEU B 1 16 ? 10.728 -14.186 42.294 1.00 16.83 16 LEU B N 1
ATOM 2240 C CA . LEU B 1 16 ? 9.516 -13.404 42.499 1.00 16.62 16 LEU B CA 1
ATOM 2241 C C . LEU B 1 16 ? 9.055 -13.481 43.945 1.00 17.65 16 LEU B C 1
ATOM 2242 O O . LEU B 1 16 ? 8.793 -12.451 44.572 1.00 15.71 16 LEU B O 1
ATOM 2247 N N . ILE B 1 17 ? 8.948 -14.697 44.488 1.00 16.50 17 ILE B N 1
ATOM 2248 C CA . ILE B 1 17 ? 8.484 -14.859 45.864 1.00 15.39 17 ILE B CA 1
ATOM 2249 C C . ILE B 1 17 ? 9.464 -14.227 46.849 1.00 15.89 17 ILE B C 1
ATOM 2250 O O . ILE B 1 17 ? 9.056 -13.593 47.828 1.00 16.99 17 ILE B O 1
ATOM 2255 N N . ALA B 1 18 ? 10.768 -14.383 46.613 1.00 15.43 18 ALA B N 1
ATOM 2256 C CA . ALA B 1 18 ? 11.730 -13.768 47.525 1.00 16.67 18 ALA B CA 1
ATOM 2257 C C . ALA B 1 18 ? 11.588 -12.249 47.531 1.00 17.32 18 ALA B C 1
ATOM 2258 O O . ALA B 1 18 ? 11.628 -11.612 48.592 1.00 17.79 18 ALA B O 1
ATOM 2260 N N . LEU B 1 19 ? 11.375 -11.657 46.357 1.00 16.73 19 LEU B N 1
ATOM 2261 C CA . LEU B 1 19 ? 11.213 -10.212 46.279 1.00 18.15 19 LEU B CA 1
ATOM 2262 C C . LEU B 1 19 ? 9.930 -9.762 46.963 1.00 17.18 19 LEU B C 1
ATOM 2263 O O . LEU B 1 19 ? 9.921 -8.753 47.685 1.00 17.32 19 LEU B O 1
ATOM 2268 N N . LEU B 1 20 ? 8.830 -10.487 46.746 1.00 15.91 20 LEU B N 1
ATOM 2269 C CA . LEU B 1 20 ? 7.574 -10.133 47.395 1.00 14.35 20 LEU B CA 1
ATOM 2270 C C . LEU B 1 20 ? 7.674 -10.295 48.910 1.00 17.14 20 LEU B C 1
ATOM 2271 O O . LEU B 1 20 ? 7.114 -9.490 49.663 1.00 17.61 20 LEU B O 1
ATOM 2276 N N . HIS B 1 21 ? 8.408 -11.307 49.381 1.00 17.45 21 HIS B N 1
ATOM 2277 C CA . HIS B 1 21 ? 8.571 -11.448 50.828 1.00 18.17 21 HIS B CA 1
ATOM 2278 C C . HIS B 1 21 ? 9.426 -10.323 51.394 1.00 18.68 21 HIS B C 1
ATOM 2279 O O . HIS B 1 21 ? 9.168 -9.863 52.518 1.00 20.56 21 HIS B O 1
ATOM 2286 N N . LYS B 1 22 ? 10.417 -9.849 50.632 1.00 17.99 22 LYS B N 1
ATOM 2287 C CA . LYS B 1 22 ? 11.242 -8.729 51.086 1.00 18.80 22 LYS B CA 1
ATOM 2288 C C . LYS B 1 22 ? 10.392 -7.501 51.382 1.00 19.53 22 LYS B C 1
ATOM 2289 O O . LYS B 1 22 ? 10.595 -6.826 52.400 1.00 21.39 22 LYS B O 1
ATOM 2295 N N . VAL B 1 23 ? 9.418 -7.198 50.511 1.00 19.09 23 VAL B N 1
ATOM 2296 C CA . VAL B 1 23 ? 8.569 -6.025 50.714 1.00 17.60 23 VAL B CA 1
ATOM 2297 C C . VAL B 1 23 ? 7.327 -6.349 51.533 1.00 18.61 23 VAL B C 1
ATOM 2298 O O . VAL B 1 23 ? 6.461 -5.480 51.717 1.00 19.61 23 VAL B O 1
ATOM 2302 N N . GLU B 1 24 ? 7.206 -7.586 52.021 1.00 17.99 24 GLU B N 1
ATOM 2303 C CA . GLU B 1 24 ? 6.046 -8.031 52.782 1.00 17.03 24 GLU B CA 1
ATOM 2304 C C . GLU B 1 24 ? 4.749 -7.767 52.031 1.00 16.04 24 GLU B C 1
ATOM 2305 O O . GLU B 1 24 ? 3.764 -7.257 52.574 1.00 19.00 24 GLU B O 1
ATOM 2311 N N . PHE B 1 25 ? 4.739 -8.161 50.756 1.00 17.30 25 PHE B N 1
ATOM 2312 C CA . PHE B 1 25 ? 3.545 -8.023 49.938 1.00 18.40 25 PHE B CA 1
ATOM 2313 C C . PHE B 1 25 ? 2.375 -8.759 50.561 1.00 18.72 25 PHE B C 1
ATOM 2314 O O . PHE B 1 25 ? 2.463 -9.962 50.833 1.00 21.16 25 PHE B O 1
ATOM 2322 N N . THR B 1 26 ? 1.272 -8.042 50.762 1.00 18.23 26 THR B N 1
ATOM 2323 C CA . THR B 1 26 ? 0.088 -8.586 51.424 1.00 19.71 26 THR B CA 1
ATOM 2324 C C . THR B 1 26 ? -1.162 -8.355 50.582 1.00 19.59 26 THR B C 1
ATOM 2325 O O . THR B 1 26 ? -1.712 -7.239 50.567 1.00 20.38 26 THR B O 1
ATOM 2329 N N . PRO B 1 27 ? -1.646 -9.373 49.874 1.00 19.44 27 PRO B N 1
ATOM 2330 C CA . PRO B 1 27 ? -2.876 -9.209 49.091 1.00 21.37 27 PRO B CA 1
ATOM 2331 C C . PRO B 1 27 ? -4.007 -8.673 49.955 1.00 24.70 27 PRO B C 1
ATOM 2332 O O . PRO B 1 27 ? -4.153 -9.044 51.123 1.00 26.66 27 PRO B O 1
ATOM 2336 N N . GLY B 1 28 ? -4.785 -7.753 49.390 1.00 29.06 28 GLY B N 1
ATOM 2337 C CA . GLY B 1 28 ? -5.849 -7.095 50.114 1.00 30.16 28 GLY B CA 1
ATOM 2338 C C . GLY B 1 28 ? -5.438 -5.767 50.711 1.00 31.18 28 GLY B C 1
ATOM 2339 O O . GLY B 1 28 ? -6.281 -4.878 50.868 1.00 38.81 28 GLY B O 1
ATOM 2340 N N . LYS B 1 29 ? -4.162 -5.625 51.066 1.00 25.25 29 LYS B N 1
ATOM 2341 C CA . LYS B 1 29 ? -3.591 -4.345 51.458 1.00 23.38 29 LYS B CA 1
ATOM 2342 C C . LYS B 1 29 ? -2.738 -3.751 50.346 1.00 24.89 29 LYS B C 1
ATOM 2343 O O . LYS B 1 29 ? -2.618 -2.524 50.246 1.00 24.67 29 LYS B O 1
ATOM 2349 N N . ASP B 1 30 ? -2.170 -4.600 49.491 1.00 20.02 30 ASP B N 1
ATOM 2350 C CA . ASP B 1 30 ? -1.207 -4.174 48.488 1.00 18.83 30 ASP B CA 1
ATOM 2351 C C . ASP B 1 30 ? -1.682 -4.650 47.124 1.00 20.59 30 ASP B C 1
ATOM 2352 O O . ASP B 1 30 ? -2.423 -5.632 47.013 1.00 20.16 30 ASP B O 1
ATOM 2357 N N . THR B 1 31 ? -1.222 -3.972 46.074 1.00 16.30 31 THR B N 1
ATOM 2358 C CA . THR B 1 31 ? -1.517 -4.397 44.713 1.00 17.13 31 THR B CA 1
ATOM 2359 C C . THR B 1 31 ? -0.205 -4.548 43.961 1.00 16.91 31 THR B C 1
ATOM 2360 O O . THR B 1 31 ? 0.695 -3.716 44.087 1.00 17.78 31 THR B O 1
ATOM 2364 N N . LEU B 1 32 ? -0.104 -5.611 43.168 1.00 15.05 32 LEU B N 1
ATOM 2365 C CA . LEU B 1 32 ? 1.084 -5.908 42.383 1.00 14.66 32 LEU B CA 1
ATOM 2366 C C . LEU B 1 32 ? 0.767 -5.702 40.907 1.00 14.02 32 LEU B C 1
ATOM 2367 O O . LEU B 1 32 ? -0.217 -6.248 40.407 1.00 16.30 32 LEU B O 1
ATOM 2372 N N . TRP B 1 33 ? 1.577 -4.893 40.228 1.00 12.55 33 TRP B N 1
ATOM 2373 C CA . TRP B 1 33 ? 1.526 -4.748 38.775 1.00 13.08 33 TRP B CA 1
ATOM 2374 C C . TRP B 1 33 ? 2.674 -5.546 38.183 1.00 14.18 33 TRP B C 1
ATOM 2375 O O . TRP B 1 33 ? 3.810 -5.450 38.665 1.00 14.74 33 TRP B O 1
ATOM 2386 N N . LEU B 1 34 ? 2.382 -6.333 37.145 1.00 13.46 34 LEU B N 1
ATOM 2387 C CA . LEU B 1 34 ? 3.391 -7.138 36.462 1.00 12.36 34 LEU B CA 1
ATOM 2388 C C . LEU B 1 34 ? 3.429 -6.764 34.992 1.00 12.20 34 LEU B C 1
ATOM 2389 O O . LEU B 1 34 ? 2.383 -6.734 34.331 1.00 14.45 34 LEU B O 1
ATOM 2394 N N . THR B 1 35 ? 4.636 -6.571 34.470 1.00 12.98 35 THR B N 1
ATOM 2395 C CA . THR B 1 35 ? 4.800 -6.114 33.087 1.00 13.18 35 THR B CA 1
ATOM 2396 C C . THR B 1 35 ? 4.605 -7.211 32.057 1.00 15.80 35 THR B C 1
ATOM 2397 O O . THR B 1 35 ? 4.781 -6.930 30.870 1.00 16.87 35 THR B O 1
ATOM 2401 N N . GLY B 1 36 ? 4.256 -8.424 32.454 1.00 14.51 36 GLY B N 1
ATOM 2402 C CA . GLY B 1 36 ? 4.074 -9.499 31.489 1.00 15.18 36 GLY B CA 1
ATOM 2403 C C . GLY B 1 36 ? 5.362 -10.252 31.254 1.00 15.66 36 GLY B C 1
ATOM 2404 O O . GLY B 1 36 ? 6.386 -10.047 31.925 1.00 17.18 36 GLY B O 1
ATOM 2405 N N . ASP B 1 37 ? 5.306 -11.162 30.279 1.00 15.15 37 ASP B N 1
ATOM 2406 C CA . ASP B 1 37 ? 6.344 -12.179 30.114 1.00 15.53 37 ASP B CA 1
ATOM 2407 C C . ASP B 1 37 ? 6.539 -12.913 31.442 1.00 14.97 37 ASP B C 1
ATOM 2408 O O . ASP B 1 37 ? 7.630 -12.959 32.016 1.00 16.13 37 ASP B O 1
ATOM 2413 N N . LEU B 1 38 ? 5.427 -13.453 31.929 1.00 14.27 38 LEU B N 1
ATOM 2414 C CA . LEU B 1 38 ? 5.430 -14.251 33.150 1.00 14.93 38 LEU B CA 1
ATOM 2415 C C . LEU B 1 38 ? 6.157 -15.566 32.968 1.00 17.14 38 LEU B C 1
ATOM 2416 O O . LEU B 1 38 ? 6.563 -16.179 33.963 1.00 17.02 38 LEU B O 1
ATOM 2421 N N . VAL B 1 39 ? 6.259 -16.040 31.730 1.00 15.39 39 VAL B N 1
ATOM 2422 C CA . VAL B 1 39 ? 6.626 -17.414 31.442 1.00 17.77 39 VAL B CA 1
ATOM 2423 C C . VAL B 1 39 ? 7.836 -17.434 30.517 1.00 17.71 39 VAL B C 1
ATOM 2424 O O . VAL B 1 39 ? 8.195 -16.428 29.904 1.00 17.33 39 VAL B O 1
ATOM 2428 N N . ALA B 1 40 ? 8.402 -18.637 30.363 1.00 17.63 40 ALA B N 1
ATOM 2429 C CA . ALA B 1 40 ? 9.501 -18.984 29.466 1.00 19.96 40 ALA B CA 1
ATOM 2430 C C . ALA B 1 40 ? 10.866 -18.628 30.023 1.00 20.42 40 ALA B C 1
ATOM 2431 O O . ALA B 1 40 ? 11.029 -17.663 30.776 1.00 21.53 40 ALA B O 1
ATOM 2433 N N . ARG B 1 41 ? 11.846 -19.449 29.647 1.00 22.11 41 ARG B N 1
ATOM 2434 C CA . ARG B 1 41 ? 13.259 -19.368 29.990 1.00 19.35 41 ARG B CA 1
ATOM 2435 C C . ARG B 1 41 ? 13.566 -19.791 31.418 1.00 23.22 41 ARG B C 1
ATOM 2436 O O . ARG B 1 41 ? 14.356 -20.721 31.620 1.00 24.21 41 ARG B O 1
ATOM 2444 N N . GLY B 1 42 ? 12.951 -19.157 32.409 1.00 21.05 42 GLY B N 1
ATOM 2445 C CA . GLY B 1 42 ? 13.126 -19.607 33.773 1.00 22.14 42 GLY B CA 1
ATOM 2446 C C . GLY B 1 42 ? 12.433 -20.940 33.984 1.00 21.43 42 GLY B C 1
ATOM 2447 O O . GLY B 1 42 ? 11.683 -21.413 33.120 1.00 22.53 42 GLY B O 1
ATOM 2448 N N . PRO B 1 43 ? 12.670 -21.587 35.138 1.00 21.24 43 PRO B N 1
ATOM 2449 C CA . PRO B 1 43 ? 12.190 -22.968 35.315 1.00 22.73 43 PRO B CA 1
ATOM 2450 C C . PRO B 1 43 ? 10.766 -23.092 35.839 1.00 24.51 43 PRO B C 1
ATOM 2451 O O . PRO B 1 43 ? 10.173 -24.175 35.759 1.00 23.53 43 PRO B O 1
ATOM 2455 N N . GLY B 1 44 ? 10.210 -22.012 36.394 1.00 18.56 44 GLY B N 1
ATOM 2456 C CA . GLY B 1 44 ? 8.952 -22.128 37.104 1.00 18.70 44 GLY B CA 1
ATOM 2457 C C . GLY B 1 44 ? 7.747 -21.417 36.511 1.00 17.85 44 GLY B C 1
ATOM 2458 O O . GLY B 1 44 ? 6.935 -20.863 37.256 1.00 18.16 44 GLY B O 1
ATOM 2459 N N . SER B 1 45 ? 7.580 -21.459 35.184 1.00 17.41 45 SER B N 1
ATOM 2460 C CA . SER B 1 45 ? 6.421 -20.827 34.555 1.00 17.13 45 SER B CA 1
ATOM 2461 C C . SER B 1 45 ? 5.108 -21.335 35.133 1.00 16.97 45 SER B C 1
ATOM 2462 O O . SER B 1 45 ? 4.149 -20.565 35.297 1.00 16.33 45 SER B O 1
ATOM 2465 N N . LEU B 1 46 ? 5.020 -22.648 35.407 1.00 15.42 46 LEU B N 1
ATOM 2466 C CA . LEU B 1 46 ? 3.791 -23.207 35.961 1.00 15.68 46 LEU B CA 1
ATOM 2467 C C . LEU B 1 46 ? 3.495 -22.612 37.332 1.00 14.77 46 LEU B C 1
ATOM 2468 O O . LEU B 1 46 ? 2.354 -22.231 37.613 1.00 16.50 46 LEU B O 1
ATOM 2473 N N . ASP B 1 47 ? 4.514 -22.526 38.185 1.00 16.45 47 ASP B N 1
ATOM 2474 C CA . ASP B 1 47 ? 4.314 -21.959 39.515 1.00 16.58 47 ASP B CA 1
ATOM 2475 C C . ASP B 1 47 ? 3.945 -20.480 39.431 1.00 15.11 47 ASP B C 1
ATOM 2476 O O . ASP B 1 47 ? 3.070 -20.015 40.173 1.00 15.64 47 ASP B O 1
ATOM 2481 N N . VAL B 1 48 ? 4.581 -19.737 38.515 1.00 16.34 48 VAL B N 1
ATOM 2482 C CA . VAL B 1 48 ? 4.272 -18.314 38.369 1.00 17.01 48 VAL B CA 1
ATOM 2483 C C . VAL B 1 48 ? 2.808 -18.126 37.999 1.00 15.49 48 VAL B C 1
ATOM 2484 O O . VAL B 1 48 ? 2.097 -17.324 38.611 1.00 15.88 48 VAL B O 1
ATOM 2488 N N . LEU B 1 49 ? 2.318 -18.868 36.987 1.00 14.11 49 LEU B N 1
ATOM 2489 C CA . LEU B 1 49 ? 0.930 -18.665 36.584 1.00 15.43 49 LEU B CA 1
ATOM 2490 C C . LEU B 1 49 ? -0.036 -19.082 37.687 1.00 15.71 49 LEU B C 1
ATOM 2491 O O . LEU B 1 49 ? -1.043 -18.409 37.927 1.00 15.50 49 LEU B O 1
ATOM 2496 N N . ARG B 1 50 ? 0.237 -20.205 38.358 1.00 15.55 50 ARG B N 1
ATOM 2497 C CA . ARG B 1 50 ? -0.635 -20.604 39.458 1.00 15.94 50 ARG B CA 1
ATOM 2498 C C . ARG B 1 50 ? -0.723 -19.499 40.507 1.00 12.15 50 ARG B C 1
ATOM 2499 O O . ARG B 1 50 ? -1.813 -19.155 40.975 1.00 14.35 50 ARG B O 1
ATOM 2507 N N . TYR B 1 51 ? 0.433 -18.973 40.913 1.00 15.79 51 TYR B N 1
ATOM 2508 C CA . TYR B 1 51 ? 0.460 -17.954 41.964 1.00 14.36 51 TYR B CA 1
ATOM 2509 C C . TYR B 1 51 ? -0.220 -16.668 41.505 1.00 15.80 51 TYR B C 1
ATOM 2510 O O . TYR B 1 51 ? -1.066 -16.115 42.216 1.00 15.26 51 TYR B O 1
ATOM 2519 N N . VAL B 1 52 ? 0.124 -16.185 40.311 1.00 14.24 52 VAL B N 1
ATOM 2520 C CA . VAL B 1 52 ? -0.427 -14.901 39.882 1.00 15.23 52 VAL B CA 1
ATOM 2521 C C . VAL B 1 52 ? -1.945 -14.986 39.709 1.00 16.42 52 VAL B C 1
ATOM 2522 O O . VAL B 1 52 ? -2.675 -14.067 40.100 1.00 16.65 52 VAL B O 1
ATOM 2526 N N . LYS B 1 53 ? -2.454 -16.091 39.146 1.00 14.79 53 LYS B N 1
ATOM 2527 C CA . LYS B 1 53 ? -3.902 -16.245 39.044 1.00 13.59 53 LYS B CA 1
ATOM 2528 C C . LYS B 1 53 ? -4.553 -16.240 40.428 1.00 16.95 53 LYS B C 1
ATOM 2529 O O . LYS B 1 53 ? -5.640 -15.680 40.612 1.00 16.81 53 LYS B O 1
ATOM 2535 N N . SER B 1 54 ? -3.895 -16.842 41.420 1.00 16.57 54 SER B N 1
ATOM 2536 C CA . SER B 1 54 ? -4.491 -16.918 42.750 1.00 16.35 54 SER B CA 1
ATOM 2537 C C . SER B 1 54 ? -4.598 -15.559 43.424 1.00 19.21 54 SER B C 1
ATOM 2538 O O . SER B 1 54 ? -5.378 -15.412 44.374 1.00 18.97 54 SER B O 1
ATOM 2541 N N . LEU B 1 55 ? -3.859 -14.562 42.941 1.00 16.50 55 LEU B N 1
ATOM 2542 C CA . LEU B 1 55 ? -3.903 -13.237 43.550 1.00 17.73 55 LEU B CA 1
ATOM 2543 C C . LEU B 1 55 ? -5.166 -12.467 43.193 1.00 19.04 55 LEU B C 1
ATOM 2544 O O . LEU B 1 55 ? -5.496 -11.492 43.874 1.00 19.27 55 LEU B O 1
ATOM 2549 N N . GLY B 1 56 ? -5.854 -12.840 42.121 1.00 18.57 56 GLY B N 1
ATOM 2550 C CA . GLY B 1 56 ? -7.116 -12.185 41.809 1.00 19.27 56 GLY B CA 1
ATOM 2551 C C . GLY B 1 56 ? -6.935 -10.688 41.632 1.00 18.77 56 GLY B C 1
ATOM 2552 O O . GLY B 1 56 ? -6.012 -10.226 40.949 1.00 21.08 56 GLY B O 1
ATOM 2553 N N . ASP B 1 57 ? -7.798 -9.910 42.292 1.00 20.00 57 ASP B N 1
ATOM 2554 C CA . ASP B 1 57 ? -7.798 -8.456 42.149 1.00 23.86 57 ASP B CA 1
ATOM 2555 C C . ASP B 1 57 ? -6.558 -7.799 42.732 1.00 20.99 57 ASP B C 1
ATOM 2556 O O . ASP B 1 57 ? -6.376 -6.588 42.549 1.00 20.67 57 ASP B O 1
ATOM 2561 N N . SER B 1 58 ? -5.717 -8.544 43.441 1.00 17.70 58 SER B N 1
ATOM 2562 C CA . SER B 1 58 ? -4.502 -7.963 43.989 1.00 16.06 58 SER B CA 1
ATOM 2563 C C . SER B 1 58 ? -3.371 -7.908 42.977 1.00 16.67 58 SER B C 1
ATOM 2564 O O . SER B 1 58 ? -2.266 -7.498 43.345 1.00 18.72 58 SER B O 1
ATOM 2567 N N . VAL B 1 59 ? -3.594 -8.344 41.735 1.00 16.20 59 VAL B N 1
ATOM 2568 C CA . VAL B 1 59 ? -2.589 -8.217 40.689 1.00 16.19 59 VAL B CA 1
ATOM 2569 C C . VAL B 1 59 ? -3.217 -7.537 39.481 1.00 15.54 59 VAL B C 1
ATOM 2570 O O . VAL B 1 59 ? -4.379 -7.789 39.141 1.00 16.43 59 VAL B O 1
ATOM 2574 N N . ARG B 1 60 ? -2.443 -6.652 38.852 1.00 14.74 60 ARG B N 1
ATOM 2575 C CA . ARG B 1 60 ? -2.797 -6.002 37.588 1.00 14.31 60 ARG B CA 1
ATOM 2576 C C . ARG B 1 60 ? -1.719 -6.399 36.583 1.00 16.34 60 ARG B C 1
ATOM 2577 O O . ARG B 1 60 ? -0.586 -5.907 36.652 1.00 16.77 60 ARG B O 1
ATOM 2585 N N . LEU B 1 61 ? -2.056 -7.321 35.681 1.00 14.43 61 LEU B N 1
ATOM 2586 C CA . LEU B 1 61 ? -1.134 -7.887 34.701 1.00 14.99 61 LEU B CA 1
ATOM 2587 C C . LEU B 1 61 ? -1.345 -7.228 33.340 1.00 13.81 61 LEU B C 1
ATOM 2588 O O . LEU B 1 61 ? -2.456 -6.821 33.002 1.00 15.34 61 LEU B O 1
ATOM 2593 N N . VAL B 1 62 ? -0.272 -7.144 32.555 1.00 12.82 62 VAL B N 1
ATOM 2594 C CA . VAL B 1 62 ? -0.412 -6.990 31.107 1.00 13.99 62 VAL B CA 1
ATOM 2595 C C . VAL B 1 62 ? 0.297 -8.153 30.433 1.00 14.44 62 VAL B C 1
ATOM 2596 O O . VAL B 1 62 ? 1.316 -8.649 30.919 1.00 16.09 62 VAL B O 1
ATOM 2600 N N . LEU B 1 63 ? -0.228 -8.575 29.283 1.00 13.54 63 LEU B N 1
ATOM 2601 C CA . LEU B 1 63 ? 0.386 -9.674 28.546 1.00 12.58 63 LEU B CA 1
ATOM 2602 C C . LEU B 1 63 ? 1.589 -9.202 27.732 1.00 14.28 63 LEU B C 1
ATOM 2603 O O . LEU B 1 63 ? 1.582 -8.109 27.154 1.00 15.59 63 LEU B O 1
ATOM 2608 N N . GLY B 1 64 ? 2.634 -10.032 27.712 1.00 13.99 64 GLY B N 1
ATOM 2609 C CA . GLY B 1 64 ? 3.827 -9.818 26.921 1.00 14.21 64 GLY B CA 1
ATOM 2610 C C . GLY B 1 64 ? 3.925 -10.785 25.743 1.00 14.68 64 GLY B C 1
ATOM 2611 O O . GLY B 1 64 ? 3.079 -11.657 25.551 1.00 14.35 64 GLY B O 1
ATOM 2612 N N . ASN B 1 65 ? 5.000 -10.625 24.958 1.00 13.96 65 ASN B N 1
ATOM 2613 C CA . ASN B 1 65 ? 5.139 -11.447 23.758 1.00 14.59 65 ASN B CA 1
ATOM 2614 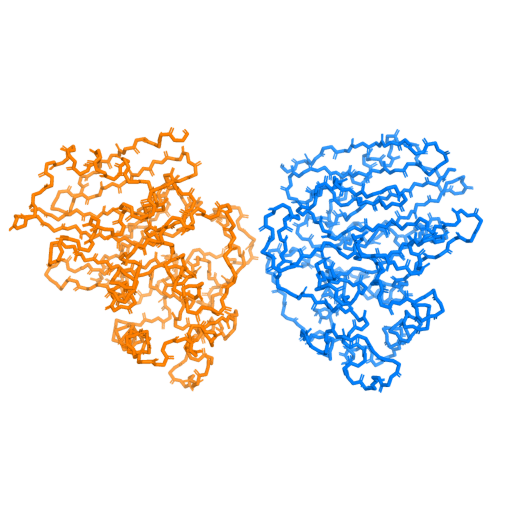C C . ASN B 1 65 ? 5.332 -12.922 24.091 1.00 15.90 65 ASN B C 1
ATOM 2615 O O . ASN B 1 65 ? 4.863 -13.789 23.328 1.00 16.56 65 ASN B O 1
ATOM 2620 N N . HIS B 1 66 ? 6.002 -13.243 25.202 1.00 15.03 66 HIS B N 1
ATOM 2621 C CA . HIS B 1 66 ? 6.145 -14.660 25.549 1.00 15.58 66 HIS B CA 1
ATOM 2622 C C . HIS B 1 66 ? 4.862 -15.254 26.104 1.00 15.85 66 HIS B C 1
ATOM 2623 O O . HIS B 1 66 ? 4.635 -16.465 25.968 1.00 14.88 66 HIS B O 1
ATOM 2630 N N . ASP B 1 67 ? 4.022 -14.438 26.739 1.00 14.67 67 ASP B N 1
ATOM 2631 C CA . ASP B 1 67 ? 2.718 -14.919 27.167 1.00 14.90 67 ASP B CA 1
ATOM 2632 C C . ASP B 1 67 ? 1.862 -15.255 25.953 1.00 14.97 67 ASP B C 1
ATOM 2633 O O . ASP B 1 67 ? 1.203 -16.299 25.916 1.00 15.46 67 ASP B O 1
ATOM 2638 N N . LEU B 1 68 ? 1.891 -14.391 24.934 1.00 15.18 68 LEU B N 1
ATOM 2639 C CA . LEU B 1 68 ? 1.151 -14.669 23.709 1.00 14.19 68 LEU B CA 1
ATOM 2640 C C . LEU B 1 68 ? 1.716 -15.891 22.986 1.00 15.06 68 LEU B C 1
ATOM 2641 O O . LEU B 1 68 ? 0.949 -16.695 22.440 1.00 14.79 68 LEU B O 1
ATOM 2646 N N . HIS B 1 69 ? 3.044 -16.053 22.966 1.00 14.25 69 HIS B N 1
ATOM 2647 C CA . HIS B 1 69 ? 3.614 -17.254 22.359 1.00 15.95 69 HIS B CA 1
ATOM 2648 C C . HIS B 1 69 ? 3.131 -18.508 23.078 1.00 17.05 69 HIS B C 1
ATOM 2649 O O . HIS B 1 69 ? 2.771 -19.502 22.437 1.00 15.75 69 HIS B O 1
ATOM 2656 N N . LEU B 1 70 ? 3.129 -18.492 24.414 1.00 15.32 70 LEU B N 1
ATOM 2657 C CA . LEU B 1 70 ? 2.606 -19.637 25.154 1.00 15.05 70 LEU B CA 1
ATOM 2658 C C . LEU B 1 70 ? 1.173 -19.957 24.742 1.00 15.83 70 LEU B C 1
ATOM 2659 O O . LEU B 1 70 ? 0.818 -21.129 24.562 1.00 15.70 70 LEU B O 1
ATOM 2664 N N . LEU B 1 71 ? 0.327 -18.933 24.613 1.00 16.25 71 LEU B N 1
ATOM 2665 C CA . LEU B 1 71 ? -1.056 -19.165 24.203 1.00 15.60 71 LEU B CA 1
ATOM 2666 C C . LEU B 1 71 ? -1.120 -19.777 22.807 1.00 17.53 71 LEU B C 1
ATOM 2667 O O . LEU B 1 71 ? -1.944 -20.662 22.551 1.00 17.46 71 LEU B O 1
ATOM 2672 N N . ALA B 1 72 ? -0.256 -19.316 21.895 1.00 14.96 72 ALA B N 1
ATOM 2673 C CA . ALA B 1 72 ? -0.212 -19.884 20.545 1.00 15.37 72 ALA B CA 1
ATOM 2674 C C . ALA B 1 72 ? 0.175 -21.358 20.583 1.00 18.39 72 ALA B C 1
ATOM 2675 O O . ALA B 1 72 ? -0.379 -22.170 19.831 1.00 17.42 72 ALA B O 1
ATOM 2677 N N . VAL B 1 73 ? 1.131 -21.728 21.445 1.00 15.40 73 VAL B N 1
ATOM 2678 C CA . VAL B 1 73 ? 1.501 -23.138 21.571 1.00 14.52 73 VAL B CA 1
ATOM 2679 C C . VAL B 1 73 ? 0.339 -23.936 22.143 1.00 20.52 73 VAL B C 1
ATOM 2680 O O . VAL B 1 73 ? 0.008 -25.030 21.654 1.00 21.13 73 VAL B O 1
ATOM 2684 N N . PHE B 1 74 ? -0.300 -23.402 23.183 1.00 18.93 74 PHE B N 1
ATOM 2685 C CA . PHE B 1 74 ? -1.456 -24.047 23.800 1.00 21.34 74 PHE B CA 1
ATOM 2686 C C . PHE B 1 74 ? -2.550 -24.310 22.772 1.00 24.37 74 PHE B C 1
ATOM 2687 O O . PHE B 1 74 ? -3.173 -25.383 22.769 1.00 24.94 74 PHE B O 1
ATOM 2695 N N . ALA B 1 75 ? -2.774 -23.356 21.874 1.00 20.05 75 ALA B N 1
ATOM 2696 C CA . ALA B 1 75 ? -3.824 -23.437 20.866 1.00 22.33 75 ALA B CA 1
ATOM 2697 C C . ALA B 1 75 ? -3.428 -24.269 19.658 1.00 21.86 75 ALA B C 1
ATOM 2698 O O . ALA B 1 75 ? -4.249 -24.409 18.742 1.00 24.73 75 ALA B O 1
ATOM 2700 N N . GLY B 1 76 ? -2.204 -24.788 19.613 1.00 19.53 76 GLY B N 1
ATOM 2701 C CA . GLY B 1 76 ? -1.745 -25.570 18.474 1.00 21.96 76 GLY B CA 1
ATOM 2702 C C . GLY B 1 76 ? -1.350 -24.756 17.264 1.00 24.05 76 GLY B C 1
ATOM 2703 O O . GLY B 1 76 ? -1.145 -25.327 16.183 1.00 25.99 76 GLY B O 1
ATOM 2704 N N . ILE B 1 77 ? -1.198 -23.444 17.427 1.00 20.55 77 ILE B N 1
ATOM 2705 C CA . ILE B 1 77 ? -0.791 -22.543 16.353 1.00 20.22 77 ILE B CA 1
ATOM 2706 C C . ILE B 1 77 ? 0.716 -22.585 16.152 1.00 21.12 77 ILE B C 1
ATOM 2707 O O . ILE B 1 77 ? 1.214 -22.479 15.022 1.00 24.26 77 ILE B O 1
ATOM 2712 N N . SER B 1 78 ? 1.474 -22.681 17.240 1.00 18.53 78 SER B N 1
ATOM 2713 C CA . SER B 1 78 ? 2.921 -22.626 17.196 1.00 18.93 78 SER B CA 1
ATOM 2714 C C . SER B 1 78 ? 3.482 -23.838 17.916 1.00 24.35 78 SER B C 1
ATOM 2715 O O . SER B 1 78 ? 2.823 -24.446 18.764 1.00 23.63 78 SER B O 1
ATOM 2718 N N . ARG B 1 79 ? 4.699 -24.203 17.549 1.00 27.36 79 ARG B N 1
ATOM 2719 C CA . ARG B 1 79 ? 5.298 -25.404 18.101 1.00 32.17 79 ARG B CA 1
ATOM 2720 C C . ARG B 1 79 ? 6.107 -25.077 19.352 1.00 23.82 79 ARG B C 1
ATOM 2721 O O . ARG B 1 79 ? 6.796 -24.056 19.425 1.00 29.55 79 ARG B O 1
ATOM 2729 N N . ASN B 1 80 ? 6.041 -25.987 20.316 1.00 31.38 80 ASN B N 1
ATOM 2730 C CA . ASN B 1 80 ? 6.708 -25.829 21.601 1.00 29.69 80 ASN B CA 1
ATOM 2731 C C . ASN B 1 80 ? 8.206 -26.068 21.448 1.00 30.85 80 ASN B C 1
ATOM 2732 O O . ASN B 1 80 ? 8.619 -27.117 20.941 1.00 40.60 80 ASN B O 1
ATOM 2737 N N . LYS B 1 81 ? 9.014 -25.079 21.833 1.00 33.26 81 LYS B N 1
ATOM 2738 C CA . LYS B 1 81 ? 10.462 -25.241 21.864 1.00 31.89 81 LYS B CA 1
ATOM 2739 C C . LYS B 1 81 ? 10.876 -25.700 23.258 1.00 33.97 81 LYS B C 1
ATOM 2740 O O . LYS B 1 81 ? 10.662 -24.959 24.226 1.00 32.93 81 LYS B O 1
ATOM 2743 N N . PRO B 1 82 ? 11.483 -26.882 23.406 1.00 33.28 82 PRO B N 1
ATOM 2744 C CA . PRO B 1 82 ? 11.791 -27.397 24.759 1.00 29.38 82 PRO B CA 1
ATOM 2745 C C . PRO B 1 82 ? 12.573 -26.441 25.638 1.00 32.16 82 PRO B C 1
ATOM 2746 O O . PRO B 1 82 ? 12.304 -26.353 26.848 1.00 27.94 82 PRO B O 1
ATOM 2750 N N . LYS B 1 83 ? 13.555 -25.736 25.072 1.00 29.05 83 LYS B N 1
ATOM 2751 C CA . LYS B 1 83 ? 14.399 -24.860 25.872 1.00 34.51 83 LYS B CA 1
ATOM 2752 C C . LYS B 1 83 ? 13.605 -23.734 26.515 1.00 26.23 83 LYS B C 1
ATOM 2753 O O . LYS B 1 83 ? 14.104 -23.106 27.455 1.00 34.88 83 LYS B O 1
ATOM 2755 N N . ASP B 1 84 ? 12.381 -23.478 26.043 1.00 30.10 84 ASP B N 1
ATOM 2756 C CA . ASP B 1 84 ? 11.545 -22.454 26.660 1.00 29.58 84 ASP B CA 1
ATOM 2757 C C . ASP B 1 84 ? 11.071 -22.892 28.034 1.00 29.42 84 ASP B C 1
ATOM 2758 O O . ASP B 1 84 ? 10.664 -22.048 28.841 1.00 25.67 84 ASP B O 1
ATOM 2763 N N A ARG B 1 85 ? 11.102 -24.194 28.309 0.46 25.00 85 ARG B N 1
ATOM 2764 N N B ARG B 1 85 ? 11.114 -24.193 28.319 0.54 25.00 85 ARG B N 1
ATOM 2765 C CA A ARG B 1 85 ? 10.706 -24.743 29.603 0.46 24.34 85 ARG B CA 1
ATOM 2766 C CA B ARG B 1 85 ? 10.703 -24.740 29.615 0.54 24.30 85 ARG B CA 1
ATOM 2767 C C A ARG B 1 85 ? 9.228 -24.503 29.891 0.46 23.59 85 ARG B C 1
ATOM 2768 C C B ARG B 1 85 ? 9.223 -24.485 29.896 0.54 23.58 85 ARG B C 1
ATOM 2769 O O A ARG B 1 85 ? 8.829 -24.311 31.045 0.46 23.64 85 ARG B O 1
ATOM 2770 O O B ARG B 1 85 ? 8.815 -24.284 31.044 0.54 23.64 85 ARG B O 1
ATOM 2785 N N . LEU B 1 86 ? 8.405 -24.528 28.848 1.00 20.62 86 LEU B N 1
ATOM 2786 C CA . LEU B 1 86 ? 6.961 -24.433 29.003 1.00 19.54 86 LEU B CA 1
ATOM 2787 C C . LEU B 1 86 ? 6.273 -25.787 29.113 1.00 17.99 86 LEU B C 1
ATOM 2788 O O . LEU B 1 86 ? 5.073 -25.831 29.380 1.00 19.49 86 LEU B O 1
ATOM 2793 N N . THR B 1 87 ? 6.984 -26.896 28.909 1.00 23.81 87 THR B N 1
ATOM 2794 C CA . THR B 1 87 ? 6.290 -28.179 28.837 1.00 24.14 87 THR B CA 1
ATOM 2795 C C . THR B 1 87 ? 5.591 -28.546 30.143 1.00 18.44 87 THR B C 1
ATOM 2796 O O . THR B 1 87 ? 4.438 -29.007 30.085 1.00 23.08 87 THR B O 1
ATOM 2800 N N . PRO B 1 88 ? 6.178 -28.327 31.324 1.00 21.56 88 PRO B N 1
ATOM 2801 C CA . PRO B 1 88 ? 5.434 -28.643 32.553 1.00 22.28 88 PRO B CA 1
ATOM 2802 C C . PRO B 1 88 ? 4.110 -27.925 32.636 1.00 19.97 88 PRO B C 1
ATOM 2803 O O . PRO B 1 88 ? 3.098 -28.515 33.024 1.00 20.98 88 PRO B O 1
ATOM 2807 N N . LEU B 1 89 ? 4.086 -26.643 32.266 1.00 19.37 89 LEU B N 1
ATOM 2808 C CA . LEU B 1 89 ? 2.831 -25.914 32.283 1.00 17.79 89 LEU B CA 1
ATOM 2809 C C . LEU B 1 89 ? 1.838 -26.493 31.274 1.00 19.08 89 LEU B C 1
ATOM 2810 O O . LEU B 1 89 ? 0.665 -26.716 31.594 1.00 20.70 89 LEU B O 1
ATOM 2815 N N . LEU B 1 90 ? 2.292 -26.732 30.037 1.00 21.20 90 LEU B N 1
ATOM 2816 C CA . LEU B 1 90 ? 1.381 -27.201 28.997 1.00 24.28 90 LEU B CA 1
ATOM 2817 C C . LEU B 1 90 ? 0.789 -28.571 29.321 1.00 18.97 90 LEU B C 1
ATOM 2818 O O . LEU B 1 90 ? -0.342 -28.869 28.918 1.00 24.34 90 LEU B O 1
ATOM 2823 N N . GLU B 1 91 ? 1.513 -29.391 30.075 1.00 23.98 91 GLU B N 1
ATOM 2824 C CA . GLU B 1 91 ? 1.077 -30.740 30.411 1.00 25.16 91 GLU B CA 1
ATOM 2825 C C . GLU B 1 91 ? 0.379 -30.819 31.764 1.00 29.06 91 GLU B C 1
ATOM 2826 O O . GLU B 1 91 ? -0.078 -31.897 32.152 1.00 28.37 91 GLU B O 1
ATOM 2832 N N . ALA B 1 92 ? 0.274 -29.707 32.486 1.00 22.69 92 ALA B N 1
ATOM 2833 C CA . ALA B 1 92 ? -0.327 -29.737 33.810 1.00 22.36 92 ALA B CA 1
ATOM 2834 C C . ALA B 1 92 ? -1.832 -30.005 33.725 1.00 20.92 92 ALA B C 1
ATOM 2835 O O . ALA B 1 92 ? -2.502 -29.590 32.776 1.00 23.51 92 ALA B O 1
ATOM 2837 N N . PRO B 1 93 ? -2.401 -30.680 34.728 1.00 24.90 93 PRO B N 1
ATOM 2838 C CA . PRO B 1 93 ? -3.851 -30.926 34.699 1.00 26.79 93 PRO B CA 1
ATOM 2839 C C . PRO B 1 93 ? -4.662 -29.659 34.749 1.00 23.82 93 PRO B C 1
ATOM 2840 O O . PRO B 1 93 ? -5.800 -29.649 34.259 1.00 29.07 93 PRO B O 1
ATOM 2844 N N . ASP B 1 94 ? -4.104 -28.567 35.286 1.00 22.36 94 ASP B N 1
ATOM 2845 C CA . ASP B 1 94 ? -4.803 -27.289 35.319 1.00 21.23 94 ASP B CA 1
ATOM 2846 C C . ASP B 1 94 ? -4.374 -26.355 34.189 1.00 21.10 94 ASP B C 1
ATOM 2847 O O . ASP B 1 94 ? -4.699 -25.166 34.235 1.00 21.18 94 ASP B O 1
ATOM 2852 N N . ALA B 1 95 ? -3.738 -26.887 33.136 1.00 20.51 95 ALA B N 1
ATOM 2853 C CA . ALA B 1 95 ? -3.306 -26.038 32.024 1.00 21.22 95 ALA B CA 1
ATOM 2854 C C . ALA B 1 95 ? -4.469 -25.257 31.424 1.00 23.23 95 ALA B C 1
ATOM 2855 O O . ALA B 1 95 ? -4.336 -24.055 31.150 1.00 21.05 95 ALA B O 1
ATOM 2857 N N . ASP B 1 96 ? -5.614 -25.915 31.194 1.00 21.69 96 ASP B N 1
ATOM 2858 C CA . ASP B 1 96 ? -6.755 -25.220 30.600 1.00 21.72 96 ASP B CA 1
ATOM 2859 C C . ASP B 1 96 ? -7.212 -24.067 31.483 1.00 23.56 96 ASP B C 1
ATOM 2860 O O . ASP B 1 96 ? -7.446 -22.952 31.003 1.00 22.50 96 ASP B O 1
ATOM 2865 N N . GLU B 1 97 ? -7.357 -24.320 32.788 1.00 20.70 97 GLU B N 1
ATOM 2866 C CA . GLU B 1 97 ? -7.775 -23.263 33.700 1.00 20.73 97 GLU B CA 1
ATOM 2867 C C . GLU B 1 97 ? -6.792 -22.098 33.657 1.00 18.61 97 GLU B C 1
ATOM 2868 O O . GLU B 1 97 ? -7.193 -20.928 33.591 1.00 18.97 97 GLU B O 1
ATOM 2874 N N . LEU B 1 98 ? -5.495 -22.401 33.704 1.00 18.03 98 LEU B N 1
ATOM 2875 C CA . LEU B 1 98 ? -4.500 -21.332 33.771 1.00 16.34 98 LEU B CA 1
ATOM 2876 C C . LEU B 1 98 ? -4.450 -20.540 32.472 1.00 19.52 98 LEU B C 1
ATOM 2877 O O . LEU B 1 98 ? -4.364 -19.307 32.498 1.00 17.07 98 LEU B O 1
ATOM 2882 N N . LEU B 1 99 ? -4.501 -21.229 31.329 1.00 18.16 99 LEU B N 1
ATOM 2883 C CA . LEU B 1 99 ? -4.309 -20.535 30.056 1.00 16.43 99 LEU B CA 1
ATOM 2884 C C . LEU B 1 99 ? -5.589 -19.866 29.571 1.00 19.75 99 LEU B C 1
ATOM 2885 O O . LEU B 1 99 ? -5.520 -18.801 28.940 1.00 18.10 99 LEU B O 1
ATOM 2890 N N . ASN B 1 100 ? -6.765 -20.414 29.898 1.00 18.97 100 ASN B N 1
ATOM 2891 C CA . ASN B 1 100 ? -7.984 -19.668 29.619 1.00 19.39 100 ASN B CA 1
ATOM 2892 C C . ASN B 1 100 ? -8.073 -18.417 30.480 1.00 19.90 100 ASN B C 1
ATOM 2893 O O . ASN B 1 100 ? -8.646 -17.416 30.049 1.00 21.41 100 ASN B O 1
ATOM 2898 N N . TRP B 1 101 ? -7.512 -18.453 31.694 1.00 18.88 101 TRP B N 1
ATOM 2899 C CA . TRP B 1 101 ? -7.384 -17.236 32.487 1.00 17.91 101 TRP B CA 1
ATOM 2900 C C . TRP B 1 101 ? -6.390 -16.267 31.845 1.00 16.33 101 TRP B C 1
ATOM 2901 O O . TRP B 1 101 ? -6.668 -15.066 31.725 1.00 17.47 101 TRP B O 1
ATOM 2912 N N . LEU B 1 102 ? -5.229 -16.770 31.429 1.00 15.91 102 LEU B N 1
ATOM 2913 C CA . LEU B 1 102 ? -4.189 -15.873 30.925 1.00 15.69 102 LEU B CA 1
ATOM 2914 C C . LEU B 1 102 ? -4.674 -15.097 29.707 1.00 15.77 102 LEU B C 1
ATOM 2915 O O . LEU B 1 102 ? -4.406 -13.891 29.591 1.00 14.79 102 LEU B O 1
ATOM 2920 N N . ARG B 1 103 ? -5.398 -15.765 28.798 1.00 15.80 103 ARG B N 1
ATOM 2921 C CA . ARG B 1 103 ? -5.811 -15.093 27.564 1.00 14.56 103 ARG B CA 1
ATOM 2922 C C . ARG B 1 103 ? -6.893 -14.049 27.791 1.00 17.50 103 ARG B C 1
ATOM 2923 O O . ARG B 1 103 ? -7.164 -13.261 26.875 1.00 18.61 103 ARG B O 1
ATOM 2931 N N . ARG B 1 104 ? -7.490 -13.986 28.983 1.00 15.69 104 ARG B N 1
ATOM 2932 C CA . ARG B 1 104 ? -8.455 -12.957 29.343 1.00 17.76 104 ARG B CA 1
ATOM 2933 C C . ARG B 1 104 ? -7.819 -11.752 30.028 1.00 15.65 104 ARG B C 1
ATOM 2934 O O . ARG B 1 104 ? -8.547 -10.842 30.445 1.00 18.73 104 ARG B O 1
ATOM 2942 N N . GLN B 1 105 ? -6.490 -11.719 30.166 1.00 15.42 105 GLN B N 1
ATOM 2943 C CA . GLN B 1 105 ? -5.870 -10.615 30.888 1.00 17.81 105 GLN B CA 1
ATOM 2944 C C . GLN B 1 105 ? -5.560 -9.444 29.956 1.00 15.20 105 GLN B C 1
ATOM 2945 O O . GLN B 1 105 ? -5.488 -9.602 28.728 1.00 15.75 105 GLN B O 1
ATOM 2951 N N . PRO B 1 106 ? -5.398 -8.242 30.503 1.00 14.41 106 PRO B N 1
ATOM 2952 C CA . PRO B 1 106 ? -5.289 -7.052 29.645 1.00 14.17 106 PRO B CA 1
ATOM 2953 C C . PRO B 1 106 ? -3.962 -6.949 28.915 1.00 15.68 106 PRO B C 1
ATOM 2954 O O . PRO B 1 106 ? -2.955 -7.555 29.289 1.00 15.75 106 PRO B O 1
ATOM 2958 N N . LEU B 1 107 ? -3.963 -6.092 27.888 1.00 14.66 107 LEU B N 1
ATOM 2959 C CA . LEU B 1 107 ? -2.723 -5.630 27.268 1.00 14.46 107 LEU B CA 1
ATOM 2960 C C . LEU B 1 107 ? -2.260 -4.297 27.824 1.00 14.06 107 LEU B C 1
ATOM 2961 O O . LEU B 1 107 ? -1.105 -3.901 27.588 1.00 14.26 107 LEU B O 1
ATOM 2966 N N . LEU B 1 108 ? -3.132 -3.604 28.554 1.00 12.87 108 LEU B N 1
ATOM 2967 C CA . LEU B 1 108 ? -2.892 -2.227 28.981 1.00 13.76 108 LEU B CA 1
ATOM 2968 C C . LEU B 1 108 ? -3.552 -2.031 30.340 1.00 14.91 108 LEU B C 1
ATOM 2969 O O . LEU B 1 108 ? -4.711 -2.420 30.519 1.00 16.98 108 LEU B O 1
ATOM 2974 N N . GLN B 1 109 ? -2.823 -1.442 31.285 1.00 13.95 109 GLN B N 1
ATOM 2975 C CA . GLN B 1 109 ? -3.371 -1.068 32.582 1.00 14.09 109 GLN B CA 1
ATOM 2976 C C . GLN B 1 109 ? -3.232 0.438 32.753 1.00 15.18 109 GLN B C 1
ATOM 2977 O O . GLN B 1 109 ? -2.157 0.988 32.502 1.00 17.23 109 GLN B O 1
ATOM 2983 N N . ILE B 1 110 ? -4.306 1.096 33.194 1.00 15.51 110 ILE B N 1
ATOM 2984 C CA . ILE B 1 110 ? -4.300 2.540 33.433 1.00 16.94 110 ILE B CA 1
ATOM 2985 C C . ILE B 1 110 ? -4.862 2.807 34.823 1.00 15.80 110 ILE B C 1
ATOM 2986 O O . ILE B 1 110 ? -5.938 2.310 35.172 1.00 18.33 110 ILE B O 1
ATOM 2991 N N . ASP B 1 111 ? -4.143 3.607 35.608 1.00 17.79 111 ASP B N 1
ATOM 2992 C CA . ASP B 1 111 ? -4.620 4.059 36.911 1.00 17.56 111 ASP B CA 1
ATOM 2993 C C . ASP B 1 111 ? -4.626 5.581 36.891 1.00 16.59 111 ASP B C 1
ATOM 2994 O O . ASP B 1 111 ? -3.565 6.210 36.900 1.00 16.33 111 ASP B O 1
ATOM 2999 N N . GLU B 1 112 ? -5.833 6.161 36.841 1.00 17.15 112 GLU B N 1
ATOM 3000 C CA . GLU B 1 112 ? -5.954 7.605 36.698 1.00 18.61 112 GLU B CA 1
ATOM 3001 C C . GLU B 1 112 ? -5.541 8.347 37.967 1.00 20.53 112 GLU B C 1
ATOM 3002 O O . GLU B 1 112 ? -5.016 9.461 37.879 1.00 22.95 112 GLU B O 1
ATOM 3008 N N . GLU B 1 113 ? -5.757 7.749 39.143 1.00 19.43 113 GLU B N 1
ATOM 3009 C CA . GLU B 1 113 ? -5.352 8.400 40.391 1.00 18.17 113 GLU B CA 1
ATOM 3010 C C . GLU B 1 113 ? -3.844 8.448 40.539 1.00 19.44 113 GLU B C 1
ATOM 3011 O O . GLU B 1 113 ? -3.315 9.367 41.178 1.00 20.96 113 GLU B O 1
ATOM 3017 N N . LYS B 1 114 ? -3.130 7.469 39.984 1.00 16.50 114 LYS B N 1
ATOM 3018 C CA . LYS B 1 114 ? -1.677 7.492 39.986 1.00 18.81 114 LYS B CA 1
ATOM 3019 C C . LYS B 1 114 ? -1.102 8.164 38.746 1.00 19.29 114 LYS B C 1
ATOM 3020 O O . LYS B 1 114 ? 0.110 8.402 38.697 1.00 22.01 114 LYS B O 1
ATOM 3026 N N . LYS B 1 115 ? -1.949 8.486 37.766 1.00 19.34 115 LYS B N 1
ATOM 3027 C CA . LYS B 1 115 ? -1.523 8.903 36.428 1.00 20.13 115 LYS B CA 1
ATOM 3028 C C . LYS B 1 115 ? -0.420 7.978 35.919 1.00 19.29 115 LYS B C 1
ATOM 3029 O O . LYS B 1 115 ? 0.687 8.398 35.575 1.00 19.20 115 LYS B O 1
ATOM 3035 N N . LEU B 1 116 ? -0.749 6.684 35.908 1.00 16.61 116 LEU B N 1
ATOM 3036 C CA . LEU B 1 116 ? 0.187 5.613 35.599 1.00 15.01 116 LEU B CA 1
ATOM 3037 C C . LEU B 1 116 ? -0.412 4.696 34.542 1.00 13.74 116 LEU B C 1
ATOM 3038 O O . LEU B 1 116 ? -1.544 4.230 34.691 1.00 15.39 116 LEU B O 1
ATOM 3043 N N . VAL B 1 117 ? 0.370 4.427 33.496 1.00 14.48 117 VAL B N 1
ATOM 3044 C CA . VAL B 1 117 ? 0.007 3.506 32.424 1.00 16.79 117 VAL B CA 1
ATOM 3045 C C . VAL B 1 117 ? 1.047 2.402 32.377 1.00 15.09 117 VAL B C 1
ATOM 3046 O O . VAL B 1 117 ? 2.241 2.667 32.552 1.00 14.91 117 VAL B O 1
ATOM 3050 N N . MET B 1 118 ? 0.611 1.154 32.137 1.00 13.43 118 MET B N 1
ATOM 3051 C CA . MET B 1 118 ? 1.590 0.087 31.971 1.00 13.23 118 MET B CA 1
ATOM 3052 C C . MET B 1 118 ? 1.193 -0.753 30.750 1.00 13.32 118 MET B C 1
ATOM 3053 O O . MET B 1 118 ? 0.014 -1.050 30.544 1.00 13.57 118 MET B O 1
ATOM 3058 N N . ALA B 1 119 ? 2.180 -1.112 29.936 1.00 13.92 119 ALA B N 1
ATOM 3059 C CA . ALA B 1 119 ? 2.028 -2.120 28.894 1.00 13.44 119 ALA B CA 1
ATOM 3060 C C . ALA B 1 119 ? 3.360 -2.839 28.799 1.00 14.50 119 ALA B C 1
ATOM 3061 O O . ALA B 1 119 ? 4.367 -2.382 29.351 1.00 15.39 119 ALA B O 1
ATOM 3063 N N . HIS B 1 120 ? 3.376 -3.988 28.118 1.00 13.34 120 HIS B N 1
ATOM 3064 C CA . HIS B 1 120 ? 4.593 -4.794 28.159 1.00 12.92 120 HIS B CA 1
ATOM 3065 C C . HIS B 1 120 ? 5.773 -4.044 27.551 1.00 14.61 120 HIS B C 1
ATOM 3066 O O . HIS B 1 120 ? 6.849 -3.955 28.159 1.00 13.98 120 HIS B O 1
ATOM 3073 N N . ALA B 1 121 ? 5.603 -3.524 26.327 1.00 14.24 121 ALA B N 1
ATOM 3074 C CA . ALA B 1 121 ? 6.695 -2.869 25.620 1.00 14.25 121 ALA B CA 1
ATOM 3075 C C . ALA B 1 121 ? 6.681 -1.356 25.776 1.00 14.95 121 ALA B C 1
ATOM 3076 O O . ALA B 1 121 ? 7.686 -0.712 25.472 1.00 17.59 121 ALA B O 1
ATOM 3078 N N . GLY B 1 122 ? 5.584 -0.778 26.249 1.00 14.75 122 GLY B N 1
ATOM 3079 C CA . GLY B 1 122 ? 5.486 0.666 26.351 1.00 14.48 122 GLY B CA 1
ATOM 3080 C C . GLY B 1 122 ? 4.321 1.167 25.529 1.00 15.84 122 GLY B C 1
ATOM 3081 O O . GLY B 1 122 ? 3.428 0.386 25.177 1.00 16.86 122 GLY B O 1
ATOM 3082 N N . ILE B 1 123 ? 4.310 2.469 25.225 1.00 15.24 123 ILE B N 1
ATOM 3083 C CA . ILE B 1 123 ? 3.246 3.094 24.441 1.00 16.25 123 ILE B CA 1
ATOM 3084 C C . ILE B 1 123 ? 3.904 3.758 23.240 1.00 15.92 123 ILE B C 1
ATOM 3085 O O . ILE B 1 123 ? 4.717 4.677 23.406 1.00 17.94 123 ILE B O 1
ATOM 3090 N N . THR B 1 124 ? 3.577 3.289 22.033 1.00 15.06 124 THR B N 1
ATOM 3091 C CA . THR B 1 124 ? 4.176 3.918 20.862 1.00 16.25 124 THR B CA 1
ATOM 3092 C C . THR B 1 124 ? 3.857 5.409 20.857 1.00 15.44 124 THR B C 1
ATOM 3093 O O . THR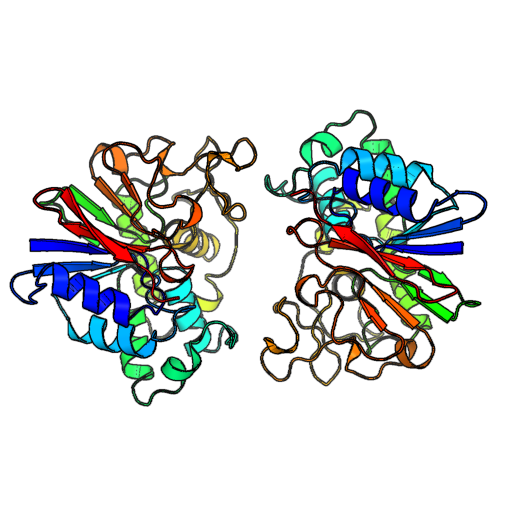 B 1 124 ? 2.725 5.808 21.170 1.00 15.52 124 THR B O 1
ATOM 3097 N N . PRO B 1 125 ? 4.814 6.258 20.466 1.00 15.46 125 PRO B N 1
ATOM 3098 C CA . PRO B 1 125 ? 4.523 7.697 20.381 1.00 17.32 125 PRO B CA 1
ATOM 3099 C C . PRO B 1 125 ? 3.473 8.028 19.333 1.00 19.03 125 PRO B C 1
ATOM 3100 O O . PRO B 1 125 ? 2.960 9.155 19.321 1.00 20.11 125 PRO B O 1
ATOM 3104 N N . GLN B 1 126 ? 3.124 7.085 18.465 1.00 17.32 126 GLN B N 1
ATOM 3105 C CA . GLN B 1 126 ? 2.074 7.340 17.489 1.00 16.16 126 GLN B CA 1
ATOM 3106 C C . GLN B 1 126 ? 0.677 7.233 18.079 1.00 16.34 126 GLN B C 1
ATOM 3107 O O . GLN B 1 126 ? -0.304 7.510 17.375 1.00 19.18 126 GLN B O 1
ATOM 3113 N N . TRP B 1 127 ? 0.551 6.848 19.348 1.00 16.88 127 TRP B N 1
ATOM 3114 C CA . TRP B 1 127 ? -0.750 6.674 19.972 1.00 17.12 127 TRP B CA 1
ATOM 3115 C C . TRP B 1 127 ? -0.987 7.724 21.040 1.00 20.24 127 TRP B C 1
ATOM 3116 O O . TRP B 1 127 ? -0.123 7.963 21.888 1.00 20.55 127 TRP B O 1
ATOM 3127 N N . ASP B 1 128 ? -2.182 8.292 21.033 1.00 18.71 128 ASP B N 1
ATOM 3128 C CA . ASP B 1 128 ? -2.691 8.963 22.215 1.00 19.26 128 ASP B CA 1
ATOM 3129 C C . ASP B 1 128 ? -3.403 7.957 23.121 1.00 19.83 128 ASP B C 1
ATOM 3130 O O . ASP B 1 128 ? -3.511 6.771 22.805 1.00 17.94 128 ASP B O 1
ATOM 3135 N N . LEU B 1 129 ? -3.820 8.414 24.305 1.00 20.35 129 LEU B N 1
ATOM 3136 C CA . LEU B 1 129 ? -4.355 7.465 25.283 1.00 20.93 129 LEU B CA 1
ATOM 3137 C C . LEU B 1 129 ? -5.633 6.812 24.787 1.00 21.31 129 LEU B C 1
ATOM 3138 O O . LEU B 1 129 ? -5.821 5.602 24.952 1.00 19.61 129 LEU B O 1
ATOM 3143 N N . GLN B 1 130 ? -6.529 7.589 24.172 1.00 19.45 130 GLN B N 1
ATOM 3144 C CA . GLN B 1 130 ? -7.796 7.020 23.726 1.00 23.01 130 GLN B CA 1
ATOM 3145 C C . GLN B 1 130 ? -7.569 5.946 22.672 1.00 18.37 130 GLN B C 1
ATOM 3146 O O . GLN B 1 130 ? -8.228 4.902 22.687 1.00 20.13 130 GLN B O 1
ATOM 3152 N N . THR B 1 131 ? -6.614 6.173 21.762 1.00 20.33 131 THR B N 1
ATOM 3153 C CA . THR B 1 131 ? -6.312 5.168 20.749 1.00 19.97 131 THR B CA 1
ATOM 3154 C C . THR B 1 131 ? -5.702 3.925 21.384 1.00 18.56 131 THR B C 1
ATOM 3155 O O . THR B 1 131 ? -6.081 2.793 21.045 1.00 18.10 131 THR B O 1
ATOM 3159 N N . ALA B 1 132 ? -4.767 4.115 22.319 1.00 18.57 132 ALA B N 1
ATOM 3160 C CA . ALA B 1 132 ? -4.185 2.959 22.995 1.00 15.41 132 ALA B CA 1
ATOM 3161 C C . ALA B 1 132 ? -5.265 2.136 23.688 1.00 17.45 132 ALA B C 1
ATOM 3162 O O . ALA B 1 132 ? -5.261 0.895 23.630 1.00 17.17 132 ALA B O 1
ATOM 3164 N N . LYS B 1 133 ? -6.213 2.810 24.343 1.00 16.87 133 LYS B N 1
ATOM 3165 C CA . LYS B 1 133 ? -7.286 2.102 25.038 1.00 17.55 133 LYS B CA 1
ATOM 3166 C C . LYS B 1 133 ? -8.153 1.318 24.066 1.00 20.77 133 LYS B C 1
ATOM 3167 O O . LYS B 1 133 ? -8.522 0.166 24.325 1.00 20.15 133 LYS B O 1
ATOM 3173 N N . GLU B 1 134 ? -8.522 1.947 22.951 1.00 18.45 134 GLU B N 1
ATOM 3174 C CA . GLU B 1 134 ? -9.368 1.272 21.977 1.00 21.28 134 GLU B CA 1
ATOM 3175 C C . GLU B 1 134 ? -8.643 0.082 21.367 1.00 17.40 134 GLU B C 1
ATOM 3176 O O . GLU B 1 134 ? -9.231 -0.989 21.184 1.00 19.01 134 GLU B O 1
ATOM 3182 N N . CYS B 1 135 ? -7.350 0.240 21.083 1.00 18.31 135 CYS B N 1
ATOM 3183 C CA . CYS B 1 135 ? -6.593 -0.855 20.491 1.00 16.62 135 CYS B CA 1
ATOM 3184 C C . CYS B 1 135 ? -6.443 -2.004 21.474 1.00 15.96 135 CYS B C 1
ATOM 3185 O O . CYS B 1 135 ? -6.539 -3.178 21.093 1.00 17.03 135 CYS B O 1
ATOM 3188 N N . ALA B 1 136 ? -6.180 -1.691 22.743 1.00 16.24 136 ALA B N 1
ATOM 3189 C CA . ALA B 1 136 ? -6.096 -2.759 23.731 1.00 16.48 136 ALA B CA 1
ATOM 3190 C C . ALA B 1 136 ? -7.421 -3.493 23.840 1.00 17.80 136 ALA B C 1
ATOM 3191 O O . ALA B 1 136 ? -7.455 -4.730 23.850 1.00 17.33 136 ALA B O 1
ATOM 3193 N N . ARG B 1 137 ? -8.526 -2.751 23.882 1.00 17.87 137 ARG B N 1
ATOM 3194 C CA . ARG B 1 137 ? -9.835 -3.386 23.981 1.00 18.44 137 ARG B CA 1
ATOM 3195 C C . ARG B 1 137 ? -10.082 -4.316 22.800 1.00 22.16 137 ARG B C 1
ATOM 3196 O O . ARG B 1 137 ? -10.627 -5.417 22.963 1.00 20.73 137 ARG B O 1
ATOM 3204 N N . ASP B 1 138 ? -9.668 -3.904 21.604 1.00 18.96 138 ASP B N 1
ATOM 3205 C CA . ASP B 1 138 ? -9.958 -4.709 20.424 1.00 20.87 138 ASP B CA 1
ATOM 3206 C C . ASP B 1 138 ? -9.198 -6.030 20.440 1.00 21.79 138 ASP B C 1
ATOM 3207 O O . ASP B 1 138 ? -9.762 -7.077 20.094 1.00 25.34 138 ASP B O 1
ATOM 3212 N N . VAL B 1 139 ? -7.918 -6.015 20.827 1.00 17.34 139 VAL B N 1
ATOM 3213 C CA . VAL B 1 139 ? -7.169 -7.264 20.814 1.00 18.28 139 VAL B CA 1
ATOM 3214 C C . VAL B 1 139 ? -7.548 -8.124 22.016 1.00 18.75 139 VAL B C 1
ATOM 3215 O O . VAL B 1 139 ? -7.616 -9.351 21.909 1.00 18.94 139 VAL B O 1
ATOM 3219 N N . GLU B 1 140 ? -7.807 -7.501 23.171 1.00 16.04 140 GLU B N 1
ATOM 3220 C CA . GLU B 1 140 ? -8.310 -8.259 24.317 1.00 16.06 140 GLU B CA 1
ATOM 3221 C C . GLU B 1 140 ? -9.596 -8.988 23.956 1.00 20.27 140 GLU B C 1
ATOM 3222 O O . GLU B 1 140 ? -9.819 -10.123 24.390 1.00 18.98 140 GLU B O 1
ATOM 3228 N N . ALA B 1 141 ? -10.430 -8.367 23.116 1.00 19.39 141 ALA B N 1
ATOM 3229 C CA . ALA B 1 141 ? -11.679 -9.004 22.717 1.00 22.07 141 ALA B CA 1
ATOM 3230 C C . ALA B 1 141 ? -11.422 -10.271 21.914 1.00 20.70 141 ALA B C 1
ATOM 3231 O O . ALA B 1 141 ? -12.084 -11.293 22.145 1.00 24.91 141 ALA B O 1
ATOM 3233 N N . VAL B 1 142 ? -10.456 -10.248 20.988 1.00 19.76 142 VAL B N 1
ATOM 3234 C CA . VAL B 1 142 ? -10.183 -11.450 20.197 1.00 21.05 142 VAL B CA 1
ATOM 3235 C C . VAL B 1 142 ? -9.544 -12.528 21.065 1.00 20.50 142 VAL B C 1
ATOM 3236 O O . VAL B 1 142 ? -9.844 -13.722 20.920 1.00 21.51 142 VAL B O 1
ATOM 3240 N N . LEU B 1 143 ? -8.652 -12.136 21.981 1.00 17.99 143 LEU B N 1
ATOM 3241 C CA . LEU B 1 143 ? -7.980 -13.125 22.813 1.00 17.83 143 LEU B CA 1
ATOM 3242 C C . LEU B 1 143 ? -8.937 -13.805 23.779 1.00 18.49 143 LEU B C 1
ATOM 3243 O O . LEU B 1 143 ? -8.731 -14.978 24.123 1.00 19.10 143 LEU B O 1
ATOM 3248 N N A SER B 1 144 ? -9.963 -13.079 24.242 0.45 17.72 144 SER B N 1
ATOM 3249 N N B SER B 1 144 ? -9.963 -13.095 24.241 0.55 17.72 144 SER B N 1
ATOM 3250 C CA A SER B 1 144 ? -10.966 -13.612 25.158 0.45 19.73 144 SER B CA 1
ATOM 3251 C CA B SER B 1 144 ? -10.935 -13.667 25.162 0.55 19.72 144 SER B CA 1
ATOM 3252 C C A SER B 1 144 ? -12.083 -14.356 24.446 0.45 21.37 144 SER B C 1
ATOM 3253 C C B SER B 1 144 ? -12.069 -14.386 24.449 0.55 21.36 144 SER B C 1
ATOM 3254 O O A SER B 1 144 ? -12.940 -14.943 25.120 0.45 23.35 144 SER B O 1
ATOM 3255 O O B SER B 1 144 ? -12.911 -15.000 25.115 0.55 23.40 144 SER B O 1
ATOM 3260 N N . SER B 1 145 ? -12.097 -14.341 23.121 1.00 22.19 145 SER B N 1
ATOM 3261 C CA . SER B 1 145 ? -13.167 -14.952 22.341 1.00 21.97 145 SER B CA 1
ATOM 3262 C C . SER B 1 145 ? -12.900 -16.434 22.090 1.00 22.06 145 SER B C 1
ATOM 3263 O O . SER B 1 145 ? -11.783 -16.933 22.232 1.00 19.51 145 SER B O 1
ATOM 3266 N N . ASP B 1 146 ? -13.952 -17.140 21.655 1.00 22.20 146 ASP B N 1
ATOM 3267 C CA . ASP B 1 146 ? -13.797 -18.548 21.330 1.00 21.63 146 ASP B CA 1
ATOM 3268 C C . ASP B 1 146 ? -12.900 -18.759 20.122 1.00 23.15 146 ASP B C 1
ATOM 3269 O O . ASP B 1 146 ? -12.371 -19.863 19.937 1.00 27.74 146 ASP B O 1
ATOM 3274 N N . SER B 1 147 ? -12.724 -17.730 19.305 1.00 21.72 147 SER B N 1
ATOM 3275 C CA . SER B 1 147 ? -11.934 -17.814 18.092 1.00 23.41 147 SER B CA 1
ATOM 3276 C C . SER B 1 147 ? -10.484 -17.414 18.309 1.00 23.53 147 SER B C 1
ATOM 3277 O O . SER B 1 147 ? -9.779 -17.125 17.342 1.00 21.34 147 SER B O 1
ATOM 3280 N N . TYR B 1 148 ? -10.014 -17.397 19.554 1.00 21.10 148 TYR B N 1
ATOM 3281 C CA . TYR B 1 148 ? -8.666 -16.894 19.786 1.00 22.03 148 TYR B CA 1
ATOM 3282 C C . TYR B 1 148 ? -7.564 -17.661 19.047 1.00 20.48 148 TYR B C 1
ATOM 3283 O O . TYR B 1 148 ? -6.546 -17.024 18.728 1.00 22.19 148 TYR B O 1
ATOM 3292 N N . PRO B 1 149 ? -7.683 -18.957 18.719 1.00 18.81 149 PRO B N 1
ATOM 3293 C CA . PRO B 1 149 ? -6.593 -19.598 17.956 1.00 20.98 149 PRO B CA 1
ATOM 3294 C C . PRO B 1 149 ? -6.400 -18.965 16.587 1.00 22.35 149 PRO B C 1
ATOM 3295 O O . PRO B 1 149 ? -5.266 -18.730 16.143 1.00 19.91 149 PRO B O 1
ATOM 3299 N N A PHE B 1 150 ? -7.498 -18.672 15.891 0.47 24.08 150 PHE B N 1
ATOM 3300 N N B PHE B 1 150 ? -7.505 -18.693 15.897 0.53 24.09 150 PHE B N 1
ATOM 3301 C CA A PHE B 1 150 ? -7.396 -17.992 14.606 0.47 22.01 150 PHE B CA 1
ATOM 3302 C CA B PHE B 1 150 ? -7.418 -18.032 14.604 0.53 22.02 150 PHE B CA 1
ATOM 3303 C C A PHE B 1 150 ? -6.643 -16.689 14.761 0.47 21.49 150 PHE B C 1
ATOM 3304 C C B PHE B 1 150 ? -6.703 -16.686 14.727 0.53 21.47 150 PHE B C 1
ATOM 3305 O O A PHE B 1 150 ? -5.741 -16.364 13.978 0.47 22.11 150 PHE B O 1
ATOM 3306 O O B PHE B 1 150 ? -5.848 -16.347 13.901 0.53 22.24 150 PHE B O 1
ATOM 3321 N N . PHE B 1 151 ? -7.005 -15.924 15.780 1.00 21.27 151 PHE B N 1
ATOM 3322 C CA . PHE B 1 151 ? -6.380 -14.631 15.959 1.00 24.24 151 PHE B CA 1
ATOM 3323 C C . PHE B 1 151 ? -4.912 -14.759 16.356 1.00 23.51 151 PHE B C 1
ATOM 3324 O O . PHE B 1 151 ? -4.074 -13.996 15.872 1.00 25.28 151 PHE B O 1
ATOM 3332 N N . LEU B 1 152 ? -4.568 -15.717 17.219 1.00 19.37 152 LEU B N 1
ATOM 3333 C CA . LEU B 1 152 ? -3.157 -15.912 17.543 1.00 19.69 152 LEU B CA 1
ATOM 3334 C C . LEU B 1 152 ? -2.335 -16.199 16.290 1.00 23.83 152 LEU B C 1
ATOM 3335 O O . LEU B 1 152 ? -1.187 -15.753 16.173 1.00 25.00 152 LEU B O 1
ATOM 3340 N N . ASP B 1 153 ? -2.899 -16.952 15.337 1.00 18.66 153 ASP B N 1
ATOM 3341 C CA . ASP B 1 153 ? -2.161 -17.227 14.109 1.00 18.92 153 ASP B CA 1
ATOM 3342 C C . ASP B 1 153 ? -2.056 -15.974 13.251 1.00 20.45 153 ASP B C 1
ATOM 3343 O O . ASP B 1 153 ? -1.010 -15.709 12.647 1.00 22.58 153 ASP B O 1
ATOM 3348 N N . ALA B 1 154 ? -3.130 -15.184 13.217 1.00 20.14 154 ALA B N 1
ATOM 3349 C CA . ALA B 1 154 ? -3.187 -13.945 12.446 1.00 23.38 154 ALA B CA 1
ATOM 3350 C C . ALA B 1 154 ? -2.330 -12.840 13.040 1.00 26.85 154 ALA B C 1
ATOM 3351 O O . ALA B 1 154 ? -1.951 -11.911 12.317 1.00 25.68 154 ALA B O 1
ATOM 3353 N N A MET B 1 155 ? -2.025 -12.911 14.342 0.47 23.68 155 MET B N 1
ATOM 3354 N N B MET B 1 155 ? -2.023 -12.908 14.334 0.53 23.67 155 MET B N 1
ATOM 3355 C CA A MET B 1 155 ? -1.247 -11.862 14.994 0.47 24.15 155 MET B CA 1
ATOM 3356 C CA B MET B 1 155 ? -1.286 -11.820 14.957 0.53 24.10 155 MET B CA 1
ATOM 3357 C C A MET B 1 155 ? 0.180 -11.808 14.484 0.47 21.58 155 MET B C 1
ATOM 3358 C C B MET B 1 155 ? 0.190 -11.829 14.561 0.53 21.61 155 MET B C 1
ATOM 3359 O O A MET B 1 155 ? 0.827 -10.760 14.592 0.47 24.81 155 MET B O 1
ATOM 3360 O O B MET B 1 155 ? 0.874 -10.821 14.775 0.53 24.88 155 MET B O 1
ATOM 3369 N N . TYR B 1 156 ? 0.686 -12.916 13.956 1.00 20.83 156 TYR B N 1
ATOM 3370 C CA . TYR B 1 156 ? 2.082 -12.991 13.536 1.00 20.38 156 TYR B CA 1
ATOM 3371 C C . TYR B 1 156 ? 2.338 -12.111 12.316 1.00 25.32 156 TYR B C 1
ATOM 3372 O O . TYR B 1 156 ? 1.593 -12.165 11.333 1.00 25.55 156 TYR B O 1
ATOM 3381 N N . GLY B 1 157 ? 3.413 -11.347 12.362 1.00 24.99 157 GLY B N 1
ATOM 3382 C CA . GLY B 1 157 ? 3.780 -10.485 11.253 1.00 24.20 157 GLY B CA 1
ATOM 3383 C C . GLY B 1 157 ? 4.579 -9.292 11.733 1.00 22.62 157 GLY B C 1
ATOM 3384 O O . GLY B 1 157 ? 4.517 -8.885 12.895 1.00 20.67 157 GLY B O 1
ATOM 3385 N N . ASP B 1 158 ? 5.379 -8.732 10.818 1.00 20.74 158 ASP B N 1
ATOM 3386 C CA . ASP B 1 158 ? 6.216 -7.578 11.131 1.00 19.45 158 ASP B CA 1
ATOM 3387 C C . ASP B 1 158 ? 5.763 -6.291 10.460 1.00 21.05 158 ASP B C 1
ATOM 3388 O O . ASP B 1 158 ? 6.404 -5.254 10.666 1.00 23.79 158 ASP B O 1
ATOM 3393 N N . MET B 1 159 ? 4.678 -6.314 9.692 1.00 20.22 159 MET B N 1
ATOM 3394 C CA . MET B 1 159 ? 4.131 -5.166 8.992 1.00 20.64 159 MET B CA 1
ATOM 3395 C C . MET B 1 159 ? 2.626 -5.135 9.201 1.00 20.90 159 MET B C 1
ATOM 3396 O O . MET B 1 159 ? 2.018 -6.181 9.437 1.00 22.21 159 MET B O 1
ATOM 3401 N N . PRO B 1 160 ? 1.999 -3.964 9.112 1.00 19.88 160 PRO B N 1
ATOM 3402 C CA . PRO B 1 160 ? 2.581 -2.632 8.919 1.00 19.12 160 PRO B CA 1
ATOM 3403 C C . PRO B 1 160 ? 3.245 -2.142 10.185 1.00 20.86 160 PRO B C 1
ATOM 3404 O O . PRO B 1 160 ? 2.979 -2.635 11.284 1.00 19.49 160 PRO B O 1
ATOM 3408 N N A ASN B 1 161 ? 4.114 -1.145 10.054 0.60 20.26 161 ASN B N 1
ATOM 3409 N N B ASN B 1 161 ? 4.096 -1.123 10.048 0.40 20.32 161 ASN B N 1
ATOM 3410 C CA A ASN B 1 161 ? 4.841 -0.595 11.187 0.60 20.12 161 ASN B CA 1
ATOM 3411 C CA B ASN B 1 161 ? 4.852 -0.574 11.163 0.40 20.11 161 ASN B CA 1
ATOM 3412 C C A ASN B 1 161 ? 4.552 0.885 11.430 0.60 19.06 161 ASN B C 1
ATOM 3413 C C B ASN B 1 161 ? 4.509 0.874 11.468 0.40 19.10 161 ASN B C 1
ATOM 3414 O O A ASN B 1 161 ? 5.216 1.508 12.278 0.60 18.64 161 ASN B O 1
ATOM 3415 O O B ASN B 1 161 ? 5.126 1.472 12.363 0.40 18.53 161 ASN B O 1
ATOM 3424 N N . ASN B 1 162 ? 3.542 1.447 10.763 1.00 20.21 162 ASN B N 1
ATOM 3425 C CA . ASN B 1 162 ? 3.083 2.809 10.980 1.00 20.99 162 ASN B CA 1
ATOM 3426 C C . ASN B 1 162 ? 1.622 2.789 11.370 1.00 22.16 162 ASN B C 1
ATOM 3427 O O . ASN B 1 162 ? 0.800 2.248 10.621 1.00 23.43 162 ASN B O 1
ATOM 3432 N N . TRP B 1 163 ? 1.278 3.438 12.474 1.00 19.56 163 TRP B N 1
ATOM 3433 C CA . TRP B 1 163 ? -0.123 3.527 12.848 1.00 19.62 163 TRP B CA 1
ATOM 3434 C C . TRP B 1 163 ? -0.880 4.501 11.955 1.00 22.21 163 TRP B C 1
ATOM 3435 O O . TRP B 1 163 ? -0.376 5.573 11.604 1.00 22.63 163 TRP B O 1
ATOM 3446 N N . SER B 1 164 ? -2.109 4.121 11.597 1.00 19.75 164 SER B N 1
ATOM 3447 C CA . SER B 1 164 ? -3.089 5.043 11.047 1.00 21.68 164 SER B CA 1
ATOM 3448 C C . SER B 1 164 ? -4.458 4.587 11.518 1.00 20.82 164 SER B C 1
ATOM 3449 O O . SER B 1 164 ? -4.704 3.374 11.571 1.00 20.02 164 SER B O 1
ATOM 3452 N N . PRO B 1 165 ? -5.364 5.509 11.854 1.00 20.30 165 PRO B N 1
ATOM 3453 C CA . PRO B 1 165 ? -6.757 5.109 12.104 1.00 21.27 165 PRO B CA 1
ATOM 3454 C C . PRO B 1 165 ? -7.389 4.422 10.913 1.00 24.24 165 PRO B C 1
ATOM 3455 O O . PRO B 1 165 ? -8.422 3.761 11.069 1.00 26.26 165 PRO B O 1
ATOM 3459 N N . GLU B 1 166 ? -6.803 4.570 9.724 1.00 24.99 166 GLU B N 1
ATOM 3460 C CA . GLU B 1 166 ? -7.325 3.953 8.517 1.00 26.58 166 GLU B CA 1
ATOM 3461 C C . GLU B 1 166 ? -6.940 2.490 8.386 1.00 22.19 166 GLU B C 1
ATOM 3462 O O . GLU B 1 166 ? -7.465 1.802 7.501 1.00 23.45 166 GLU B O 1
ATOM 3468 N N . LEU B 1 167 ? -6.033 1.995 9.227 1.00 18.66 167 LEU B N 1
ATOM 3469 C CA . LEU B 1 167 ? -5.666 0.594 9.140 1.00 21.01 167 LEU B CA 1
ATOM 3470 C C . LEU B 1 167 ? -6.891 -0.272 9.369 1.00 21.73 167 LEU B C 1
ATOM 3471 O O . LEU B 1 167 ? -7.756 0.050 10.191 1.00 21.39 167 LEU B O 1
ATOM 3476 N N . ARG B 1 168 ? -6.950 -1.381 8.642 1.00 21.41 168 ARG B N 1
ATOM 3477 C CA . ARG B 1 168 ? -8.059 -2.314 8.740 1.00 21.59 168 ARG B CA 1
ATOM 3478 C C . ARG B 1 168 ? -7.521 -3.736 8.749 1.00 24.78 168 ARG B C 1
ATOM 3479 O O . ARG B 1 168 ? -6.412 -4.012 8.283 1.00 26.42 168 ARG B O 1
ATOM 3487 N N . GLY B 1 169 ? -8.333 -4.643 9.279 1.00 21.97 169 GLY B N 1
ATOM 3488 C CA . GLY B 1 169 ? -8.069 -6.053 9.078 1.00 20.15 169 GLY B CA 1
ATOM 3489 C C . GLY B 1 169 ? -6.811 -6.550 9.770 1.00 19.29 169 GLY B C 1
ATOM 3490 O O . GLY B 1 169 ? -6.434 -6.083 10.851 1.00 20.65 169 GLY B O 1
ATOM 3491 N N . LEU B 1 170 ? -6.175 -7.538 9.129 1.00 18.54 170 LEU B N 1
ATOM 3492 C CA . LEU B 1 170 ? -5.007 -8.201 9.713 1.00 15.78 170 LEU B CA 1
ATOM 3493 C C . LEU B 1 170 ? -3.909 -7.207 10.038 1.00 18.41 170 LEU B C 1
ATOM 3494 O O . LEU B 1 170 ? -3.251 -7.317 11.084 1.00 19.09 170 LEU B O 1
ATOM 3499 N N . GLY B 1 171 ? -3.682 -6.233 9.161 1.00 18.22 171 GLY B N 1
ATOM 3500 C CA . GLY B 1 171 ? -2.603 -5.290 9.414 1.00 18.15 171 GLY B CA 1
ATOM 3501 C C . GLY B 1 171 ? -2.842 -4.479 10.672 1.00 18.92 171 GLY B C 1
ATOM 3502 O O . GLY B 1 171 ? -1.908 -4.183 11.422 1.00 17.41 171 GLY B O 1
ATOM 3503 N N . ARG B 1 172 ? -4.094 -4.107 10.924 1.00 17.03 172 ARG B N 1
ATOM 3504 C CA . ARG B 1 172 ? -4.410 -3.372 12.144 1.00 16.96 172 ARG B CA 1
ATOM 3505 C C . ARG B 1 172 ? -4.085 -4.200 13.380 1.00 17.08 172 ARG B C 1
ATOM 3506 O O . ARG B 1 172 ? -3.433 -3.704 14.310 1.00 17.25 172 ARG B O 1
ATOM 3514 N N . LEU B 1 173 ? -4.545 -5.462 13.421 1.00 16.87 173 LEU B N 1
ATOM 3515 C CA . LEU B 1 173 ? -4.280 -6.276 14.608 1.00 18.51 173 LEU B CA 1
ATOM 3516 C C . LEU B 1 173 ? -2.817 -6.585 14.792 1.00 15.46 173 LEU B C 1
ATOM 3517 O O . LEU B 1 173 ? -2.340 -6.620 15.932 1.00 15.95 173 LEU B O 1
ATOM 3522 N N . ARG B 1 174 ? -2.095 -6.804 13.704 1.00 16.20 174 ARG B N 1
ATOM 3523 C CA . ARG B 1 174 ? -0.667 -7.065 13.814 1.00 14.91 174 ARG B CA 1
ATOM 3524 C C . ARG B 1 174 ? 0.067 -5.845 14.350 1.00 16.02 174 ARG B C 1
ATOM 3525 O O . ARG B 1 174 ? 0.929 -5.973 15.230 1.00 14.81 174 ARG B O 1
ATOM 3533 N N . PHE B 1 175 ? -0.259 -4.646 13.854 1.00 15.44 175 PHE B N 1
ATOM 3534 C CA . PHE B 1 175 ? 0.404 -3.462 14.393 1.00 14.98 175 PHE B CA 1
ATOM 3535 C C . PHE B 1 175 ? 0.148 -3.337 15.886 1.00 16.04 175 PHE B C 1
ATOM 3536 O O . PHE B 1 175 ? 1.074 -3.086 16.666 1.00 15.07 175 PHE B O 1
ATOM 3544 N N . ILE B 1 176 ? -1.120 -3.474 16.296 1.00 15.21 176 ILE B N 1
ATOM 3545 C CA . ILE B 1 176 ? -1.472 -3.325 17.707 1.00 15.29 176 ILE B CA 1
ATOM 3546 C C . ILE B 1 176 ? -0.682 -4.308 18.556 1.00 16.72 176 ILE B C 1
ATOM 3547 O O . ILE B 1 176 ? -0.103 -3.948 19.592 1.00 14.73 176 ILE B O 1
ATOM 3552 N N . THR B 1 177 ? -0.652 -5.569 18.130 1.00 15.04 177 THR B N 1
ATOM 3553 C CA . THR B 1 177 ? 0.077 -6.583 18.876 1.00 14.62 177 THR B CA 1
ATOM 3554 C C . THR B 1 177 ? 1.550 -6.228 18.979 1.00 14.67 177 THR B C 1
ATOM 3555 O O . THR B 1 177 ? 2.140 -6.309 20.064 1.00 14.74 177 THR B O 1
ATOM 3559 N N . ASN B 1 178 ? 2.155 -5.784 17.872 1.00 14.47 178 ASN B N 1
ATOM 3560 C CA . ASN B 1 178 ? 3.577 -5.460 17.878 1.00 14.07 178 ASN B CA 1
ATOM 3561 C C . ASN B 1 178 ? 3.868 -4.236 18.736 1.00 15.50 178 ASN B C 1
ATOM 3562 O O . ASN B 1 178 ? 4.876 -4.210 19.458 1.00 14.44 178 ASN B O 1
ATOM 3567 N N . ALA B 1 179 ? 3.009 -3.210 18.662 1.00 13.58 179 ALA B N 1
ATOM 3568 C CA . ALA B 1 179 ? 3.213 -2.014 19.476 1.00 13.94 179 ALA B CA 1
ATOM 3569 C C . ALA B 1 179 ? 3.171 -2.326 20.970 1.00 14.95 179 ALA B C 1
ATOM 3570 O O . ALA B 1 179 ? 4.018 -1.838 21.732 1.00 15.68 179 ALA B O 1
ATOM 3572 N N . PHE B 1 180 ? 2.202 -3.131 21.415 1.00 13.59 180 PHE B N 1
ATOM 3573 C CA . PHE B 1 180 ? 2.099 -3.403 22.854 1.00 13.56 180 PHE B CA 1
ATOM 3574 C C . PHE B 1 180 ? 3.141 -4.398 23.347 1.00 13.95 180 PHE B C 1
ATOM 3575 O O . PHE B 1 180 ? 3.552 -4.312 24.513 1.00 13.25 180 PHE B O 1
ATOM 3583 N N . THR B 1 181 ? 3.550 -5.380 22.532 1.00 14.09 181 THR B N 1
ATOM 3584 C CA . THR B 1 181 ? 4.316 -6.506 23.054 1.00 13.45 181 THR B CA 1
ATOM 3585 C C . THR B 1 181 ? 5.697 -6.716 22.450 1.00 13.44 181 THR B C 1
ATOM 3586 O O . THR B 1 181 ? 6.458 -7.524 22.995 1.00 14.41 181 THR B O 1
ATOM 3590 N N . ARG B 1 182 ? 6.065 -6.016 21.366 1.00 13.80 182 ARG B N 1
ATOM 3591 C CA . ARG B 1 182 ? 7.368 -6.252 20.753 1.00 14.42 182 ARG B CA 1
ATOM 3592 C C . ARG B 1 182 ? 8.209 -5.002 20.574 1.00 15.12 182 ARG B C 1
ATOM 3593 O O . ARG B 1 182 ? 9.428 -5.126 20.383 1.00 15.40 182 ARG B O 1
ATOM 3601 N N . MET B 1 183 ? 7.613 -3.816 20.665 1.00 15.19 183 MET B N 1
ATOM 3602 C CA . MET B 1 183 ? 8.275 -2.556 20.337 1.00 15.31 183 MET B CA 1
ATOM 3603 C C . MET B 1 183 ? 9.537 -2.342 21.178 1.00 15.35 183 MET B C 1
ATOM 3604 O O . MET B 1 183 ? 9.543 -2.550 22.406 1.00 15.33 183 MET B O 1
ATOM 3609 N N . ARG B 1 184 ? 10.594 -1.875 20.520 1.00 14.87 184 ARG B N 1
ATOM 3610 C CA . ARG B 1 184 ? 11.744 -1.280 21.203 1.00 14.32 184 ARG B CA 1
ATOM 3611 C C . ARG B 1 184 ? 12.120 0.011 20.483 1.00 14.88 184 ARG B C 1
ATOM 3612 O O . ARG B 1 184 ? 11.874 1.115 20.984 1.00 15.74 184 ARG B O 1
ATOM 3620 N N . PHE B 1 185 ? 12.679 -0.125 19.284 1.00 16.26 185 PHE B N 1
ATOM 3621 C CA . PHE B 1 185 ? 13.181 1.016 18.533 1.00 15.39 185 PHE B CA 1
ATOM 3622 C C . PHE B 1 185 ? 12.159 1.576 17.562 1.00 17.33 185 PHE B C 1
ATOM 3623 O O . PHE B 1 185 ? 11.337 0.847 16.990 1.00 17.78 185 PHE B O 1
ATOM 3631 N N . CYS B 1 186 ? 12.261 2.891 17.346 1.00 17.98 186 CYS B N 1
ATOM 3632 C CA . CYS B 1 186 ? 11.455 3.612 16.377 1.00 17.40 186 CYS B CA 1
ATOM 3633 C C . CYS B 1 186 ? 12.357 4.359 15.403 1.00 17.79 186 CYS B C 1
ATOM 3634 O O . CYS B 1 186 ? 13.464 4.794 15.753 1.00 18.28 186 CYS B O 1
ATOM 3637 N N . PHE B 1 187 ? 11.866 4.532 14.181 1.00 17.23 187 PHE B N 1
ATOM 3638 C CA . PHE B 1 187 ? 12.442 5.515 13.278 1.00 18.97 187 PHE B CA 1
ATOM 3639 C C . PHE B 1 187 ? 12.037 6.903 13.757 1.00 20.05 187 PHE B C 1
ATOM 3640 O O . PHE B 1 187 ? 11.116 7.052 14.560 1.00 20.24 187 PHE B O 1
ATOM 3648 N N . PRO B 1 188 ? 12.683 7.957 13.253 1.00 23.10 188 PRO B N 1
ATOM 3649 C CA . PRO B 1 188 ? 12.381 9.299 13.775 1.00 24.35 188 PRO B CA 1
ATOM 3650 C C . PRO B 1 188 ? 10.914 9.683 13.679 1.00 22.17 188 PRO B C 1
ATOM 3651 O O . PRO B 1 188 ? 10.413 10.397 14.554 1.00 23.24 188 PRO B O 1
ATOM 3655 N N . ASN B 1 189 ? 10.203 9.208 12.662 1.00 22.11 189 ASN B N 1
ATOM 3656 C CA . ASN B 1 189 ? 8.784 9.484 12.478 1.00 23.43 189 ASN B CA 1
ATOM 3657 C C . ASN B 1 189 ? 7.874 8.584 13.309 1.00 25.02 189 ASN B C 1
ATOM 3658 O O . ASN B 1 189 ? 6.649 8.647 13.156 1.00 24.84 189 ASN B O 1
ATOM 3663 N N . GLY B 1 190 ? 8.432 7.748 14.177 1.00 21.59 190 GLY B N 1
ATOM 3664 C CA . GLY B 1 190 ? 7.640 6.917 15.057 1.00 20.15 190 GLY B CA 1
ATOM 3665 C C . GLY B 1 190 ? 7.417 5.506 14.558 1.00 18.73 190 GLY B C 1
ATOM 3666 O O . GLY B 1 190 ? 6.914 4.674 15.319 1.00 18.82 190 GLY B O 1
ATOM 3667 N N . GLN B 1 191 ? 7.771 5.211 13.309 1.00 18.22 191 GLN B N 1
ATOM 3668 C CA . GLN B 1 191 ? 7.562 3.872 12.763 1.00 19.69 191 GLN B CA 1
ATOM 3669 C C . GLN B 1 191 ? 8.311 2.828 13.586 1.00 19.66 191 GLN B C 1
ATOM 3670 O O . GLN B 1 191 ? 9.457 3.039 13.997 1.00 19.24 191 GLN B O 1
ATOM 3676 N N . LEU B 1 192 ? 7.688 1.670 13.785 1.00 16.63 192 LEU B N 1
ATOM 3677 C CA . LEU B 1 192 ? 8.324 0.600 14.553 1.00 17.48 192 LEU B CA 1
ATOM 3678 C C . LEU B 1 192 ? 9.412 -0.103 13.745 1.00 18.80 192 LEU B C 1
ATOM 3679 O O . LEU B 1 192 ? 9.241 -0.386 12.552 1.00 19.84 192 LEU B O 1
ATOM 3684 N N . ASP B 1 193 ? 10.526 -0.401 14.402 1.00 17.97 193 ASP B N 1
ATOM 3685 C CA . ASP B 1 193 ? 11.493 -1.366 13.902 1.00 17.36 193 ASP B CA 1
ATOM 3686 C C . ASP B 1 193 ? 11.304 -2.685 14.643 1.00 18.86 193 ASP B C 1
ATOM 3687 O O . ASP B 1 193 ? 11.329 -2.723 15.879 1.00 19.47 193 ASP B O 1
ATOM 3692 N N . MET B 1 194 ? 11.134 -3.770 13.890 1.00 18.91 194 MET B N 1
ATOM 3693 C CA . MET B 1 194 ? 10.826 -5.062 14.488 1.00 19.67 194 MET B CA 1
ATOM 3694 C C . MET B 1 194 ? 12.034 -5.985 14.586 1.00 19.64 194 MET B C 1
ATOM 3695 O O . MET B 1 194 ? 11.861 -7.184 14.833 1.00 23.77 194 MET B O 1
ATOM 3700 N N . TYR B 1 195 ? 13.258 -5.463 14.430 1.00 19.23 195 TYR B N 1
ATOM 3701 C CA . TYR B 1 195 ? 14.419 -6.347 14.336 1.00 21.17 195 TYR B CA 1
ATOM 3702 C C . TYR B 1 195 ? 15.499 -6.073 15.370 1.00 21.94 195 TYR B C 1
ATOM 3703 O O . TYR B 1 195 ? 16.068 -7.025 15.910 1.00 26.09 195 TYR B O 1
ATOM 3712 N N . SER B 1 196 ? 15.802 -4.812 15.676 1.00 19.33 196 SER B N 1
ATOM 3713 C CA . SER B 1 196 ? 16.903 -4.513 16.587 1.00 19.53 196 SER B CA 1
ATOM 3714 C C . SER B 1 196 ? 16.468 -4.666 18.042 1.00 21.91 196 SER B C 1
ATOM 3715 O O . SER B 1 196 ? 15.451 -4.100 18.461 1.00 20.82 196 SER B O 1
ATOM 3718 N N . LYS B 1 197 ? 17.242 -5.436 18.816 1.00 20.67 197 LYS B N 1
ATOM 3719 C CA . LYS B 1 197 ? 16.921 -5.694 20.218 1.00 20.86 197 LYS B CA 1
ATOM 3720 C C . LYS B 1 197 ? 18.042 -5.288 21.166 1.00 23.10 197 LYS B C 1
ATOM 3721 O O . LYS B 1 197 ? 17.956 -5.569 22.370 1.00 24.39 197 LYS B O 1
ATOM 3727 N N . GLU B 1 198 ? 19.064 -4.598 20.670 1.00 22.59 198 GLU B N 1
ATOM 3728 C CA . GLU B 1 198 ? 20.227 -4.251 21.473 1.00 26.16 198 GLU B CA 1
ATOM 3729 C C . GLU B 1 198 ? 19.963 -2.985 22.287 1.00 25.18 198 GLU B C 1
ATOM 3730 O O . GLU B 1 198 ? 18.885 -2.386 22.224 1.00 22.44 198 GLU B O 1
ATOM 3736 N N . SER B 1 199 ? 20.963 -2.571 23.075 1.00 25.45 199 SER B N 1
ATOM 3737 C CA . SER B 1 199 ? 20.867 -1.324 23.822 1.00 23.58 199 SER B CA 1
ATOM 3738 C C . SER B 1 199 ? 20.859 -0.126 22.878 1.00 21.98 199 SER B C 1
ATOM 3739 O O . SER B 1 199 ? 21.346 -0.206 21.745 1.00 25.76 199 SER B O 1
ATOM 3742 N N . PRO B 1 200 ? 20.303 1.001 23.324 1.00 23.03 200 PRO B N 1
ATOM 3743 C CA . PRO B 1 200 ? 20.241 2.181 22.446 1.00 22.02 200 PRO B CA 1
ATOM 3744 C C . PRO B 1 200 ? 21.598 2.625 21.921 1.00 26.91 200 PRO B C 1
ATOM 3745 O O . PRO B 1 200 ? 21.700 3.048 20.762 1.00 27.25 200 PRO B O 1
ATOM 3749 N N . GLU B 1 201 ? 22.650 2.534 22.739 1.00 27.75 201 GLU B N 1
ATOM 3750 C CA . GLU B 1 201 ? 23.969 2.981 22.303 1.00 29.91 201 GLU B CA 1
ATOM 3751 C C . GLU B 1 201 ? 24.534 2.126 21.175 1.00 30.70 201 GLU B C 1
ATOM 3752 O O . GLU B 1 201 ? 25.392 2.601 20.427 1.00 35.97 201 GLU B O 1
ATOM 3754 N N . GLU B 1 202 ? 24.059 0.893 21.014 1.00 26.68 202 GLU B N 1
ATOM 3755 C CA . GLU B 1 202 ? 24.588 -0.028 20.018 1.00 26.69 202 GLU B CA 1
ATOM 3756 C C . GLU B 1 202 ? 23.702 -0.138 18.788 1.00 25.75 202 GLU B C 1
ATOM 3757 O O . GLU B 1 202 ? 24.059 -0.851 17.845 1.00 32.56 202 GLU B O 1
ATOM 3760 N N . ALA B 1 203 ? 22.597 0.574 18.756 1.00 24.06 203 ALA B N 1
ATOM 3761 C CA . ALA B 1 203 ? 21.648 0.389 17.672 1.00 24.33 203 ALA B CA 1
ATOM 3762 C C . ALA B 1 203 ? 22.098 1.129 16.416 1.00 23.50 203 ALA B C 1
ATOM 3763 O O . ALA B 1 203 ? 22.733 2.178 16.500 1.00 26.59 203 ALA B O 1
ATOM 3765 N N . PRO B 1 204 ? 21.730 0.627 15.243 1.00 24.58 204 PRO B N 1
ATOM 3766 C CA . PRO B 1 204 ? 22.107 1.317 14.003 1.00 24.56 204 PRO B CA 1
ATOM 3767 C C . PRO B 1 204 ? 21.272 2.571 13.797 1.00 27.74 204 PRO B C 1
ATOM 3768 O O . PRO B 1 204 ? 20.067 2.586 14.053 1.00 23.12 204 PRO B O 1
ATOM 3772 N N . ALA B 1 205 ? 21.917 3.629 13.311 1.00 26.92 205 ALA B N 1
ATOM 3773 C CA . ALA B 1 205 ? 21.164 4.808 12.926 1.00 25.17 205 ALA B CA 1
ATOM 3774 C C . ALA B 1 205 ? 20.159 4.423 11.845 1.00 25.43 205 ALA B C 1
ATOM 3775 O O . ALA B 1 205 ? 20.426 3.538 11.027 1.00 27.87 205 ALA B O 1
ATOM 3777 N N . PRO B 1 206 ? 19.003 5.094 11.792 1.00 24.06 206 PRO B N 1
ATOM 3778 C CA . PRO B 1 206 ? 18.561 6.207 12.631 1.00 25.30 206 PRO B CA 1
ATOM 3779 C C . PRO B 1 206 ? 17.690 5.789 13.805 1.00 23.85 206 PRO B C 1
ATOM 3780 O O . PRO B 1 206 ? 16.928 6.610 14.309 1.00 23.49 206 PRO B O 1
ATOM 3784 N N . LEU B 1 207 ? 17.802 4.547 14.265 1.00 22.26 207 LEU B N 1
ATOM 3785 C CA . LEU B 1 207 ? 16.885 4.047 15.283 1.00 20.30 207 LEU B CA 1
ATOM 3786 C C . LEU B 1 207 ? 17.113 4.712 16.633 1.00 20.25 207 LEU B C 1
ATOM 3787 O O . LEU B 1 207 ? 18.259 4.942 17.057 1.00 21.38 207 LEU B O 1
ATOM 3792 N N . LYS B 1 208 ? 16.012 5.014 17.312 1.00 17.40 208 LYS B N 1
ATOM 3793 C CA . LYS B 1 208 ? 16.019 5.557 18.663 1.00 19.71 208 LYS B CA 1
ATOM 3794 C C . LYS B 1 208 ? 14.966 4.841 19.496 1.00 18.99 208 LYS B C 1
ATOM 3795 O O . LYS B 1 208 ? 13.987 4.320 18.956 1.00 19.31 208 LYS B O 1
ATOM 3801 N N . PRO B 1 209 ? 15.126 4.812 20.810 1.00 18.05 209 PRO B N 1
ATOM 3802 C CA . PRO B 1 209 ? 14.080 4.207 21.645 1.00 18.37 209 PRO B CA 1
ATOM 3803 C C . PRO B 1 209 ? 12.736 4.899 21.469 1.00 17.38 209 PRO B C 1
ATOM 3804 O O . PRO B 1 209 ? 12.646 6.116 21.278 1.00 18.43 209 PRO B O 1
ATOM 3808 N N . TRP B 1 210 ? 11.668 4.101 21.556 1.00 17.46 210 TRP B N 1
ATOM 3809 C CA . TRP B 1 210 ? 10.321 4.649 21.473 1.00 16.71 210 TRP B CA 1
ATOM 3810 C C . TRP B 1 210 ? 10.106 5.786 22.464 1.00 18.53 210 TRP B C 1
ATOM 3811 O O . TRP B 1 210 ? 9.406 6.756 22.155 1.00 19.07 210 TRP B O 1
ATOM 3822 N N . PHE B 1 211 ? 10.715 5.698 23.651 1.00 16.95 211 PHE B N 1
ATOM 3823 C CA . PHE B 1 211 ? 10.465 6.702 24.676 1.00 18.64 211 PHE B CA 1
ATOM 3824 C C . PHE B 1 211 ? 11.291 7.966 24.467 1.00 19.53 211 PHE B C 1
ATOM 3825 O O . PHE B 1 211 ? 11.101 8.942 25.212 1.00 22.09 211 PHE B O 1
ATOM 3833 N N . ALA B 1 212 ? 12.179 7.974 23.475 1.00 19.14 212 ALA B N 1
ATOM 3834 C CA . ALA B 1 212 ? 12.957 9.156 23.121 1.00 19.09 212 ALA B CA 1
ATOM 3835 C C . ALA B 1 212 ? 12.240 10.044 22.117 1.00 25.34 212 ALA B C 1
ATOM 3836 O O . ALA B 1 212 ? 12.747 11.123 21.779 1.00 26.24 212 ALA B O 1
ATOM 3838 N N . ILE B 1 213 ? 11.083 9.621 21.633 1.00 20.97 213 ILE B N 1
ATOM 3839 C CA . ILE B 1 213 ? 10.269 10.394 20.703 1.00 23.51 213 ILE B CA 1
ATOM 3840 C C . ILE B 1 213 ? 9.079 10.946 21.475 1.00 25.77 213 ILE B C 1
ATOM 3841 O O . ILE B 1 213 ? 8.297 10.165 22.028 1.00 25.54 213 ILE B O 1
ATOM 3846 N N . PRO B 1 214 ? 8.868 12.260 21.504 1.00 30.05 214 PRO B N 1
ATOM 3847 C CA . PRO B 1 214 ? 7.769 12.803 22.310 1.00 33.05 214 PRO B CA 1
ATOM 3848 C C . PRO B 1 214 ? 6.429 12.258 21.839 1.00 26.63 214 PRO B C 1
ATOM 3849 O O . PRO B 1 214 ? 6.123 12.252 20.643 1.00 33.80 214 PRO B O 1
ATOM 3853 N N . GLY B 1 215 ? 5.657 11.740 22.790 1.00 29.21 215 GLY B N 1
ATOM 3854 C CA . GLY B 1 215 ? 4.354 11.192 22.506 1.00 26.94 215 GLY B CA 1
ATOM 3855 C C . GLY B 1 215 ? 3.335 11.699 23.502 1.00 21.59 215 GLY B C 1
ATOM 3856 O O . GLY B 1 215 ? 3.666 12.024 24.646 1.00 25.14 215 GLY B O 1
ATOM 3857 N N . PRO B 1 216 ? 2.069 11.763 23.093 1.00 20.90 216 PRO B N 1
ATOM 3858 C CA . PRO B 1 216 ? 1.062 12.409 23.951 1.00 21.36 216 PRO B CA 1
ATOM 3859 C C . PRO B 1 216 ? 0.802 11.687 25.267 1.00 23.32 216 PRO B C 1
ATOM 3860 O O . PRO B 1 216 ? 0.474 12.348 26.259 1.00 24.74 216 PRO B O 1
ATOM 3864 N N . VAL B 1 217 ? 0.914 10.360 25.318 1.00 18.86 217 VAL B N 1
ATOM 3865 C CA . VAL B 1 217 ? 0.633 9.664 26.570 1.00 19.78 217 VAL B CA 1
ATOM 3866 C C . VAL B 1 217 ? 1.702 9.991 27.598 1.00 25.37 217 VAL B C 1
ATOM 3867 O O . VAL B 1 217 ? 1.403 10.263 28.766 1.00 24.49 217 VAL B O 1
ATOM 3871 N N . ALA B 1 218 ? 2.966 9.947 27.179 1.00 27.14 218 ALA B N 1
ATOM 3872 C CA . ALA B 1 218 ? 4.072 10.205 28.088 1.00 27.91 218 ALA B CA 1
ATOM 3873 C C . ALA B 1 218 ? 4.048 11.625 28.630 1.00 30.83 218 ALA B C 1
ATOM 3874 O O . ALA B 1 218 ? 4.605 11.882 29.701 1.00 35.69 218 ALA B O 1
ATOM 3876 N N . GLU B 1 219 ? 3.415 12.561 27.918 1.00 33.86 219 GLU B N 1
ATOM 3877 C CA . GLU B 1 219 ? 3.381 13.934 28.399 1.00 32.13 219 GLU B CA 1
ATOM 3878 C C . GLU B 1 219 ? 2.434 14.103 29.583 1.00 37.30 219 GLU B C 1
ATOM 3879 O O . GLU B 1 219 ? 2.605 15.037 30.374 1.00 37.16 219 GLU B O 1
ATOM 3885 N N . GLU B 1 220 ? 1.459 13.207 29.739 1.00 28.70 220 GLU B N 1
ATOM 3886 C CA . GLU B 1 220 ? 0.471 13.291 30.804 1.00 24.26 220 GLU B CA 1
ATOM 3887 C C . GLU B 1 220 ? 0.612 12.205 31.862 1.00 26.85 220 GLU B C 1
ATOM 3888 O O . GLU B 1 220 ? 0.184 12.406 33.000 1.00 28.30 220 GLU B O 1
ATOM 3894 N N . TYR B 1 221 ? 1.184 11.059 31.510 1.00 22.77 221 TYR B N 1
ATOM 3895 C CA . TYR B 1 221 ? 1.205 9.891 32.375 1.00 20.06 221 TYR B CA 1
ATOM 3896 C C . TYR B 1 221 ? 2.628 9.394 32.553 1.00 17.34 221 TYR B C 1
ATOM 3897 O O . TYR B 1 221 ? 3.461 9.519 31.655 1.00 20.89 221 TYR B O 1
ATOM 3906 N N . SER B 1 222 ? 2.891 8.759 33.694 1.00 14.88 222 SER B N 1
ATOM 3907 C CA . SER B 1 222 ? 4.056 7.904 33.818 1.00 14.90 222 SER B CA 1
ATOM 3908 C C . SER B 1 222 ? 3.773 6.604 33.069 1.00 13.39 222 SER B C 1
ATOM 3909 O O . SER B 1 222 ? 2.625 6.158 33.014 1.00 15.72 222 SER B O 1
ATOM 3912 N N . ILE B 1 223 ? 4.806 6.027 32.464 1.00 15.10 223 ILE B N 1
ATOM 3913 C CA . ILE B 1 223 ? 4.674 4.750 31.759 1.00 14.17 223 ILE B CA 1
ATOM 3914 C C . ILE B 1 223 ? 5.657 3.763 32.371 1.00 15.37 223 ILE B C 1
ATOM 3915 O O . ILE B 1 223 ? 6.871 4.016 32.400 1.00 16.89 223 ILE B O 1
ATOM 3920 N N . ALA B 1 224 ? 5.139 2.640 32.848 1.00 14.23 224 ALA B N 1
ATOM 3921 C CA . ALA B 1 224 ? 5.941 1.513 33.288 1.00 15.15 224 ALA B CA 1
ATOM 3922 C C . ALA B 1 224 ? 5.846 0.406 32.246 1.00 14.11 224 ALA B C 1
ATOM 3923 O O . ALA B 1 224 ? 4.771 0.159 31.690 1.00 16.21 224 ALA B O 1
ATOM 3925 N N . PHE B 1 225 ? 6.972 -0.241 31.975 1.00 14.13 225 PHE B N 1
ATOM 3926 C CA . PHE B 1 225 ? 7.001 -1.304 30.980 1.00 14.38 225 PHE B CA 1
ATOM 3927 C C . PHE B 1 225 ? 8.116 -2.269 31.337 1.00 14.63 225 PHE B C 1
ATOM 3928 O O . PHE B 1 225 ? 8.925 -2.012 32.236 1.00 14.95 225 PHE B O 1
ATOM 3936 N N . GLY B 1 226 ? 8.124 -3.414 30.658 1.00 14.33 226 GLY B N 1
ATOM 3937 C CA . GLY B 1 226 ? 9.188 -4.380 30.844 1.00 15.69 226 GLY B CA 1
ATOM 3938 C C . GLY B 1 226 ? 9.880 -4.626 29.523 1.00 15.82 226 GLY B C 1
ATOM 3939 O O . GLY B 1 226 ? 10.341 -3.675 28.878 1.00 16.09 226 GLY B O 1
ATOM 3940 N N . HIS B 1 227 ? 9.947 -5.902 29.116 1.00 14.84 227 HIS B N 1
ATOM 3941 C CA . HIS B 1 227 ? 10.303 -6.329 27.762 1.00 15.62 227 HIS B CA 1
ATOM 3942 C C . HIS B 1 227 ? 11.745 -6.120 27.305 1.00 14.27 227 HIS B C 1
ATOM 3943 O O . HIS B 1 227 ? 12.366 -7.045 26.767 1.00 17.48 227 HIS B O 1
ATOM 3950 N N . TRP B 1 228 ? 12.257 -4.903 27.428 1.00 16.98 228 TRP B N 1
ATOM 3951 C CA . TRP B 1 228 ? 13.499 -4.518 26.755 1.00 17.76 228 TRP B CA 1
ATOM 3952 C C . TRP B 1 228 ? 14.688 -4.762 27.680 1.00 19.24 228 TRP B C 1
ATOM 3953 O O . TRP B 1 228 ? 15.275 -3.836 28.248 1.00 20.19 228 TRP B O 1
ATOM 3964 N N . ALA B 1 229 ? 15.073 -6.034 27.789 1.00 19.07 229 ALA B N 1
ATOM 3965 C CA . ALA B 1 229 ? 16.091 -6.394 28.778 1.00 19.61 229 ALA B CA 1
ATOM 3966 C C . ALA B 1 229 ? 17.431 -5.727 28.486 1.00 23.52 229 ALA B C 1
ATOM 3967 O O . ALA B 1 229 ? 18.170 -5.385 29.421 1.00 21.81 229 ALA B O 1
ATOM 3969 N N . SER B 1 230 ? 17.756 -5.490 27.211 1.00 21.60 230 SER B N 1
ATOM 3970 C CA . SER B 1 230 ? 19.076 -4.921 26.939 1.00 22.15 230 SER B CA 1
ATOM 3971 C C . SER B 1 230 ? 19.207 -3.472 27.405 1.00 23.98 230 SER B C 1
ATOM 3972 O O . SER B 1 230 ? 20.329 -2.952 27.454 1.00 25.37 230 SER B O 1
ATOM 3975 N N . LEU B 1 231 ? 18.100 -2.808 27.742 1.00 20.92 231 LEU B N 1
ATOM 3976 C CA . LEU B 1 231 ? 18.135 -1.508 28.395 1.00 23.42 231 LEU B CA 1
ATOM 3977 C C . LEU B 1 231 ? 18.664 -1.596 29.819 1.00 22.84 231 LEU B C 1
ATOM 3978 O O . LEU B 1 231 ? 19.139 -0.586 30.359 1.00 24.56 231 LEU B O 1
ATOM 3983 N N . GLU B 1 232 ? 18.566 -2.775 30.440 1.00 23.21 232 GLU B N 1
ATOM 3984 C CA . GLU B 1 232 ? 18.986 -2.987 31.827 1.00 25.23 232 GLU B CA 1
ATOM 3985 C C . GLU B 1 232 ? 18.323 -2.002 32.785 1.00 24.43 232 GLU B C 1
ATOM 3986 O O . GLU B 1 232 ? 18.898 -1.647 33.819 1.00 23.40 232 GLU B O 1
ATOM 3992 N N . GLY B 1 233 ? 17.107 -1.566 32.456 1.00 22.20 233 GLY B N 1
ATOM 3993 C CA . GLY B 1 233 ? 16.363 -0.643 33.297 1.00 22.94 233 GLY B CA 1
ATOM 3994 C C . GLY B 1 233 ? 16.943 0.747 33.384 1.00 24.24 233 GLY B C 1
ATOM 3995 O O . GLY B 1 233 ? 16.548 1.520 34.264 1.00 31.25 233 GLY B O 1
ATOM 3996 N N . LYS B 1 234 ? 17.860 1.091 32.481 1.00 24.09 234 LYS B N 1
ATOM 3997 C CA . LYS B 1 234 ? 18.636 2.322 32.522 1.00 28.79 234 LYS B CA 1
ATOM 3998 C C . LYS B 1 234 ? 18.314 3.197 31.318 1.00 29.86 234 LYS B C 1
ATOM 3999 O O . LYS B 1 234 ? 17.814 2.724 30.292 1.00 29.94 234 LYS B O 1
ATOM 4005 N N . GLY B 1 235 ? 18.660 4.480 31.435 1.00 27.62 235 GLY B N 1
ATOM 4006 C CA . GLY B 1 235 ? 18.665 5.363 30.287 1.00 27.57 235 GLY B CA 1
ATOM 4007 C C . GLY B 1 235 ? 17.326 5.935 29.897 1.00 29.11 235 GLY B C 1
ATOM 4008 O O . GLY B 1 235 ? 17.170 6.395 28.760 1.00 28.18 235 GLY B O 1
ATOM 4009 N N . THR B 1 236 ? 16.358 5.935 30.798 1.00 24.66 236 THR B N 1
ATOM 4010 C CA . THR B 1 236 ? 15.043 6.432 30.445 1.00 21.15 236 THR B CA 1
ATOM 4011 C C . THR B 1 236 ? 14.834 7.846 30.948 1.00 22.12 236 THR B C 1
ATOM 4012 O O . THR B 1 236 ? 15.424 8.264 31.953 1.00 24.62 236 THR B O 1
ATOM 4016 N N . PRO B 1 237 ? 13.952 8.597 30.310 1.00 19.04 237 PRO B N 1
ATOM 4017 C CA . PRO B 1 237 ? 13.651 9.944 30.795 1.00 24.95 237 PRO B CA 1
ATOM 4018 C C . PRO B 1 237 ? 12.756 9.892 32.026 1.00 26.67 237 PRO B C 1
ATOM 4019 O O . PRO B 1 237 ? 12.233 8.844 32.418 1.00 21.89 237 PRO B O 1
ATOM 4023 N N . GLU B 1 238 ? 12.621 11.053 32.665 1.00 26.31 238 GLU B N 1
ATOM 4024 C CA . GLU B 1 238 ? 11.734 11.161 33.812 1.00 25.64 238 GLU B CA 1
ATOM 4025 C C . GLU B 1 238 ? 10.331 10.713 33.427 1.00 22.97 238 GLU B C 1
ATOM 4026 O O . GLU B 1 238 ? 9.808 11.080 32.371 1.00 27.82 238 GLU B O 1
ATOM 4028 N N . GLY B 1 239 ? 9.720 9.911 34.296 1.00 22.05 239 GLY B N 1
ATOM 4029 C CA . GLY B 1 239 ? 8.370 9.447 34.070 1.00 21.59 239 GLY B CA 1
ATOM 4030 C C . GLY B 1 239 ? 8.273 8.141 33.313 1.00 19.78 239 GLY B C 1
ATOM 4031 O O . GLY B 1 239 ? 7.156 7.647 33.116 1.00 20.06 239 GLY B O 1
ATOM 4032 N N . ILE B 1 240 ? 9.397 7.581 32.879 1.00 18.06 240 ILE B N 1
ATOM 4033 C CA . ILE B 1 240 ? 9.443 6.335 32.116 1.00 17.86 240 ILE B CA 1
ATOM 4034 C C . ILE B 1 240 ? 10.201 5.325 32.963 1.00 18.41 240 ILE B C 1
ATOM 4035 O O . ILE B 1 240 ? 11.349 5.569 33.355 1.00 19.06 240 ILE B O 1
ATOM 4040 N N . TYR B 1 241 ? 9.568 4.192 33.247 1.00 15.80 241 TYR B N 1
ATOM 4041 C CA . TYR B 1 241 ? 10.118 3.205 34.168 1.00 16.90 241 TYR B CA 1
ATOM 4042 C C . TYR B 1 241 ? 10.308 1.890 33.428 1.00 15.31 241 TYR B C 1
ATOM 4043 O O . TYR B 1 241 ? 9.329 1.177 33.171 1.00 16.36 241 TYR B O 1
ATOM 4052 N N . ALA B 1 242 ? 11.559 1.582 33.088 1.00 14.77 242 ALA B N 1
ATOM 4053 C CA . ALA B 1 242 ? 11.929 0.332 32.419 1.00 15.94 242 ALA B CA 1
ATOM 4054 C C . ALA B 1 242 ? 12.267 -0.687 33.497 1.00 17.66 242 ALA B C 1
ATOM 4055 O O . ALA B 1 242 ? 13.370 -0.681 34.050 1.00 19.52 242 ALA B O 1
ATOM 4057 N N . LEU B 1 243 ? 11.333 -1.587 33.777 1.00 15.37 243 LEU B N 1
ATOM 4058 C CA . LEU B 1 243 ? 11.445 -2.489 34.922 1.00 15.54 243 LEU B CA 1
ATOM 4059 C C . LEU B 1 243 ? 12.085 -3.834 34.605 1.00 18.07 243 LEU B C 1
ATOM 4060 O O . LEU B 1 243 ? 12.335 -4.613 35.536 1.00 17.91 243 LEU B O 1
ATOM 4065 N N . ASP B 1 244 ? 12.351 -4.153 33.340 1.00 17.10 244 ASP B N 1
ATOM 4066 C CA . ASP B 1 244 ? 12.906 -5.470 33.010 1.00 16.84 244 ASP B CA 1
ATOM 4067 C C . ASP B 1 244 ? 14.425 -5.430 33.118 1.00 19.39 244 ASP B C 1
ATOM 4068 O O . ASP B 1 244 ? 15.115 -4.949 32.217 1.00 19.41 244 ASP B O 1
ATOM 4073 N N . THR B 1 245 ? 14.955 -5.957 34.221 1.00 17.92 245 THR B N 1
ATOM 4074 C CA . THR B 1 245 ? 16.394 -6.026 34.427 1.00 19.10 245 THR B CA 1
ATOM 4075 C C . THR B 1 245 ? 16.940 -7.440 34.217 1.00 21.41 245 THR B C 1
ATOM 4076 O O . THR B 1 245 ? 18.014 -7.786 34.734 1.00 20.11 245 THR B O 1
ATOM 4080 N N . GLY B 1 246 ? 16.224 -8.263 33.460 1.00 18.69 246 GLY B N 1
ATOM 4081 C CA . GLY B 1 246 ? 16.804 -9.477 32.909 1.00 19.20 246 GLY B CA 1
ATOM 4082 C C . GLY B 1 246 ? 17.018 -10.618 33.878 1.00 23.30 246 GLY B C 1
ATOM 4083 O O . GLY B 1 246 ? 18.038 -11.319 33.789 1.00 23.57 246 GLY B O 1
ATOM 4084 N N . CYS B 1 247 ? 16.063 -10.860 34.777 1.00 20.60 247 CYS B N 1
ATOM 4085 C CA . CYS B 1 247 ? 16.276 -11.879 35.802 1.00 19.17 247 CYS B CA 1
ATOM 4086 C C . CYS B 1 247 ? 16.585 -13.239 35.173 1.00 25.62 247 CYS B C 1
ATOM 4087 O O . CYS B 1 247 ? 17.539 -13.918 35.569 1.00 24.02 247 CYS B O 1
ATOM 4090 N N . CYS B 1 248 ? 15.806 -13.642 34.167 1.00 21.93 248 CYS B N 1
ATOM 4091 C CA . CYS B 1 248 ? 16.001 -14.950 33.541 1.00 22.65 248 CYS B CA 1
ATOM 4092 C C . CYS B 1 248 ? 17.333 -15.068 32.812 1.00 25.93 248 CYS B C 1
ATOM 4093 O O . CYS B 1 248 ? 17.777 -16.192 32.539 1.00 28.56 248 CYS B O 1
ATOM 4096 N N . TRP B 1 249 ? 17.973 -13.947 32.500 1.00 23.74 249 TRP B N 1
ATOM 4097 C CA . TRP B 1 249 ? 19.260 -13.908 31.812 1.00 27.83 249 TRP B CA 1
ATOM 4098 C C . TRP B 1 249 ? 20.432 -13.880 32.786 1.00 33.43 249 TRP B C 1
ATOM 4099 O O . TRP B 1 249 ? 21.579 -13.731 32.352 1.00 34.25 249 TRP B O 1
ATOM 4110 N N . GLY B 1 250 ? 20.177 -14.016 34.086 1.00 26.98 250 GLY B N 1
ATOM 4111 C CA . GLY B 1 250 ? 21.224 -13.859 35.075 1.00 30.42 250 GLY B CA 1
ATOM 4112 C C . GLY B 1 250 ? 21.393 -12.449 35.585 1.00 33.09 250 GLY B C 1
ATOM 4113 O O . GLY B 1 250 ? 22.382 -12.168 36.278 1.00 30.09 250 GLY B O 1
ATOM 4114 N N . GLY B 1 251 ? 20.468 -11.550 35.260 1.00 25.12 251 GLY B N 1
ATOM 4115 C CA . GLY B 1 251 ? 20.461 -10.213 35.811 1.00 25.18 251 GLY B CA 1
ATOM 4116 C C . GLY B 1 251 ? 19.761 -10.182 37.153 1.00 23.34 251 GLY B C 1
ATOM 4117 O O . GLY B 1 251 ? 20.142 -10.905 38.079 1.00 26.58 251 GLY B O 1
ATOM 4118 N N . THR B 1 252 ? 18.732 -9.348 37.271 1.00 22.31 252 THR B N 1
ATOM 4119 C CA . THR B 1 252 ? 18.023 -9.178 38.530 1.00 20.60 252 THR B CA 1
ATOM 4120 C C . THR B 1 252 ? 16.536 -9.055 38.246 1.00 19.18 252 THR B C 1
ATOM 4121 O O . THR B 1 252 ? 16.116 -8.715 37.133 1.00 20.70 252 THR B O 1
ATOM 4125 N N . LEU B 1 253 ? 15.737 -9.340 39.263 1.00 17.94 253 LEU B N 1
ATOM 4126 C CA . LEU B 1 253 ? 14.321 -9.004 39.243 1.00 15.12 253 LEU B CA 1
ATOM 4127 C C . LEU B 1 253 ? 14.132 -7.707 40.021 1.00 17.71 253 LEU B C 1
ATOM 4128 O O . LEU B 1 253 ? 14.602 -7.591 41.158 1.00 17.69 253 LEU B O 1
ATOM 4133 N N . THR B 1 254 ? 13.461 -6.729 39.411 1.00 16.75 254 THR B N 1
ATOM 4134 C CA . THR B 1 254 ? 13.303 -5.404 39.999 1.00 15.95 254 THR B CA 1
ATOM 4135 C C . THR B 1 254 ? 11.857 -5.145 40.394 1.00 15.37 254 THR B C 1
ATOM 4136 O O . THR B 1 254 ? 10.930 -5.445 39.633 1.00 16.36 254 THR B O 1
ATOM 4140 N N . CYS B 1 255 ? 11.681 -4.577 41.592 1.00 15.46 255 CYS B N 1
ATOM 4141 C CA . CYS B 1 255 ? 10.388 -4.158 42.117 1.00 16.48 255 CYS B CA 1
ATOM 4142 C C . CYS B 1 255 ? 10.444 -2.677 42.460 1.00 19.76 255 CYS B C 1
ATOM 4143 O O . CYS B 1 255 ? 11.354 -2.244 43.174 1.00 20.43 255 CYS B O 1
ATOM 4146 N N . LEU B 1 256 ? 9.463 -1.911 41.987 1.00 14.30 256 LEU B N 1
ATOM 4147 C CA . LEU B 1 256 ? 9.349 -0.494 42.313 1.00 14.59 256 LEU B CA 1
ATOM 4148 C C . LEU B 1 256 ? 8.109 -0.286 43.165 1.00 15.73 256 LEU B C 1
ATOM 4149 O O . LEU B 1 256 ? 7.012 -0.686 42.767 1.00 15.84 256 LEU B O 1
ATOM 4154 N N . ARG B 1 257 ? 8.270 0.331 44.339 1.00 14.08 257 ARG B N 1
ATOM 4155 C CA . ARG B 1 257 ? 7.104 0.716 45.122 1.00 14.61 257 ARG B CA 1
ATOM 4156 C C . ARG B 1 257 ? 6.674 2.121 44.702 1.00 15.66 257 ARG B C 1
ATOM 4157 O O . ARG B 1 257 ? 7.477 3.064 44.745 1.00 16.19 257 ARG B O 1
ATOM 4165 N N . TRP B 1 258 ? 5.407 2.260 44.316 1.00 14.89 258 TRP B N 1
ATOM 4166 C CA . TRP B 1 258 ? 4.983 3.500 43.673 1.00 14.68 258 TRP B CA 1
ATOM 4167 C C . TRP B 1 258 ? 4.949 4.668 44.649 1.00 18.53 258 TRP B C 1
ATOM 4168 O O . TRP B 1 258 ? 5.251 5.808 44.271 1.00 16.84 258 TRP B O 1
ATOM 4179 N N . GLU B 1 259 ? 4.546 4.423 45.892 1.00 15.39 259 GLU B N 1
ATOM 4180 C CA . GLU B 1 259 ? 4.253 5.548 46.783 1.00 15.14 259 GLU B CA 1
ATOM 4181 C C . GLU B 1 259 ? 5.490 6.389 47.056 1.00 16.59 259 GLU B C 1
ATOM 4182 O O . GLU B 1 259 ? 5.401 7.631 47.114 1.00 18.23 259 GLU B O 1
ATOM 4188 N N . ASP B 1 260 ? 6.649 5.753 47.233 1.00 16.64 260 ASP B N 1
ATOM 4189 C CA . ASP B 1 260 ? 7.894 6.468 47.500 1.00 16.87 260 ASP B CA 1
ATOM 4190 C C . ASP B 1 260 ? 8.935 6.287 46.405 1.00 17.54 260 ASP B C 1
ATOM 4191 O O . ASP B 1 260 ? 10.065 6.777 46.547 1.00 17.98 260 ASP B O 1
ATOM 4196 N N . LYS B 1 261 ? 8.578 5.627 45.300 1.00 16.64 261 LYS B N 1
ATOM 4197 C CA . LYS B 1 261 ? 9.529 5.318 44.221 1.00 18.55 261 LYS B CA 1
ATOM 4198 C C . LYS B 1 261 ? 10.786 4.626 44.750 1.00 17.38 261 LYS B C 1
ATOM 4199 O O . LYS B 1 261 ? 11.907 4.873 44.298 1.00 20.43 261 LYS B O 1
ATOM 4205 N N . GLN B 1 262 ? 10.597 3.729 45.716 1.00 16.94 262 GLN B N 1
ATOM 4206 C CA . GLN B 1 262 ? 11.687 2.938 46.271 1.00 16.81 262 GLN B CA 1
ATOM 4207 C C . GLN B 1 262 ? 11.856 1.643 45.476 1.00 16.16 262 GLN B C 1
ATOM 4208 O O . GLN B 1 262 ? 10.889 0.903 45.266 1.00 17.43 262 GLN B O 1
ATOM 4214 N N . TYR B 1 263 ? 13.086 1.375 45.043 1.00 16.45 263 TYR B N 1
ATOM 4215 C CA . TYR B 1 263 ? 13.406 0.159 44.316 1.00 16.95 263 TYR B CA 1
ATOM 4216 C C . TYR B 1 263 ? 13.901 -0.936 45.245 1.00 19.94 263 TYR B C 1
ATOM 4217 O O . TYR B 1 263 ? 14.609 -0.674 46.226 1.00 20.47 263 TYR B O 1
ATOM 4226 N N . PHE B 1 264 ? 13.529 -2.166 44.910 1.00 17.20 264 PHE B N 1
ATOM 4227 C CA . PHE B 1 264 ? 13.995 -3.377 45.567 1.00 18.58 264 PHE B CA 1
ATOM 4228 C C . PHE B 1 264 ? 14.456 -4.335 44.486 1.00 17.97 264 PHE B C 1
ATOM 4229 O O . PHE B 1 264 ? 13.820 -4.427 43.435 1.00 18.47 264 PHE B O 1
ATOM 4237 N N . VAL B 1 265 ? 15.561 -5.035 44.717 1.00 21.19 265 VAL B N 1
ATOM 4238 C CA . VAL B 1 265 ? 16.132 -5.884 43.683 1.00 19.21 265 VAL B CA 1
ATOM 4239 C C . VAL B 1 265 ? 16.408 -7.262 44.258 1.00 22.51 265 VAL B C 1
ATOM 4240 O O . VAL B 1 265 ? 16.881 -7.389 45.396 1.00 23.11 265 VAL B O 1
ATOM 4244 N N . GLN B 1 266 ? 16.113 -8.291 43.467 1.00 18.42 266 GLN B N 1
ATOM 4245 C CA . GLN B 1 266 ? 16.381 -9.682 43.813 1.00 19.38 266 GLN B CA 1
ATOM 4246 C C . GLN B 1 266 ? 17.384 -10.252 42.822 1.00 23.67 266 GLN B C 1
ATOM 4247 O O . GLN B 1 266 ? 17.087 -10.308 41.618 1.00 22.41 266 GLN B O 1
ATOM 4253 N N . PRO B 1 267 ? 18.568 -10.677 43.244 1.00 23.75 267 PRO B N 1
ATOM 4254 C CA . PRO B 1 267 ? 19.508 -11.268 42.287 1.00 24.88 267 PRO B CA 1
ATOM 4255 C C . PRO B 1 267 ? 18.958 -12.548 41.675 1.00 23.48 267 PRO B C 1
ATOM 4256 O O . PRO B 1 267 ? 18.252 -13.327 42.323 1.00 25.58 267 PRO B O 1
ATOM 4260 N N . SER B 1 268 ? 19.308 -12.771 40.407 1.00 27.43 268 SER B N 1
ATOM 4261 C CA . SER B 1 268 ? 18.966 -14.025 39.750 1.00 27.67 268 SER B CA 1
ATOM 4262 C C . SER B 1 268 ? 19.641 -15.200 40.450 1.00 27.61 268 SER B C 1
ATOM 4263 O O . SER B 1 268 ? 20.770 -15.089 40.931 1.00 31.30 268 SER B O 1
ATOM 4266 N N . ASN B 1 269 ? 18.945 -16.336 40.493 1.00 30.71 269 ASN B N 1
ATOM 4267 C CA . ASN B 1 269 ? 19.537 -17.573 40.991 1.00 36.04 269 ASN B CA 1
ATOM 4268 C C . ASN B 1 269 ? 20.330 -18.310 39.921 1.00 41.96 269 ASN B C 1
ATOM 4269 O O . ASN B 1 269 ? 21.136 -19.185 40.256 1.00 48.72 269 ASN B O 1
ATOM 4274 N N . ARG B 1 270 ? 20.118 -17.980 38.650 1.00 44.83 270 ARG B N 1
ATOM 4275 C CA . ARG B 1 270 ? 20.789 -18.648 37.542 1.00 45.32 270 ARG B CA 1
ATOM 4276 C C . ARG B 1 270 ? 22.298 -18.433 37.599 1.00 47.50 270 ARG B C 1
ATOM 4277 O O . ARG B 1 270 ? 22.784 -17.559 38.320 1.00 56.22 270 ARG B O 1
#

GO terms:
  GO:0005737 cytoplasm (C, IDA)
  GO:0016787 hydrolase activity (F, IDA)
  GO:0008803 bis(5'-nucleosyl)-tetraphosphatase (symmetrical) activity (F, IDA)
  GO:0110154 RNA decapping (P, IDA)
  GO:0010165 response to X-ray (P, IMP)
  GO:0015949 nucleobase-containing small molecule interconversion (P, IMP)
  GO:0110154 RNA decapping (P, IMP)
  GO:0008796 bis(5'-nucleosyl)-tetraphosphatase activity (F, IMP)

Secondary structure (DSSP, 8-state):
-EEEE---TT-HHHHHHHHHHTT--BTTBEEEE-S--SSSSS-HHHHHHHHHHHGGGEEE---HHHHHHHHHHTTSSPPPGGG--HHHHTSTTHHHHHHHHTTS-SEEEETTTTEEEESS---TT--HHHHHHHHHHHHHHHTSTTHHHHHHHT------S--TT--HHHHHHHHHHHHHT--EE-TTSPBPSS--S-GGGSPTT-EEGGGS--HHHHHSEEEE---GGGTT-SPPTTEEE---BGGGTSEEEEEETTTTEEEEEE---/-EEEE---TT-HHHHHHHHHHTT--BTTBEEEE-S--SSSSS-HHHHHHHHHHTGGGEEE---HHHHHHHHHHTTSSPPPGGG--HHHHHSTTHHHHHHHHTTS-SEEEETTTTEEEESS---TT--HHHHHHHHHHHHHHHTSTTHHHHHHHT------S--TT--HHHHHHHHHHHHHT--EE-TTSPBPSS--S-GGGSPTT-EEGGGS--HHHHHSEEEE---GGGTT-SPPTTEEE---BGGGTSEEEEEETTTTEEEEEE---

Foldseek 3Di:
DEKEWEACAQVVVLVVVLCVVVVPDQVVYAYEYQANCFFQHQHSQVSLVVQVVSPPRYAYAYAPVLLVLLLVLVVLDPDDVNRNCVCLSPPPCNVVSNLVSLLHWQKDADVVLLEIEGAQWAQLLDDPVRLVVLRVVSSVLSNDPNVNVLSNLLDDDDDQDDDPPDDDSRSNNNSNCRRHQFFWAAQVRGGDRPDLAAQVPDDPPIHGSQVHDHNSQVRGQYEHERNCNNLQDDHDPSYTHNHNPQSPQGWMWMADSVVRDIDIGGHPD/DEKEWEAQAQVVVLVVVQCVVVVPDQPVYAYEYQANCHFLHQHSQVSLVVQVVSPPSYAYAYAPVLLVLLLCLLVNDPDDVNRNCVCLSPPPCNVVSNLVSLLHWQKDQDVVLLEIEGAAWAQLLDDPVRLVVLRVVSSVCSNDPNVNVVSNLLDDDDDQDDDPPDDDSRSSVNSNCRRHQFFWAAQVRGGDRPDQAAQVPDDPPIHGSQVHDHNSQVRGQYEHERRCNNLQDDHDPSYTHNHNPLSVQGWMWMADSPVRDIDIGGHPD

Radius of gyration: 25.25 Å; Cα contacts (8 Å, |Δi|>4): 1182; chains: 2; bounding box: 62×55×70 Å

Solvent-accessible surface area: 21789 Å² total; per-residue (Å²): 48,9,6,0,0,1,3,0,6,0,6,67,95,11,0,34,37,0,4,130,107,13,137,23,48,69,78,165,18,42,0,2,0,0,1,3,0,0,1,50,3,91,11,2,31,63,0,0,94,49,0,55,86,18,42,147,18,17,64,3,0,0,0,41,27,0,3,20,0,0,0,18,61,32,67,56,27,83,58,51,19,62,2,100,2,59,77,1,41,136,12,136,32,6,88,95,4,0,49,24,0,27,132,32,36,0,18,19,38,13,77,159,67,73,0,0,0,0,0,1,1,5,0,18,47,1,66,29,102,28,0,87,87,0,4,54,62,0,44,64,40,0,52,42,138,59,21,33,157,14,0,87,17,12,102,31,49,119,32,25,67,29,36,87,127,34,168,54,105,17,50,34,66,0,0,5,1,1,0,1,72,1,28,0,0,51,91,100,2,49,2,8,22,159,19,138,46,32,47,97,36,15,22,91,72,8,121,10,3,18,55,29,113,4,63,4,39,130,106,14,24,0,0,0,1,11,2,22,42,8,98,27,129,70,42,62,108,24,11,36,12,1,7,31,6,2,9,140,41,28,42,2,8,0,0,55,21,106,76,81,79,114,33,65,30,81,22,104,186,48,9,7,0,0,1,3,0,7,0,5,65,94,12,0,31,39,0,3,131,109,14,137,22,65,68,73,169,17,41,0,2,0,0,1,3,0,0,0,68,5,92,8,1,29,62,0,0,98,48,0,59,88,16,44,146,15,17,62,3,0,0,0,42,31,0,5,44,0,0,0,17,52,27,65,54,25,82,38,36,70,71,27,115,0,45,80,0,39,136,12,139,32,7,90,92,2,0,51,24,0,27,135,31,35,1,17,18,38,12,78,157,67,75,0,0,0,0,0,1,0,6,1,17,48,1,66,29,101,28,0,85,65,1,4,140,40,6,43,62,24,4,53,37,140,44,23,35,149,72,1,82,22,26,100,29,49,119,33,31,54,34,35,88,126,33,169,54,100,18,56,36,64,0,0,8,2,1,0,1,72,1,29,0,0,48,91,94,2,46,2,6,14,62,4,118,57,32,48,106,90,19,25,93,60,7,121,11,5,23,58,31,114,6,64,5,48,136,105,15,23,1,0,0,1,10,2,23,40,8,104,27,129,71,40,63,109,27,10,36,11,2,7,31,6,2,6,143,41,30,41,2,9,0,0,57,22,107,83,82,85,104,39,66,30,82,21,106,194